Protein 6M9T (pdb70)

Sequence (444 aa):
DCGSVSVAFPITMLLTGFVGNALAMLLVSRSYRRRESKRKKSFLLCIGWLALTDLVGQLLTTPVVIVVYLSKQRWEHIDPSGRLCTFFGLTMTVFGLSSLFIASAMAVERALAIRAPHWYASHMKTRATRAVLLGVWLAVLAFALLPVLGVGQYTVQWPGTWCFISTNWGNLFFASAFAFFLGLLALTVTFFSCNLATIKALVSRGSNIFEMLRIDEGLRLKIYKDTEGYYTIGIGHLLTKSPSLNAAKSELDKAIGRNTNGVITKDEAEKLFNQDVDATVRGILRNAKLKPVYDSLDAVRRAALINMVFQMGETGVAGFTNSLRMLQQKRWDEAAVNLAKSRWYNQTPNRAKRVITTFRTGTWDAYGSWGRITTETAIQLMAIMCVLSVCWSPLLIMMLKMIFNEKQKECNFFLIAVRLASLNQILDPWVYLLLRKILGRPLEVL

Solvent-accessible surface area: 22479 Å² total; per-residue (Å²): 99,102,50,9,34,35,51,55,84,12,85,76,39,36,113,68,0,93,69,0,0,38,82,0,64,121,60,13,52,204,31,14,212,111,97,80,65,73,122,68,69,6,29,26,27,6,18,12,80,5,3,66,1,4,20,44,11,22,77,68,15,14,56,27,22,41,78,0,25,129,60,178,56,56,2,106,79,83,13,121,50,47,184,62,10,50,88,3,0,29,2,40,0,3,28,9,0,0,2,1,45,1,6,8,22,9,2,60,30,43,11,68,20,39,130,38,11,73,116,29,41,74,103,52,154,34,169,50,6,139,62,78,8,50,36,38,50,115,67,9,64,59,31,0,65,41,21,96,150,56,45,4,88,12,43,48,32,90,24,15,3,12,0,5,3,18,64,122,187,18,31,58,103,0,0,29,22,2,0,130,58,0,50,110,3,26,81,52,2,108,54,23,2,78,24,2,38,131,18,14,122,70,94,19,41,63,46,0,7,1,0,37,17,14,58,12,36,134,66,150,24,45,116,55,152,142,30,57,17,7,0,2,4,48,33,73,14,25,129,45,112,49,86,114,35,0,64,64,84,0,27,177,33,28,59,111,99,8,90,5,87,6,67,41,108,32,1,37,109,3,2,75,80,35,20,85,49,25,30,124,20,0,75,188,38,99,88,0,90,54,5,24,76,36,6,58,82,32,24,74,2,0,1,10,0,4,6,48,57,60,23,54,118,31,1,12,62,38,61,83,4,6,120,21,4,86,96,110,105,47,84,84,1,12,78,47,3,35,161,23,222,25,55,117,150,47,63,97,24,0,123,39,0,18,24,0,6,105,75,15,53,43,88,14,14,10,56,46,46,69,71,10,89,38,35,20,122,20,0,93,37,8,26,68,38,10,50,102,4,8,36,30,3,0,101,25,0,50,60,49,34,180,155,151,116,111,82,78,55,48,92,9,8,62,0,13,34,50,4,41,64,4,20,12,60,11,5,86,24,14,18,5,87,82,122,111,96,38,106,65,89,95,92,126

Organism: Homo sapiens (NCBI:txid9606)

Structure (mmCIF, N/CA/C/O backbone):
data_6M9T
#
_entry.id   6M9T
#
_cell.length_a   120.800
_cell.length_b   54.850
_cell.length_c   96.800
_cell.angle_alpha   90.00
_cell.angle_beta   95.83
_cell.angle_gamma   90.00
#
_symmetry.space_group_name_H-M   'C 1 2 1'
#
loop_
_entity.id
_entity.type
_entity.pdbx_description
1 polymer 'Prostaglandin E2 receptor EP3 subtype, Endolysin chimera'
2 non-polymer '(11alpha,12alpha,13E,16S)-11,16-dihydroxy-16-methyl-9-oxoprost-13-en-1-oic acid'
3 non-polymer 'SULFATE ION'
4 non-polymer '(2R)-2,3-dihydroxypropyl (9Z)-octadec-9-enoate'
5 non-polymer 'OLEIC ACID'
6 water water
#
loop_
_atom_site.group_PDB
_atom_site.id
_atom_site.type_symbol
_atom_site.label_atom_id
_atom_site.label_alt_id
_atom_site.label_comp_id
_atom_site.label_asym_id
_atom_site.label_entity_id
_atom_site.label_seq_id
_atom_site.pdbx_PDB_ins_code
_atom_site.Cartn_x
_atom_site.Cartn_y
_atom_site.Cartn_z
_atom_site.occupancy
_atom_site.B_iso_or_equiv
_atom_site.auth_seq_id
_atom_site.auth_comp_id
_atom_site.auth_asym_id
_atom_site.auth_atom_id
_atom_site.pdbx_PDB_model_num
ATOM 1 N N . ASP A 1 58 ? 139.250 -14.776 168.661 1.00 149.01 46 ASP A N 1
ATOM 2 C CA . ASP A 1 58 ? 140.331 -14.688 167.682 1.00 146.97 46 ASP A CA 1
ATOM 3 C C . ASP A 1 58 ? 140.734 -13.227 167.422 1.00 148.73 46 ASP A C 1
ATOM 4 O O . ASP A 1 58 ? 140.021 -12.499 166.724 1.00 146.71 46 ASP A O 1
ATOM 9 N N . CYS A 1 59 ? 141.887 -12.811 167.996 1.00 145.44 47 CYS A N 1
ATOM 10 C CA . CYS A 1 59 ? 142.467 -11.461 167.884 1.00 143.98 47 CYS A CA 1
ATOM 11 C C . CYS A 1 59 ? 142.789 -11.052 166.432 1.00 141.82 47 CYS A C 1
ATOM 12 O O . CYS A 1 59 ? 142.801 -9.858 166.113 1.00 140.91 47 CYS A O 1
ATOM 14 N N . GLY A 1 60 ? 143.041 -12.048 165.583 1.00 134.09 48 GLY A N 1
ATOM 15 C CA . GLY A 1 60 ? 143.354 -11.863 164.173 1.00 130.18 48 GLY A CA 1
ATOM 16 C C . GLY A 1 60 ? 142.150 -11.467 163.348 1.00 127.80 48 GLY A C 1
ATOM 17 O O . GLY A 1 60 ? 142.197 -10.452 162.650 1.00 127.30 48 GLY A O 1
ATOM 18 N N . SER A 1 61 ? 141.061 -12.267 163.429 1.00 119.45 49 SER A N 1
ATOM 19 C CA . SER A 1 61 ? 139.809 -12.050 162.693 1.00 115.33 49 SER A CA 1
ATOM 20 C C . SER A 1 61 ? 139.125 -10.738 163.034 1.00 114.12 49 SER A C 1
ATOM 21 O O . SER A 1 61 ? 138.534 -10.123 162.147 1.00 112.43 49 SER A O 1
ATOM 24 N N . VAL A 1 62 ? 139.202 -10.309 164.305 1.00 108.26 50 VAL A N 1
ATOM 25 C CA . VAL A 1 62 ? 138.603 -9.056 164.762 1.00 106.76 50 VAL A CA 1
ATOM 26 C C . VAL A 1 62 ? 139.634 -7.940 164.538 1.00 108.41 50 VAL A C 1
ATOM 27 O O . VAL A 1 62 ? 140.583 -7.807 165.312 1.00 110.55 50 VAL A O 1
ATOM 31 N N . SER A 1 63 ? 139.469 -7.179 163.443 1.00 100.83 51 SER A N 1
ATOM 32 C CA . SER A 1 63 ? 140.357 -6.083 163.048 1.00 99.81 51 SER A CA 1
ATOM 33 C C . SER A 1 63 ? 139.634 -5.099 162.133 1.00 101.25 51 SER A C 1
ATOM 34 O O . SER A 1 63 ? 138.899 -5.521 161.242 1.00 99.50 51 SER A O 1
ATOM 37 N N . VAL A 1 64 ? 139.885 -3.793 162.321 1.00 97.85 52 VAL A N 1
ATOM 38 C CA . VAL A 1 64 ? 139.298 -2.722 161.512 1.00 96.89 52 VAL A CA 1
ATOM 39 C C . VAL A 1 64 ? 139.899 -2.714 160.095 1.00 99.97 52 VAL A C 1
ATOM 40 O O . VAL A 1 64 ? 139.316 -2.120 159.194 1.00 99.36 52 VAL A O 1
ATOM 44 N N . ALA A 1 65 ? 141.042 -3.403 159.896 1.00 96.52 53 ALA A N 1
ATOM 45 C CA . ALA A 1 65 ? 141.727 -3.499 158.603 1.00 95.09 53 ALA A CA 1
ATOM 46 C C . ALA A 1 65 ? 140.894 -4.215 157.539 1.00 97.15 53 ALA A C 1
ATOM 47 O O . ALA A 1 65 ? 141.037 -3.895 156.356 1.00 96.22 53 ALA A O 1
ATOM 49 N N . PHE A 1 66 ? 140.018 -5.163 157.948 1.00 93.45 54 PHE A N 1
ATOM 50 C CA . PHE A 1 66 ? 139.153 -5.890 157.009 1.00 91.96 54 PHE A CA 1
ATOM 51 C C . PHE A 1 66 ? 138.089 -4.972 156.374 1.00 95.53 54 PHE A C 1
ATOM 52 O O . PHE A 1 66 ? 138.161 -4.793 155.155 1.00 93.82 54 PHE A O 1
ATOM 60 N N . PRO A 1 67 ? 137.167 -4.305 157.137 1.00 92.57 55 PRO A N 1
ATOM 61 C CA . PRO A 1 67 ? 136.197 -3.410 156.476 1.00 91.76 55 PRO A CA 1
ATOM 62 C C . PRO A 1 67 ? 136.821 -2.249 155.689 1.00 95.14 55 PRO A C 1
ATOM 63 O O . PRO A 1 67 ? 136.301 -1.921 154.629 1.00 94.06 55 PRO A O 1
ATOM 67 N N . ILE A 1 68 ? 137.946 -1.664 156.165 1.00 92.76 56 ILE A N 1
ATOM 68 C CA . ILE A 1 68 ? 138.625 -0.552 155.477 1.00 93.58 56 ILE A CA 1
ATOM 69 C C . ILE A 1 68 ? 139.086 -0.953 154.067 1.00 96.11 56 ILE A C 1
ATOM 70 O O . ILE A 1 68 ? 138.730 -0.279 153.102 1.00 95.89 56 ILE A O 1
ATOM 75 N N . THR A 1 69 ? 139.865 -2.038 153.953 1.00 91.53 57 THR A N 1
ATOM 76 C CA . THR A 1 69 ? 140.377 -2.516 152.667 1.00 90.43 57 THR A CA 1
ATOM 77 C C . THR A 1 69 ? 139.257 -3.053 151.768 1.00 92.74 57 THR A C 1
ATOM 78 O O . THR A 1 69 ? 139.325 -2.886 150.546 1.00 92.40 57 THR A O 1
ATOM 82 N N . MET A 1 70 ? 138.216 -3.665 152.377 1.00 86.81 58 MET A N 1
ATOM 83 C CA . MET A 1 70 ? 137.073 -4.208 151.651 1.00 84.45 58 MET A CA 1
ATOM 84 C C . MET A 1 70 ? 136.246 -3.107 151.017 1.00 88.68 58 MET A C 1
ATOM 85 O O . MET A 1 70 ? 135.883 -3.221 149.843 1.00 89.01 58 MET A O 1
ATOM 90 N N . LEU A 1 71 ? 135.974 -2.031 151.774 1.00 85.21 59 LEU A N 1
ATOM 91 C CA . LEU A 1 71 ? 135.226 -0.876 151.288 1.00 85.50 59 LEU A CA 1
ATOM 92 C C . LEU A 1 71 ? 136.025 -0.188 150.199 1.00 89.82 59 LEU A C 1
ATOM 93 O O . LEU A 1 71 ? 135.457 0.134 149.160 1.00 90.17 59 LEU A O 1
ATOM 98 N N . LEU A 1 72 ? 137.342 0.009 150.419 1.00 86.13 60 LEU A N 1
ATOM 99 C CA . LEU A 1 72 ? 138.215 0.670 149.448 1.00 86.26 60 LEU A CA 1
ATOM 100 C C . LEU A 1 72 ? 138.214 -0.030 148.087 1.00 87.33 60 LEU A C 1
ATOM 101 O O . LEU A 1 72 ? 137.947 0.630 147.087 1.00 87.34 60 LEU A O 1
ATOM 106 N N . THR A 1 73 ? 138.486 -1.352 148.065 1.00 81.19 61 THR A N 1
ATOM 107 C CA . THR A 1 73 ? 138.554 -2.162 146.849 1.00 79.82 61 THR A CA 1
ATOM 108 C C . THR A 1 73 ? 137.179 -2.237 146.172 1.00 84.17 61 THR A C 1
ATOM 109 O O . THR A 1 73 ? 137.078 -1.988 144.966 1.00 83.85 61 THR A O 1
ATOM 113 N N . GLY A 1 74 ? 136.136 -2.476 146.967 1.00 80.69 62 GLY A N 1
ATOM 114 C CA . GLY A 1 74 ? 134.760 -2.531 146.481 1.00 80.15 62 GLY A CA 1
ATOM 115 C C . GLY A 1 74 ? 134.304 -1.235 145.838 1.00 85.50 62 GLY A C 1
ATOM 116 O O . GLY A 1 74 ? 133.704 -1.264 144.762 1.00 85.14 62 GLY A O 1
ATOM 117 N N . PHE A 1 75 ? 134.631 -0.086 146.472 1.00 83.78 63 PHE A N 1
ATOM 118 C CA . PHE A 1 75 ? 134.257 1.251 145.998 1.00 85.73 63 PHE A CA 1
ATOM 119 C C . PHE A 1 75 ? 134.869 1.595 144.647 1.00 90.87 63 PHE A C 1
ATOM 120 O O . PHE A 1 75 ? 134.134 1.976 143.741 1.00 91.52 63 PHE A O 1
ATOM 128 N N . VAL A 1 76 ? 136.201 1.460 144.515 1.00 87.84 64 VAL A N 1
ATOM 129 C CA . VAL A 1 76 ? 136.952 1.761 143.290 1.00 89.07 64 VAL A CA 1
ATOM 130 C C . VAL A 1 76 ? 136.417 0.941 142.113 1.00 92.50 64 VAL A C 1
ATOM 131 O O . VAL A 1 76 ? 136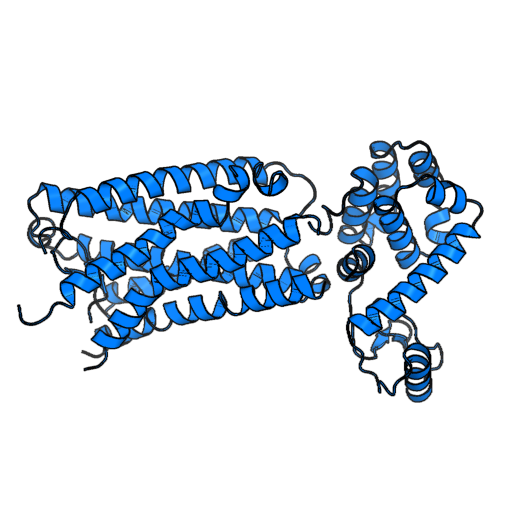.004 1.518 141.112 1.00 93.45 64 VAL A O 1
ATOM 135 N N . GLY A 1 77 ? 136.395 -0.382 142.277 1.00 87.13 65 GLY A N 1
ATOM 136 C CA . GLY A 1 77 ? 135.921 -1.323 141.276 1.00 85.88 65 GLY A CA 1
ATOM 137 C C . GLY A 1 77 ? 134.528 -1.024 140.767 1.00 91.56 65 GLY A C 1
ATOM 138 O O . GLY A 1 77 ? 134.345 -0.835 139.559 1.00 92.66 65 GLY A O 1
ATOM 139 N N . ASN A 1 78 ? 133.545 -0.931 141.689 1.00 87.60 66 ASN A N 1
ATOM 140 C CA . ASN A 1 78 ? 132.140 -0.682 141.337 1.00 87.51 66 ASN A CA 1
ATOM 141 C C . ASN A 1 78 ? 131.874 0.735 140.795 1.00 93.30 66 ASN A C 1
ATOM 142 O O . ASN A 1 78 ? 131.051 0.867 139.888 1.00 92.82 66 ASN A O 1
ATOM 147 N N . ALA A 1 79 ? 132.575 1.779 141.307 1.00 91.49 67 ALA A N 1
ATOM 148 C CA . ALA A 1 79 ? 132.380 3.140 140.785 1.00 94.22 67 ALA A CA 1
ATOM 149 C C . ALA A 1 79 ? 132.952 3.266 139.369 1.00 99.31 67 ALA A C 1
ATOM 150 O O . ALA A 1 79 ? 132.383 3.981 138.543 1.00 100.61 67 ALA A O 1
ATOM 152 N N . LEU A 1 80 ? 134.054 2.539 139.081 1.00 95.12 68 LEU A N 1
ATOM 153 C CA . LEU A 1 80 ? 134.681 2.564 137.760 1.00 96.03 68 LEU A CA 1
ATOM 154 C C . LEU A 1 80 ? 133.911 1.723 136.744 1.00 99.20 68 LEU A C 1
ATOM 155 O O . LEU A 1 80 ? 133.777 2.154 135.599 1.00 100.55 68 LEU A O 1
ATOM 160 N N . ALA A 1 81 ? 133.353 0.563 137.173 1.00 92.92 69 ALA A N 1
ATOM 161 C CA . ALA A 1 81 ? 132.534 -0.315 136.330 1.00 91.24 69 ALA A CA 1
ATOM 162 C C . ALA A 1 81 ? 131.337 0.466 135.798 1.00 98.52 69 ALA A C 1
ATOM 163 O O . ALA A 1 81 ? 131.048 0.379 134.608 1.00 99.43 69 ALA A O 1
ATOM 165 N N . MET A 1 82 ? 130.690 1.279 136.665 1.00 97.24 70 MET A N 1
ATOM 166 C CA . MET A 1 82 ? 129.552 2.139 136.326 1.00 100.32 70 MET A CA 1
ATOM 167 C C . MET A 1 82 ? 129.947 3.209 135.302 1.00 108.95 70 MET A C 1
ATOM 168 O O . MET A 1 82 ? 129.168 3.503 134.391 1.00 110.23 70 MET A O 1
ATOM 173 N N . LEU A 1 83 ? 131.158 3.787 135.459 1.00 107.65 71 LEU A N 1
ATOM 174 C CA . LEU A 1 83 ? 131.700 4.829 134.581 1.00 110.84 71 LEU A CA 1
ATOM 175 C C . LEU A 1 83 ? 131.969 4.300 133.172 1.00 113.75 71 LEU A C 1
ATOM 176 O O . LEU A 1 83 ? 131.726 5.021 132.205 1.00 116.13 71 LEU A O 1
ATOM 181 N N . LEU A 1 84 ? 132.461 3.050 133.058 1.00 107.03 72 LEU A N 1
ATOM 182 C CA . LEU A 1 84 ? 132.772 2.423 131.773 1.00 107.36 72 LEU A CA 1
ATOM 183 C C . LEU A 1 84 ? 131.517 1.945 131.028 1.00 112.38 72 LEU A C 1
ATOM 184 O O . LEU A 1 84 ? 131.467 2.035 129.796 1.00 112.68 72 LEU A O 1
ATOM 189 N N . VAL A 1 85 ? 130.499 1.473 131.785 1.00 108.62 73 VAL A N 1
ATOM 190 C CA . VAL A 1 85 ? 129.202 1.023 131.279 1.00 108.92 73 VAL A CA 1
ATOM 191 C C . VAL A 1 85 ? 128.446 2.204 130.638 1.00 119.26 73 VAL A C 1
ATOM 192 O O . VAL A 1 85 ? 127.897 2.042 129.550 1.00 120.18 73 VAL A O 1
ATOM 196 N N . SER A 1 86 ? 128.458 3.386 131.297 1.00 120.07 74 SER A N 1
ATOM 197 C CA . SER A 1 86 ? 127.818 4.630 130.841 1.00 124.71 74 SER A CA 1
ATOM 198 C C . SER A 1 86 ? 128.428 5.130 129.529 1.00 135.19 74 SER A C 1
ATOM 199 O O . SER A 1 86 ? 127.703 5.623 128.661 1.00 137.48 74 SER A O 1
ATOM 202 N N . ARG A 1 87 ? 129.761 4.993 129.391 1.00 134.30 75 ARG A N 1
ATOM 203 C CA . ARG A 1 87 ? 130.523 5.393 128.207 1.00 138.22 75 ARG A CA 1
ATOM 204 C C . ARG A 1 87 ? 130.283 4.423 127.030 1.00 145.14 75 ARG A C 1
ATOM 205 O O . ARG A 1 87 ? 130.317 4.844 125.874 1.00 147.47 75 ARG A O 1
ATOM 213 N N . SER A 1 88 ? 130.040 3.134 127.333 1.00 141.50 76 SER A N 1
ATOM 214 C CA . SER A 1 88 ? 129.827 2.066 126.353 1.00 142.26 76 SER A CA 1
ATOM 215 C C . SER A 1 88 ? 128.360 1.834 125.936 1.00 149.97 76 SER A C 1
ATOM 216 O O . SER A 1 88 ? 128.136 1.190 124.908 1.00 150.33 76 SER A O 1
ATOM 219 N N . TYR A 1 89 ? 127.373 2.328 126.722 1.00 148.73 77 TYR A N 1
ATOM 220 C CA . TYR A 1 89 ? 125.944 2.132 126.432 1.00 150.09 77 TYR A CA 1
ATOM 221 C C . TYR A 1 89 ? 125.285 3.294 125.682 1.00 160.41 77 TYR A C 1
ATOM 222 O O . TYR A 1 89 ? 124.570 3.057 124.705 1.00 161.59 77 TYR A O 1
ATOM 224 N N . ARG A 1 90 ? 125.530 4.540 126.132 1.00 160.66 78 ARG A N 1
ATOM 225 C CA . ARG A 1 90 ? 124.959 5.770 125.562 1.00 165.57 78 ARG A CA 1
ATOM 226 C C . ARG A 1 90 ? 125.426 6.089 124.121 1.00 174.40 78 ARG A C 1
ATOM 227 O O . ARG A 1 90 ? 124.968 7.078 123.537 1.00 177.91 78 ARG A O 1
ATOM 235 N N . ARG A 1 91 ? 126.302 5.237 123.548 1.00 170.78 79 ARG A N 1
ATOM 236 C CA . ARG A 1 91 ? 126.895 5.376 122.215 1.00 173.95 79 ARG A CA 1
ATOM 237 C C . ARG A 1 91 ? 125.873 5.389 121.053 1.00 181.61 79 ARG A C 1
ATOM 238 O O . ARG A 1 91 ? 126.115 6.085 120.063 1.00 185.26 79 ARG A O 1
ATOM 246 N N . ARG A 1 92 ? 124.749 4.630 121.180 1.00 176.95 80 ARG A N 1
ATOM 247 C CA . ARG A 1 92 ? 123.694 4.458 120.163 1.00 179.12 80 ARG A CA 1
ATOM 248 C C . ARG A 1 92 ? 124.294 3.948 118.830 1.00 184.19 80 ARG A C 1
ATOM 249 O O . ARG A 1 92 ? 124.446 4.718 117.875 1.00 187.81 80 ARG A O 1
ATOM 251 N N . GLU A 1 93 ? 124.680 2.651 118.803 1.00 177.33 81 GLU A N 1
ATOM 252 C CA . GLU A 1 93 ? 125.332 2.010 117.656 1.00 177.92 81 GLU A CA 1
ATOM 253 C C . GLU A 1 93 ? 124.391 1.126 116.808 1.00 181.41 81 GLU A C 1
ATOM 254 O O . GLU A 1 93 ? 123.567 1.669 116.063 1.00 184.50 81 GLU A O 1
ATOM 256 N N . SER A 1 94 ? 124.536 -0.219 116.891 1.00 173.79 82 SER A N 1
ATOM 257 C CA . SER A 1 94 ? 123.745 -1.171 116.108 1.00 173.44 82 SER A CA 1
ATOM 258 C C . SER A 1 94 ? 123.235 -2.372 116.908 1.00 171.39 82 SER A C 1
ATOM 259 O O . SER A 1 94 ? 122.075 -2.753 116.737 1.00 171.52 82 SER A O 1
ATOM 261 N N . LYS A 1 95 ? 124.090 -2.978 117.763 1.00 162.71 83 LYS A N 1
ATOM 262 C CA . LYS A 1 95 ? 123.695 -4.141 118.563 1.00 158.05 83 LYS A CA 1
ATOM 263 C C . LYS A 1 95 ? 122.777 -3.767 119.720 1.00 159.03 83 LYS A C 1
ATOM 264 O O . LYS A 1 95 ? 122.960 -2.724 120.349 1.00 158.29 83 LYS A O 1
ATOM 270 N N . ARG A 1 96 ? 121.776 -4.623 119.976 1.00 154.16 84 ARG A N 1
ATOM 271 C CA . ARG A 1 96 ? 120.797 -4.463 121.049 1.00 152.71 84 ARG A CA 1
ATOM 272 C C . ARG A 1 96 ? 121.262 -5.156 122.343 1.00 152.18 84 ARG A C 1
ATOM 273 O O . ARG A 1 96 ? 120.460 -5.351 123.261 1.00 150.55 84 ARG A O 1
ATOM 277 N N . LYS A 1 97 ? 122.577 -5.478 122.434 1.00 146.68 85 LYS A N 1
ATOM 278 C CA . LYS A 1 97 ? 123.196 -6.083 123.620 1.00 142.94 85 LYS A CA 1
ATOM 279 C C . LYS A 1 97 ? 123.454 -5.006 124.701 1.00 144.43 85 LYS A C 1
ATOM 280 O O . LYS A 1 97 ? 124.299 -5.178 125.585 1.00 141.81 85 LYS A O 1
ATOM 286 N N . LYS A 1 98 ? 122.677 -3.903 124.630 1.00 141.87 86 LYS A N 1
ATOM 287 C CA . LYS A 1 98 ? 122.669 -2.785 125.570 1.00 141.19 86 LYS A CA 1
ATOM 288 C C . LYS A 1 98 ? 122.123 -3.304 126.904 1.00 140.85 86 LYS A C 1
ATOM 289 O O . LYS A 1 98 ? 122.468 -2.761 127.954 1.00 139.83 86 LYS A O 1
ATOM 295 N N . SER A 1 99 ? 121.290 -4.375 126.850 1.00 134.79 87 SER A N 1
ATOM 296 C CA . SER A 1 99 ? 120.699 -5.047 128.007 1.00 131.93 87 SER A CA 1
ATOM 297 C C . SER A 1 99 ? 121.762 -5.764 128.858 1.00 130.39 87 SER A C 1
ATOM 298 O O . SER A 1 99 ? 121.580 -5.872 130.073 1.00 129.32 87 SER A O 1
ATOM 301 N N . PHE A 1 100 ? 122.869 -6.238 128.233 1.00 123.30 88 PHE A N 1
ATOM 302 C CA . PHE A 1 100 ? 123.974 -6.887 128.951 1.00 119.36 88 PHE A CA 1
ATOM 303 C C . PHE A 1 100 ? 124.745 -5.823 129.727 1.00 119.73 88 PHE A C 1
ATOM 304 O O . PHE A 1 100 ? 125.171 -6.082 130.848 1.00 116.98 88 PHE A O 1
ATOM 306 N N . LEU A 1 101 ? 124.882 -4.613 129.143 1.00 116.45 89 LEU A N 1
ATOM 307 C CA . LEU A 1 101 ? 125.525 -3.463 129.778 1.00 115.46 89 LEU A CA 1
ATOM 308 C C . LEU A 1 101 ? 124.636 -2.957 130.905 1.00 117.35 89 LEU A C 1
ATOM 309 O O . LEU A 1 101 ? 125.142 -2.625 131.981 1.00 116.58 89 LEU A O 1
ATOM 314 N N . LEU A 1 102 ? 123.309 -2.940 130.664 1.00 113.03 90 LEU A N 1
ATOM 315 C CA . LEU A 1 102 ? 122.268 -2.521 131.604 1.00 112.74 90 LEU A CA 1
ATOM 316 C C . LEU A 1 102 ? 122.302 -3.359 132.892 1.00 113.28 90 LEU A C 1
ATOM 317 O O . LEU A 1 102 ? 122.162 -2.794 133.978 1.00 112.66 90 LEU A O 1
ATOM 322 N N . CYS A 1 103 ? 122.512 -4.691 132.769 1.00 107.40 91 CYS A N 1
ATOM 323 C CA . CYS A 1 103 ? 122.587 -5.621 133.902 1.00 104.96 91 CYS A CA 1
ATOM 324 C C . CYS A 1 103 ? 123.888 -5.427 134.728 1.00 106.33 91 CYS A C 1
ATOM 325 O O . CYS A 1 103 ? 123.818 -5.404 135.959 1.00 104.60 91 CYS A O 1
ATOM 328 N N . ILE A 1 104 ? 125.061 -5.283 134.047 1.00 102.07 92 ILE A N 1
ATOM 329 C CA . ILE A 1 104 ? 126.385 -5.062 134.659 1.00 100.06 92 ILE A CA 1
ATOM 330 C C . ILE A 1 104 ? 126.382 -3.728 135.402 1.00 105.18 92 ILE A C 1
ATOM 331 O O . ILE A 1 104 ? 126.862 -3.659 136.534 1.00 104.59 92 ILE A O 1
ATOM 336 N N . GLY A 1 105 ? 125.831 -2.698 134.760 1.00 103.63 93 GLY A N 1
ATOM 337 C CA . GLY A 1 105 ? 125.710 -1.357 135.318 1.00 104.83 93 GLY A CA 1
ATOM 338 C C . GLY A 1 105 ? 124.863 -1.342 136.569 1.00 108.05 93 GLY A C 1
ATOM 339 O O . GLY A 1 105 ? 125.220 -0.686 137.551 1.00 107.54 93 GLY A O 1
ATOM 340 N N . TRP A 1 106 ? 123.751 -2.103 136.548 1.00 104.55 94 TRP A N 1
ATOM 341 C CA . TRP A 1 106 ? 122.834 -2.257 137.678 1.00 104.59 94 TRP A CA 1
ATOM 342 C C . TRP A 1 106 ? 123.502 -3.085 138.780 1.00 100.85 94 TRP A C 1
ATOM 343 O O . TRP A 1 106 ? 123.329 -2.763 139.951 1.00 101.22 94 TRP A O 1
ATOM 354 N N . LEU A 1 107 ? 124.296 -4.114 138.407 1.00 91.00 95 LEU A N 1
ATOM 355 C CA . LEU A 1 107 ? 125.030 -4.957 139.350 1.00 86.86 95 LEU A CA 1
ATOM 356 C C . LEU A 1 107 ? 126.088 -4.128 140.109 1.00 90.71 95 LEU A C 1
ATOM 357 O O . LEU A 1 107 ? 126.191 -4.260 141.329 1.00 89.62 95 LEU A O 1
ATOM 362 N N . ALA A 1 108 ? 126.836 -3.254 139.397 1.00 87.72 96 ALA A N 1
ATOM 363 C CA . ALA A 1 108 ? 127.851 -2.387 139.999 1.00 87.74 96 ALA A CA 1
ATOM 364 C C . ALA A 1 108 ? 127.211 -1.445 141.014 1.00 93.46 96 ALA A C 1
ATOM 365 O O . ALA A 1 108 ? 127.722 -1.328 142.129 1.00 94.01 96 ALA A O 1
ATOM 367 N N . LEU A 1 109 ? 126.065 -0.834 140.655 1.00 90.86 97 LEU A N 1
ATOM 368 C CA . LEU A 1 109 ? 125.296 0.062 141.525 1.00 92.41 97 LEU A CA 1
ATOM 369 C C . LEU A 1 109 ? 124.812 -0.694 142.775 1.00 95.29 97 LEU A C 1
ATOM 370 O O . LEU A 1 109 ? 125.047 -0.225 143.890 1.00 94.59 97 LEU A O 1
ATOM 375 N N . THR A 1 110 ? 124.187 -1.886 142.582 1.00 90.78 98 THR A N 1
ATOM 376 C CA . THR A 1 110 ? 123.697 -2.767 143.654 1.00 89.59 98 THR A CA 1
ATOM 377 C C . THR A 1 110 ? 124.840 -3.101 144.622 1.00 91.55 98 THR A C 1
ATOM 378 O O . THR A 1 110 ? 124.647 -3.017 145.832 1.00 92.99 98 THR A O 1
ATOM 382 N N . ASP A 1 111 ? 126.024 -3.445 144.094 1.00 84.84 99 ASP A N 1
ATOM 383 C CA . ASP A 1 111 ? 127.176 -3.787 144.920 1.00 83.30 99 ASP A CA 1
ATOM 384 C C . ASP A 1 111 ? 127.734 -2.588 145.695 1.00 88.48 99 ASP A C 1
ATOM 385 O O . ASP A 1 111 ? 128.023 -2.720 146.889 1.00 88.18 99 ASP A O 1
ATOM 390 N N . LEU A 1 112 ? 127.855 -1.424 145.030 1.00 85.96 100 LEU A N 1
ATOM 391 C CA . LEU A 1 112 ? 128.388 -0.193 145.617 1.00 87.32 100 LEU A CA 1
ATOM 392 C C . LEU A 1 112 ? 127.541 0.331 146.779 1.00 93.42 100 LEU A C 1
ATOM 393 O O . LEU A 1 112 ? 128.103 0.667 147.827 1.00 94.23 100 LEU A O 1
ATOM 398 N N . VAL A 1 113 ? 126.202 0.403 146.594 1.00 90.38 101 VAL A N 1
ATOM 399 C CA . VAL A 1 113 ? 125.254 0.902 147.602 1.00 91.87 101 VAL A CA 1
ATOM 400 C C . VAL A 1 113 ? 125.246 -0.017 148.837 1.00 94.36 101 VAL A C 1
ATOM 401 O O . VAL A 1 113 ? 125.253 0.486 149.965 1.00 95.09 101 VAL A O 1
ATOM 405 N N . GLY A 1 114 ? 125.305 -1.333 148.605 1.00 88.28 102 GLY A N 1
ATOM 406 C CA . GLY A 1 114 ? 125.351 -2.348 149.656 1.00 86.79 102 GLY A CA 1
ATOM 407 C C . GLY A 1 114 ? 126.568 -2.240 150.562 1.00 88.85 102 GLY A C 1
ATOM 408 O O . GLY A 1 114 ? 126.508 -2.608 151.735 1.00 88.01 102 GLY A O 1
ATOM 409 N N . GLN A 1 115 ? 127.673 -1.720 150.022 1.00 84.96 103 GLN A N 1
ATOM 410 C CA . GLN A 1 115 ? 128.922 -1.520 150.749 1.00 84.60 103 GLN A CA 1
ATOM 411 C C . GLN A 1 115 ? 128.912 -0.169 151.479 1.00 91.54 103 GLN A C 1
ATOM 412 O O . GLN A 1 115 ? 129.357 -0.092 152.627 1.00 91.42 103 GLN A O 1
ATOM 418 N N . LEU A 1 116 ? 128.376 0.881 150.825 1.00 90.71 104 LEU A N 1
ATOM 419 C CA . LEU A 1 116 ? 128.275 2.228 151.391 1.00 93.81 104 LEU A CA 1
ATOM 420 C C . LEU A 1 116 ? 127.322 2.302 152.588 1.00 98.94 104 LEU A C 1
ATOM 421 O O . LEU A 1 116 ? 127.544 3.117 153.483 1.00 100.64 104 LEU A O 1
ATOM 426 N N . LEU A 1 117 ? 126.264 1.468 152.598 1.00 94.18 105 LEU A N 1
ATOM 427 C CA . LEU A 1 117 ? 125.256 1.441 153.665 1.00 95.54 105 LEU A CA 1
ATOM 428 C C . LEU A 1 117 ? 125.657 0.582 154.875 1.00 99.12 105 LEU A C 1
ATOM 429 O O . LEU A 1 117 ? 125.193 0.852 155.982 1.00 100.60 105 LEU A O 1
ATOM 434 N N . THR A 1 118 ? 126.513 -0.440 154.669 1.00 93.13 106 THR A N 1
ATOM 435 C CA . THR A 1 118 ? 126.916 -1.358 155.732 1.00 92.25 106 THR A CA 1
ATOM 436 C C . THR A 1 118 ? 128.254 -0.988 156.419 1.00 96.91 106 THR A C 1
ATOM 437 O O . THR A 1 118 ? 128.261 -0.806 157.638 1.00 98.08 106 THR A O 1
ATOM 441 N N . THR A 1 119 ? 129.364 -0.895 155.652 1.00 92.38 107 THR A N 1
ATOM 442 C CA . THR A 1 119 ? 130.732 -0.655 156.148 1.00 92.11 107 THR A CA 1
ATOM 443 C C . THR A 1 119 ? 130.903 0.563 157.095 1.00 98.62 107 THR A C 1
ATOM 444 O O . THR A 1 119 ? 131.537 0.357 158.130 1.00 98.44 107 THR A O 1
ATOM 448 N N . PRO A 1 120 ? 130.401 1.805 156.828 1.00 97.20 108 PRO A N 1
ATOM 449 C CA . PRO A 1 120 ? 130.636 2.910 157.787 1.00 99.51 108 PRO A CA 1
ATOM 450 C C . PRO A 1 120 ? 130.158 2.634 159.210 1.00 105.09 108 PRO A C 1
ATOM 451 O O . PRO A 1 120 ? 130.817 3.066 160.159 1.00 106.61 108 PRO A O 1
ATOM 455 N N . VAL A 1 121 ? 129.044 1.879 159.355 1.00 101.05 109 VAL A N 1
ATOM 456 C CA . VAL A 1 121 ? 128.469 1.477 160.649 1.00 102.04 109 VAL A CA 1
ATOM 457 C C . VAL A 1 121 ? 129.468 0.545 161.373 1.00 103.82 109 VAL A C 1
ATOM 458 O O . VAL A 1 121 ? 129.789 0.788 162.540 1.00 104.91 109 VAL A O 1
ATOM 462 N N . VAL A 1 122 ? 129.984 -0.485 160.648 1.00 96.75 110 VAL A N 1
ATOM 463 C CA . VAL A 1 122 ? 130.980 -1.464 161.121 1.00 95.08 110 VAL A CA 1
ATOM 464 C C . VAL A 1 122 ? 132.259 -0.733 161.584 1.00 99.28 110 VAL A C 1
ATOM 465 O O . VAL A 1 122 ? 132.808 -1.076 162.630 1.00 100.52 110 VAL A O 1
ATOM 469 N N . ILE A 1 123 ? 132.710 0.291 160.825 1.00 94.83 111 ILE A N 1
ATOM 470 C CA . ILE A 1 123 ? 133.886 1.097 161.175 1.00 95.22 111 ILE A CA 1
ATOM 471 C C . ILE A 1 123 ? 133.628 1.835 162.506 1.00 102.50 111 ILE A C 1
ATOM 472 O O . ILE A 1 123 ? 134.442 1.723 163.423 1.00 103.22 111 ILE A O 1
ATOM 477 N N . VAL A 1 124 ? 132.468 2.522 162.622 1.00 100.31 112 VAL A N 1
ATOM 478 C CA . VAL A 1 124 ? 132.054 3.293 163.800 1.00 102.99 112 VAL A CA 1
ATOM 479 C C . VAL A 1 124 ? 132.020 2.436 165.080 1.00 107.47 112 VAL A C 1
ATOM 480 O O . VAL A 1 124 ? 132.528 2.888 166.108 1.00 109.23 112 VAL A O 1
ATOM 484 N N . VAL A 1 125 ? 131.467 1.205 165.018 1.00 102.70 113 VAL A N 1
ATOM 485 C CA . VAL A 1 125 ? 131.401 0.338 166.205 1.00 103.64 113 VAL A CA 1
ATOM 486 C C . VAL A 1 125 ? 132.814 -0.095 166.663 1.00 108.54 113 VAL A C 1
ATOM 487 O O . VAL A 1 125 ? 133.052 -0.156 167.868 1.00 110.39 113 VAL A O 1
ATOM 491 N N . TYR A 1 126 ? 133.761 -0.313 165.719 1.00 103.53 114 TYR A N 1
ATOM 492 C CA . TYR A 1 126 ? 135.155 -0.663 166.048 1.00 102.89 114 TYR A CA 1
ATOM 493 C C . TYR A 1 126 ? 135.863 0.499 166.766 1.00 109.76 114 TYR A C 1
ATOM 494 O O . TYR A 1 126 ? 136.592 0.269 167.733 1.00 110.40 114 TYR A O 1
ATOM 503 N N . LEU A 1 127 ? 135.641 1.741 166.281 1.00 108.29 115 LEU A N 1
ATOM 504 C CA . LEU A 1 127 ? 136.221 2.974 166.819 1.00 111.61 115 LEU A CA 1
ATOM 505 C C . LEU A 1 127 ? 135.706 3.283 168.223 1.00 120.30 115 LEU A C 1
ATOM 506 O O . LEU A 1 127 ? 136.456 3.817 169.044 1.00 122.33 115 LEU A O 1
ATOM 511 N N . SER A 1 128 ? 134.434 2.935 168.497 1.00 118.62 116 SER A N 1
ATOM 512 C CA . SER A 1 128 ? 133.770 3.141 169.787 1.00 122.46 116 SER A CA 1
ATOM 513 C C . SER A 1 128 ? 134.150 2.072 170.837 1.00 129.63 116 SER A C 1
ATOM 514 O O . SER A 1 128 ? 133.740 2.180 171.996 1.00 131.88 116 SER A O 1
ATOM 517 N N . LYS A 1 129 ? 134.946 1.058 170.416 1.00 126.09 117 LYS A N 1
ATOM 518 C CA . LYS A 1 129 ? 135.441 -0.100 171.181 1.00 127.05 117 LYS A CA 1
ATOM 519 C C . LYS A 1 129 ? 134.314 -1.129 171.408 1.00 133.85 117 LYS A C 1
ATOM 520 O O . LYS A 1 129 ? 133.964 -1.459 172.549 1.00 135.63 117 LYS A O 1
ATOM 526 N N . GLN A 1 130 ? 133.767 -1.634 170.266 1.00 129.74 118 GLN A N 1
ATOM 527 C CA . GLN A 1 130 ? 132.666 -2.601 170.115 1.00 129.58 118 GLN A CA 1
ATOM 528 C C . GLN A 1 130 ? 131.396 -2.201 170.913 1.00 136.94 118 GLN A C 1
ATOM 529 O O . GLN A 1 130 ? 131.111 -1.004 171.020 1.00 138.62 118 GLN A O 1
ATOM 535 N N . ARG A 1 131 ? 130.629 -3.197 171.431 1.00 133.86 119 ARG A N 1
ATOM 536 C CA . ARG A 1 131 ? 129.365 -3.029 172.156 1.00 136.31 119 ARG A CA 1
ATOM 537 C C . ARG A 1 131 ? 128.332 -2.328 171.267 1.00 139.07 119 ARG A C 1
ATOM 538 O O . ARG A 1 131 ? 128.054 -1.139 171.444 1.00 140.38 119 ARG A O 1
ATOM 540 N N . TRP A 1 132 ? 127.814 -3.074 170.266 1.00 133.13 120 TRP A N 1
ATOM 541 C CA . TRP A 1 132 ? 126.810 -2.619 169.293 1.00 132.28 120 TRP A CA 1
ATOM 542 C C . TRP A 1 132 ? 125.564 -2.113 170.009 1.00 140.75 120 TRP A C 1
ATOM 543 O O . TRP A 1 132 ? 125.000 -1.094 169.607 1.00 141.38 120 TRP A O 1
ATOM 554 N N . GLU A 1 133 ? 125.145 -2.839 171.067 1.00 140.20 121 GLU A N 1
ATOM 555 C CA . GLU A 1 133 ? 123.978 -2.564 171.907 1.00 144.12 121 GLU A CA 1
ATOM 556 C C . GLU A 1 133 ? 124.063 -1.203 172.612 1.00 151.16 121 GLU A C 1
ATOM 557 O O . GLU A 1 133 ? 123.027 -0.648 172.983 1.00 154.10 121 GLU A O 1
ATOM 563 N N . HIS A 1 134 ? 125.289 -0.670 172.794 1.00 147.06 122 HIS A N 1
ATOM 564 C CA . HIS A 1 134 ? 125.516 0.635 173.416 1.00 149.84 122 HIS A CA 1
ATOM 565 C C . HIS A 1 134 ? 125.235 1.734 172.396 1.00 152.44 122 HIS A C 1
ATOM 566 O O . HIS A 1 134 ? 124.514 2.686 172.701 1.00 155.46 122 HIS A O 1
ATOM 568 N N . ILE A 1 135 ? 125.776 1.578 171.175 1.00 144.33 123 ILE A N 1
ATOM 569 C CA . ILE A 1 135 ? 125.602 2.511 170.062 1.00 143.02 123 ILE A CA 1
ATOM 570 C C . ILE A 1 135 ? 124.155 2.468 169.514 1.00 146.94 123 ILE A C 1
ATOM 571 O O . ILE A 1 135 ? 123.674 3.467 168.970 1.00 147.73 123 ILE A O 1
ATOM 576 N N . ASP A 1 136 ? 123.469 1.321 169.687 1.00 142.40 124 ASP A N 1
ATOM 577 C CA . ASP A 1 136 ? 122.102 1.097 169.226 1.00 142.63 124 ASP A CA 1
ATOM 578 C C . ASP A 1 136 ? 121.241 0.427 170.337 1.00 149.23 124 ASP A C 1
ATOM 579 O O . ASP A 1 136 ? 121.004 -0.786 170.273 1.00 147.30 124 ASP A O 1
ATOM 584 N N . PRO A 1 137 ? 120.785 1.191 171.375 1.00 150.22 125 PRO A N 1
ATOM 585 C CA . PRO A 1 137 ? 119.962 0.573 172.440 1.00 153.42 125 PRO A CA 1
ATOM 586 C C . PRO A 1 137 ? 118.601 0.089 171.938 1.00 157.92 125 PRO A C 1
ATOM 587 O O . PRO A 1 137 ? 118.118 -0.947 172.395 1.00 158.57 125 PRO A O 1
ATOM 591 N N . SER A 1 138 ? 118.007 0.827 170.979 1.00 153.92 126 SER A N 1
ATOM 592 C CA . SER A 1 138 ? 116.763 0.473 170.295 1.00 154.31 126 SER A CA 1
ATOM 593 C C . SER A 1 138 ? 117.161 -0.465 169.151 1.00 153.77 126 SER A C 1
ATOM 594 O O . SER A 1 138 ? 118.339 -0.524 168.797 1.00 150.20 126 SER A O 1
ATOM 597 N N . GLY A 1 139 ? 116.205 -1.203 168.599 1.00 150.12 127 GLY A N 1
ATOM 598 C CA . GLY A 1 139 ? 116.494 -2.161 167.534 1.00 145.41 127 GLY A CA 1
ATOM 599 C C . GLY A 1 139 ? 116.544 -1.634 166.113 1.00 145.02 127 GLY A C 1
ATOM 600 O O . GLY A 1 139 ? 116.637 -2.443 165.188 1.00 141.50 127 GLY A O 1
ATOM 601 N N . ARG A 1 140 ? 116.504 -0.288 165.917 1.00 141.85 128 ARG A N 1
ATOM 602 C CA . ARG A 1 140 ? 116.492 0.356 164.588 1.00 139.21 128 ARG A CA 1
ATOM 603 C C . ARG A 1 140 ? 117.711 0.031 163.702 1.00 135.81 128 ARG A C 1
ATOM 604 O O . ARG A 1 140 ? 117.513 -0.550 162.637 1.00 133.24 128 ARG A O 1
ATOM 612 N N . LEU A 1 141 ? 118.944 0.407 164.112 1.00 129.03 129 LEU A N 1
ATOM 613 C CA . LEU A 1 141 ? 120.142 0.153 163.298 1.00 123.79 129 LEU A CA 1
ATOM 614 C C . LEU A 1 141 ? 120.430 -1.318 163.036 1.00 122.85 129 LEU A C 1
ATOM 615 O O . LEU A 1 141 ? 120.904 -1.635 161.952 1.00 119.40 129 LEU A O 1
ATOM 620 N N . CYS A 1 142 ? 120.155 -2.210 164.007 1.00 119.31 130 CYS A N 1
ATOM 621 C CA . CYS A 1 142 ? 120.390 -3.647 163.848 1.00 116.09 130 CYS A CA 1
ATOM 622 C C . CYS A 1 142 ? 119.434 -4.280 162.836 1.00 119.85 130 CYS A C 1
ATOM 623 O O . CYS A 1 142 ? 119.893 -5.041 161.986 1.00 116.34 130 CYS A O 1
ATOM 626 N N . THR A 1 143 ? 118.120 -3.957 162.907 1.00 120.14 131 THR A N 1
ATOM 627 C CA . THR A 1 143 ? 117.136 -4.480 161.945 1.00 120.28 131 THR A CA 1
ATOM 628 C C . THR A 1 143 ? 117.417 -3.905 160.562 1.00 121.33 131 THR A C 1
ATOM 629 O O . THR A 1 143 ? 117.388 -4.650 159.582 1.00 119.34 131 THR A O 1
ATOM 633 N N . PHE A 1 144 ? 117.753 -2.594 160.495 1.00 117.35 132 PHE A N 1
ATOM 634 C CA . PHE A 1 144 ? 118.106 -1.914 159.250 1.00 114.95 132 PHE A CA 1
ATOM 635 C C . PHE A 1 144 ? 119.329 -2.558 158.619 1.00 113.43 132 PHE A C 1
ATOM 636 O O . PHE A 1 144 ? 119.293 -2.839 157.428 1.00 112.11 132 PHE A O 1
ATOM 644 N N . PHE A 1 145 ? 120.397 -2.792 159.416 1.00 107.44 133 PHE A N 1
ATOM 645 C CA . PHE A 1 145 ? 121.648 -3.427 158.984 1.00 103.11 133 PHE A CA 1
ATOM 646 C C . PHE A 1 145 ? 121.372 -4.831 158.472 1.00 105.84 133 PHE A C 1
ATOM 647 O O . PHE A 1 145 ? 121.912 -5.209 157.440 1.00 102.49 133 PHE A O 1
ATOM 655 N N . GLY A 1 146 ? 120.524 -5.571 159.189 1.00 104.99 134 GLY A N 1
ATOM 656 C CA . GLY A 1 146 ? 120.105 -6.912 158.809 1.00 104.30 134 GLY A CA 1
ATOM 657 C C . GLY A 1 146 ? 119.384 -6.886 157.477 1.00 108.17 134 GLY A C 1
ATOM 658 O O . GLY A 1 146 ? 119.699 -7.683 156.588 1.00 105.58 134 GLY A O 1
ATOM 659 N N . LEU A 1 147 ? 118.454 -5.913 157.314 1.00 107.10 135 LEU A N 1
ATOM 660 C CA . LEU A 1 147 ? 117.690 -5.695 156.084 1.00 106.89 135 LEU A CA 1
ATOM 661 C C . LEU A 1 147 ? 118.629 -5.365 154.913 1.00 107.45 135 LEU A C 1
ATOM 662 O O . LEU A 1 147 ? 118.611 -6.101 153.925 1.00 105.54 135 LEU A O 1
ATOM 667 N N . THR A 1 148 ? 119.471 -4.299 155.041 1.00 103.04 136 THR A N 1
ATOM 668 C CA . THR A 1 148 ? 120.398 -3.856 153.988 1.00 100.69 136 THR A CA 1
ATOM 669 C C . THR A 1 148 ? 121.387 -4.984 153.585 1.00 101.17 136 THR A C 1
ATOM 670 O O . THR A 1 148 ? 121.695 -5.105 152.400 1.00 99.29 136 THR A O 1
ATOM 674 N N . MET A 1 149 ? 121.806 -5.843 154.539 1.00 96.76 137 MET A N 1
ATOM 675 C CA . MET A 1 149 ? 122.689 -6.980 154.255 1.00 93.59 137 MET A CA 1
ATOM 676 C C . MET A 1 149 ? 121.964 -8.047 153.423 1.00 97.20 137 MET A C 1
ATOM 677 O O . MET A 1 149 ? 122.545 -8.560 152.471 1.00 95.29 137 MET A O 1
ATOM 682 N N . THR A 1 150 ? 120.698 -8.360 153.772 1.00 95.30 138 THR A N 1
ATOM 683 C CA . THR A 1 150 ? 119.888 -9.376 153.098 1.00 95.32 138 THR A CA 1
ATOM 684 C C . THR A 1 150 ? 119.392 -8.914 151.721 1.00 98.55 138 THR A C 1
ATOM 685 O O . THR A 1 150 ? 119.521 -9.683 150.769 1.00 96.55 138 THR A O 1
ATOM 689 N N . VAL A 1 151 ? 118.818 -7.692 151.607 1.00 96.74 139 VAL A N 1
ATOM 690 C CA . VAL A 1 151 ? 118.297 -7.194 150.322 1.00 96.92 139 VAL A CA 1
ATOM 691 C C . VAL A 1 151 ? 119.428 -7.086 149.273 1.00 99.18 139 VAL A C 1
ATOM 692 O O . VAL A 1 151 ? 119.273 -7.635 148.185 1.00 98.44 139 VAL A O 1
ATOM 696 N N . PHE A 1 152 ? 120.572 -6.470 149.620 1.00 94.80 140 PHE A N 1
ATOM 697 C CA . PHE A 1 152 ? 121.688 -6.319 148.684 1.00 92.41 140 PHE A CA 1
ATOM 698 C C . PHE A 1 152 ? 122.464 -7.632 148.439 1.00 94.40 140 PHE A C 1
ATOM 699 O O . PHE A 1 152 ? 123.112 -7.759 147.398 1.00 92.41 140 PHE A O 1
ATOM 707 N N . GLY A 1 153 ? 122.353 -8.590 149.368 1.00 90.89 141 GLY A N 1
ATOM 708 C CA . GLY A 1 153 ? 122.978 -9.907 149.272 1.00 89.05 141 GLY A CA 1
ATOM 709 C C . GLY A 1 153 ? 122.280 -10.801 148.266 1.00 93.41 141 GLY A C 1
ATOM 710 O O . GLY A 1 153 ? 122.938 -11.402 147.418 1.00 91.63 141 GLY A O 1
ATOM 711 N N . LEU A 1 154 ? 120.934 -10.889 148.351 1.00 92.55 142 LEU A N 1
ATOM 712 C CA . LEU A 1 154 ? 120.102 -11.685 147.444 1.00 93.28 142 LEU A CA 1
ATOM 713 C C . LEU A 1 154 ? 120.024 -11.043 146.060 1.00 97.75 142 LEU A C 1
ATOM 714 O O . LEU A 1 154 ? 120.027 -11.770 145.066 1.00 96.65 142 LEU A O 1
ATOM 719 N N . SER A 1 155 ? 119.968 -9.687 145.990 1.00 95.36 143 SER A N 1
ATOM 720 C CA . SER A 1 155 ? 119.909 -8.949 144.719 1.00 95.13 143 SER A CA 1
ATOM 721 C C . SER A 1 155 ? 121.108 -9.286 143.833 1.00 97.62 143 SER A C 1
ATOM 722 O O . SER A 1 155 ? 120.906 -9.611 142.664 1.00 97.71 143 SER A O 1
ATOM 725 N N . SER A 1 156 ? 122.336 -9.304 144.410 1.00 92.12 144 SER A N 1
ATOM 726 C CA . SER A 1 156 ? 123.567 -9.662 143.690 1.00 89.61 144 SER A CA 1
ATOM 727 C C . SER A 1 156 ? 123.458 -11.064 143.082 1.00 90.27 144 SER A C 1
ATOM 728 O O . SER A 1 156 ? 123.739 -11.224 141.897 1.00 89.93 144 SER A O 1
ATOM 731 N N . LEU A 1 157 ? 122.983 -12.050 143.869 1.00 85.16 145 LEU A N 1
ATOM 732 C CA . LEU A 1 157 ? 122.820 -13.436 143.424 1.00 84.68 145 LEU A CA 1
ATOM 733 C C . LEU A 1 157 ? 121.754 -13.602 142.352 1.00 91.79 145 LEU A C 1
ATOM 734 O O . LEU A 1 157 ? 121.978 -14.376 141.422 1.00 92.04 145 LEU A O 1
ATOM 739 N N . PHE A 1 158 ? 120.618 -12.870 142.452 1.00 90.55 146 PHE A N 1
ATOM 740 C CA . PHE A 1 158 ? 119.534 -12.960 141.461 1.00 92.39 146 PHE A CA 1
ATOM 741 C C . PHE A 1 158 ? 119.857 -12.218 140.155 1.00 95.53 146 PHE A C 1
ATOM 742 O O . PHE A 1 158 ? 119.434 -12.682 139.097 1.00 95.73 146 PHE A O 1
ATOM 750 N N . ILE A 1 159 ? 120.640 -11.111 140.212 1.00 90.62 147 ILE A N 1
ATOM 751 C CA . ILE A 1 159 ? 121.088 -10.389 139.008 1.00 89.77 147 ILE A CA 1
ATOM 752 C C . ILE A 1 159 ? 122.097 -11.311 138.283 1.00 92.16 147 ILE A C 1
ATOM 753 O O . ILE A 1 159 ? 122.016 -11.458 137.061 1.00 92.24 147 ILE A O 1
ATOM 758 N N . ALA A 1 160 ? 122.991 -11.988 139.051 1.00 87.49 148 ALA A N 1
ATOM 759 C CA . ALA A 1 160 ? 123.959 -12.943 138.497 1.00 86.50 148 ALA A CA 1
ATOM 760 C C . ALA A 1 160 ? 123.229 -14.091 137.770 1.00 92.16 148 ALA A C 1
ATOM 761 O O . ALA A 1 160 ? 123.711 -14.565 136.741 1.00 91.18 148 ALA A O 1
ATOM 763 N N . SER A 1 161 ? 122.057 -14.506 138.304 1.00 90.01 149 SER A N 1
ATOM 764 C CA . SER A 1 161 ? 121.208 -15.551 137.743 1.00 90.97 149 SER A CA 1
ATOM 765 C C . SER A 1 161 ? 120.447 -15.067 136.522 1.00 96.82 149 SER A C 1
ATOM 766 O O . SER A 1 161 ? 120.321 -15.832 135.564 1.00 97.72 149 SER A O 1
ATOM 769 N N . ALA A 1 162 ? 119.947 -13.806 136.542 1.00 93.51 150 ALA A N 1
ATOM 770 C CA . ALA A 1 162 ? 119.217 -13.209 135.413 1.00 94.62 150 ALA A CA 1
ATOM 771 C C . ALA A 1 162 ? 120.110 -13.147 134.171 1.00 98.07 150 ALA A C 1
ATOM 772 O O . ALA A 1 162 ? 119.666 -13.509 133.078 1.00 98.58 150 ALA A O 1
ATOM 774 N N . MET A 1 163 ? 121.386 -12.747 134.362 1.00 93.34 151 MET A N 1
ATOM 775 C CA . MET A 1 163 ? 122.395 -12.686 133.305 1.00 93.06 151 MET A CA 1
ATOM 776 C C . MET A 1 163 ? 122.657 -14.086 132.765 1.00 94.60 151 MET A C 1
ATOM 777 O O . MET A 1 163 ? 122.647 -14.266 131.549 1.00 95.86 151 MET A O 1
ATOM 782 N N . ALA A 1 164 ? 122.849 -15.083 133.663 1.00 88.19 152 ALA A N 1
ATOM 783 C CA . ALA A 1 164 ? 123.082 -16.482 133.296 1.00 87.51 152 ALA A CA 1
ATOM 784 C C . ALA A 1 164 ? 121.960 -17.011 132.384 1.00 91.71 152 ALA A C 1
ATOM 785 O O . ALA A 1 164 ? 122.264 -17.590 131.342 1.00 90.75 152 ALA A O 1
ATOM 787 N N . VAL A 1 165 ? 120.679 -16.760 132.762 1.00 89.19 153 VAL A N 1
ATOM 788 C CA . VAL A 1 165 ? 119.466 -17.162 132.032 1.00 91.26 153 VAL A CA 1
ATOM 789 C C . VAL A 1 165 ? 119.391 -16.462 130.673 1.00 96.20 153 VAL A C 1
ATOM 790 O O . VAL A 1 165 ? 119.090 -17.122 129.679 1.00 97.00 153 VAL A O 1
ATOM 794 N N . GLU A 1 166 ? 119.681 -15.143 130.630 1.00 92.59 154 GLU A N 1
ATOM 795 C CA . GLU A 1 166 ? 119.642 -14.362 129.394 1.00 93.82 154 GLU A CA 1
ATOM 796 C C . GLU A 1 166 ? 120.661 -14.835 128.346 1.00 96.97 154 GLU A C 1
ATOM 797 O O . GLU A 1 166 ? 120.277 -15.024 127.185 1.00 98.22 154 GLU A O 1
ATOM 803 N N . ARG A 1 167 ? 121.936 -15.058 128.759 1.00 90.92 155 ARG A N 1
ATOM 804 C CA . ARG A 1 167 ? 123.012 -15.559 127.891 1.00 90.50 155 ARG A CA 1
ATOM 805 C C . ARG A 1 167 ? 122.633 -16.924 127.317 1.00 95.08 155 ARG A C 1
ATOM 806 O O . ARG A 1 167 ? 122.777 -17.131 126.111 1.00 97.13 155 ARG A O 1
ATOM 814 N N . ALA A 1 168 ? 122.102 -17.829 128.168 1.00 90.30 156 ALA A N 1
ATOM 815 C CA . ALA A 1 168 ? 121.673 -19.168 127.770 1.00 91.71 156 ALA A CA 1
ATOM 816 C C . ALA A 1 168 ? 120.568 -19.123 126.703 1.00 100.01 156 ALA A C 1
ATOM 817 O O . ALA A 1 168 ? 120.655 -19.869 125.728 1.00 101.27 156 ALA A O 1
ATOM 819 N N . LEU A 1 169 ? 119.576 -18.211 126.855 1.00 98.51 157 LEU A N 1
ATOM 820 C CA . LEU A 1 169 ? 118.469 -18.031 125.903 1.00 101.57 157 LEU A CA 1
ATOM 821 C C . LEU A 1 169 ? 118.959 -17.512 124.545 1.00 107.17 157 LEU A C 1
ATOM 822 O O . LEU A 1 169 ? 118.470 -17.956 123.502 1.00 109.55 157 LEU A O 1
ATOM 827 N N . ALA A 1 170 ? 119.917 -16.569 124.570 1.00 102.17 158 ALA A N 1
ATOM 828 C CA . ALA A 1 170 ? 120.510 -15.941 123.393 1.00 103.00 158 ALA A CA 1
ATOM 829 C C . ALA A 1 170 ? 121.229 -16.925 122.466 1.00 108.10 158 ALA A C 1
ATOM 830 O O . ALA A 1 170 ? 121.199 -16.741 121.243 1.00 111.12 158 ALA A O 1
ATOM 832 N N . ILE A 1 171 ? 121.846 -17.972 123.039 1.00 102.30 159 ILE A N 1
ATOM 833 C CA . ILE A 1 171 ? 122.631 -18.957 122.295 1.00 102.95 159 ILE A CA 1
ATOM 834 C C . ILE A 1 171 ? 121.831 -20.256 121.999 1.00 107.96 159 ILE A C 1
ATOM 835 O O . ILE A 1 171 ? 121.954 -20.798 120.894 1.00 109.05 159 ILE A O 1
ATOM 840 N N . ARG A 1 172 ? 121.006 -20.734 122.951 1.00 104.33 160 ARG A N 1
ATOM 841 C CA . ARG A 1 172 ? 120.232 -21.972 122.766 1.00 106.09 160 ARG A CA 1
ATOM 842 C C . ARG A 1 172 ? 118.995 -21.789 121.887 1.00 112.03 160 ARG A C 1
ATOM 843 O O . ARG A 1 172 ? 118.589 -22.741 121.215 1.00 114.29 160 ARG A O 1
ATOM 851 N N . ALA A 1 173 ? 118.405 -20.574 121.881 1.00 108.02 161 ALA A N 1
ATOM 852 C CA . ALA A 1 173 ? 117.248 -20.214 121.047 1.00 109.98 161 ALA A CA 1
ATOM 853 C C . ALA A 1 173 ? 117.498 -18.820 120.392 1.00 113.72 161 ALA A C 1
ATOM 854 O O . ALA A 1 173 ? 116.832 -17.844 120.756 1.00 113.32 161 ALA A O 1
ATOM 856 N N . PRO A 1 174 ? 118.474 -18.706 119.446 1.00 110.64 162 PRO A N 1
ATOM 857 C CA . PRO A 1 174 ? 118.796 -17.388 118.859 1.00 111.22 162 PRO A CA 1
ATOM 858 C C . PRO A 1 174 ? 117.702 -16.694 118.049 1.00 119.24 162 PRO A C 1
ATOM 859 O O . PRO A 1 174 ? 117.712 -15.464 117.973 1.00 118.88 162 PRO A O 1
ATOM 863 N N . HIS A 1 175 ? 116.793 -17.459 117.419 1.00 119.45 163 HIS A N 1
ATOM 864 C CA . HIS A 1 175 ? 115.718 -16.876 116.625 1.00 123.12 163 HIS A CA 1
ATOM 865 C C . HIS A 1 175 ? 114.667 -16.203 117.507 1.00 127.65 163 HIS A C 1
ATOM 866 O O . HIS A 1 175 ? 114.330 -15.043 117.265 1.00 128.10 163 HIS A O 1
ATOM 873 N N . TRP A 1 176 ? 114.176 -16.918 118.536 1.00 124.47 164 TRP A N 1
ATOM 874 C CA . TRP A 1 176 ? 113.192 -16.410 119.496 1.00 125.22 164 TRP A CA 1
ATOM 875 C C . TRP A 1 176 ? 113.744 -15.211 120.302 1.00 127.70 164 TRP A C 1
ATOM 876 O O . TRP A 1 176 ? 112.976 -14.303 120.636 1.00 128.82 164 TRP A O 1
ATOM 887 N N . TYR A 1 177 ? 115.054 -15.227 120.638 1.00 121.01 165 TYR A N 1
ATOM 888 C CA . TYR A 1 177 ? 115.701 -14.158 121.401 1.00 118.63 165 TYR A CA 1
ATOM 889 C C . TYR A 1 177 ? 115.709 -12.820 120.651 1.00 124.92 165 TYR A C 1
ATOM 890 O O . TYR A 1 177 ? 115.393 -11.792 121.249 1.00 124.37 165 TYR A O 1
ATOM 899 N N . ALA A 1 178 ? 116.080 -12.836 119.360 1.00 124.44 166 ALA A N 1
ATOM 900 C CA . ALA A 1 178 ? 116.164 -11.643 118.514 1.00 127.14 166 ALA A CA 1
ATOM 901 C C . ALA A 1 178 ? 114.824 -10.921 118.313 1.00 136.59 166 ALA A C 1
ATOM 902 O O . ALA A 1 178 ? 114.804 -9.689 118.287 1.00 136.83 166 ALA A O 1
ATOM 904 N N . SER A 1 179 ? 113.712 -11.680 118.188 1.00 137.40 167 SER A N 1
ATOM 905 C CA . SER A 1 179 ? 112.375 -11.114 117.973 1.00 141.55 167 SER A CA 1
ATOM 906 C C . SER A 1 179 ? 111.638 -10.749 119.268 1.00 148.29 167 SER A C 1
ATOM 907 O O . SER A 1 179 ? 110.954 -9.724 119.295 1.00 150.07 167 SER A O 1
ATOM 910 N N . HIS A 1 180 ? 111.780 -11.564 120.331 1.00 145.04 168 HIS A N 1
ATOM 911 C CA . HIS A 1 180 ? 111.121 -11.325 121.618 1.00 145.58 168 HIS A CA 1
ATOM 912 C C . HIS A 1 180 ? 112.106 -10.820 122.683 1.00 149.60 168 HIS A C 1
ATOM 913 O O . HIS A 1 180 ? 112.806 -11.634 123.291 1.00 147.13 168 HIS A O 1
ATOM 920 N N . MET A 1 181 ? 112.166 -9.482 122.905 1.00 148.80 169 MET A N 1
ATOM 921 C CA . MET A 1 181 ? 113.033 -8.844 123.917 1.00 147.12 169 MET A CA 1
ATOM 922 C C . MET A 1 181 ? 112.538 -7.452 124.349 1.00 152.90 169 MET A C 1
ATOM 923 O O . MET A 1 181 ? 112.269 -7.245 125.534 1.00 151.48 169 MET A O 1
ATOM 928 N N . LYS A 1 182 ? 112.455 -6.498 123.387 1.00 152.23 170 LYS A N 1
ATOM 929 C CA . LYS A 1 182 ? 111.997 -5.101 123.534 1.00 154.13 170 LYS A CA 1
ATOM 930 C C . LYS A 1 182 ? 112.848 -4.215 124.500 1.00 154.00 170 LYS A C 1
ATOM 931 O O . LYS A 1 182 ? 112.636 -2.997 124.522 1.00 155.62 170 LYS A O 1
ATOM 937 N N . THR A 1 183 ? 113.805 -4.811 125.272 1.00 145.17 171 THR A N 1
ATOM 938 C CA . THR A 1 183 ? 114.711 -4.159 126.250 1.00 142.26 171 THR A CA 1
ATOM 939 C C . THR A 1 183 ? 113.957 -3.638 127.492 1.00 145.00 171 THR A C 1
ATOM 940 O O . THR A 1 183 ? 114.525 -3.634 128.586 1.00 142.47 171 THR A O 1
ATOM 944 N N . ARG A 1 184 ? 112.688 -3.218 127.326 1.00 143.49 172 ARG A N 1
ATOM 945 C CA . ARG A 1 184 ? 111.806 -2.736 128.394 1.00 143.92 172 ARG A CA 1
ATOM 946 C C . ARG A 1 184 ? 111.519 -3.857 129.401 1.00 143.74 172 ARG A C 1
ATOM 947 O O . ARG A 1 184 ? 111.325 -3.578 130.586 1.00 143.10 172 ARG A O 1
ATOM 955 N N . ALA A 1 185 ? 111.501 -5.119 128.922 1.00 137.76 173 ALA A N 1
ATOM 956 C CA . ALA A 1 185 ? 111.270 -6.317 129.725 1.00 135.60 173 ALA A CA 1
ATOM 957 C C . ALA A 1 185 ? 112.429 -6.581 130.686 1.00 135.67 173 ALA A C 1
ATOM 958 O O . ALA A 1 185 ? 112.183 -6.988 131.817 1.00 134.57 173 ALA A O 1
ATOM 960 N N . THR A 1 186 ? 113.681 -6.340 130.247 1.00 130.21 174 THR A N 1
ATOM 961 C CA . THR A 1 186 ? 114.879 -6.550 131.070 1.00 127.05 174 THR A CA 1
ATOM 962 C C . THR A 1 186 ? 114.991 -5.489 132.175 1.00 130.93 174 THR A C 1
ATOM 963 O O . THR A 1 186 ? 115.413 -5.812 133.286 1.00 128.03 174 THR A O 1
ATOM 967 N N . ARG A 1 187 ? 114.568 -4.242 131.879 1.00 130.51 175 ARG A N 1
ATOM 968 C CA . ARG A 1 187 ? 114.552 -3.121 132.825 1.00 131.03 175 ARG A CA 1
ATOM 969 C C . ARG A 1 187 ? 113.484 -3.367 133.905 1.00 135.09 175 ARG A C 1
ATOM 970 O O . ARG A 1 187 ? 113.709 -3.037 135.070 1.00 133.99 175 ARG A O 1
ATOM 978 N N . ALA A 1 188 ? 112.332 -3.958 133.509 1.00 132.78 176 ALA A N 1
ATOM 979 C CA . ALA A 1 188 ? 111.220 -4.299 134.399 1.00 133.50 176 ALA A CA 1
ATOM 980 C C . ALA A 1 188 ? 111.581 -5.469 135.326 1.00 133.96 176 ALA A C 1
ATOM 981 O O . ALA A 1 188 ? 111.207 -5.442 136.500 1.00 134.03 176 ALA A O 1
ATOM 983 N N . VAL A 1 189 ? 112.322 -6.478 134.804 1.00 127.34 177 VAL A N 1
ATOM 984 C CA . VAL A 1 189 ? 112.774 -7.661 135.548 1.00 124.61 177 VAL A CA 1
ATOM 985 C C . VAL A 1 189 ? 113.707 -7.260 136.707 1.00 126.41 177 VAL A C 1
ATOM 986 O O . VAL A 1 189 ? 113.491 -7.712 137.829 1.00 125.68 177 VAL A O 1
ATOM 990 N N . LEU A 1 190 ? 114.695 -6.378 136.449 1.00 122.13 178 LEU A N 1
ATOM 991 C CA . LEU A 1 190 ? 115.641 -5.887 137.464 1.00 120.37 178 LEU A CA 1
ATOM 992 C C . LEU A 1 190 ? 114.942 -5.061 138.556 1.00 127.60 178 LEU A C 1
ATOM 993 O O . LEU A 1 190 ? 115.428 -5.008 139.689 1.00 125.73 178 LEU A O 1
ATOM 998 N N . LEU A 1 191 ? 113.794 -4.436 138.211 1.00 128.7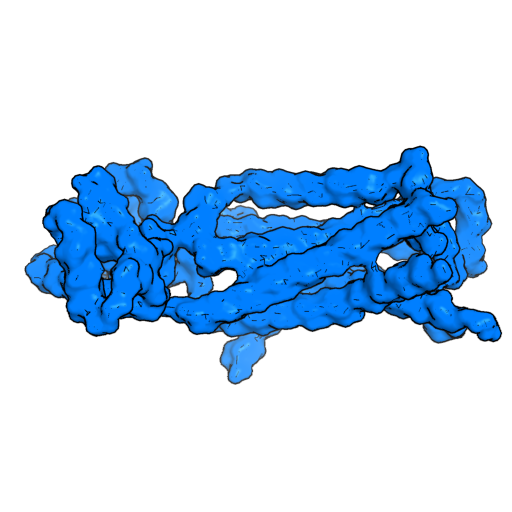3 179 LEU A N 1
ATOM 999 C CA . LEU A 1 191 ? 112.959 -3.658 139.131 1.00 131.56 179 LEU A CA 1
ATOM 1000 C C . LEU A 1 191 ? 112.093 -4.617 139.962 1.00 137.15 179 LEU A C 1
ATOM 1001 O O . LEU A 1 191 ? 111.982 -4.439 141.176 1.00 137.22 179 LEU A O 1
ATOM 1003 N N . GLY A 1 192 ? 111.516 -5.624 139.294 1.00 134.37 180 GLY A N 1
ATOM 1004 C CA . GLY A 1 192 ? 110.676 -6.657 139.895 1.00 135.38 180 GLY A CA 1
ATOM 1005 C C . GLY A 1 192 ? 111.420 -7.542 140.877 1.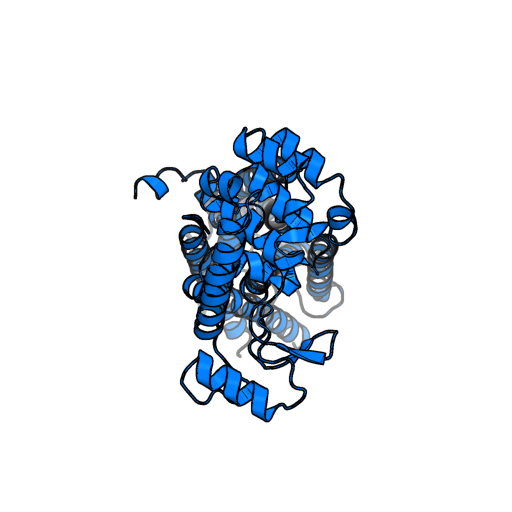00 137.28 180 GLY A C 1
ATOM 1006 O O . GLY A 1 192 ? 110.920 -7.803 141.974 1.00 138.21 180 GLY A O 1
ATOM 1007 N N . VAL A 1 193 ? 112.634 -7.989 140.497 1.00 130.91 181 VAL A N 1
ATOM 1008 C CA . VAL A 1 193 ? 113.517 -8.818 141.325 1.00 128.62 181 VAL A CA 1
ATOM 1009 C C . VAL A 1 193 ? 113.816 -8.082 142.644 1.00 133.06 181 VAL A C 1
ATOM 1010 O O . VAL A 1 193 ? 113.724 -8.680 143.713 1.00 132.88 181 VAL A O 1
ATOM 1014 N N . TRP A 1 194 ? 114.105 -6.774 142.550 1.00 129.97 182 TRP A N 1
ATOM 1015 C CA . TRP A 1 194 ? 114.408 -5.885 143.667 1.00 129.89 182 TRP A CA 1
ATOM 1016 C C . TRP A 1 194 ? 113.276 -5.827 144.684 1.00 132.95 182 TRP A C 1
ATOM 1017 O O . TRP A 1 194 ? 113.504 -6.086 145.867 1.00 132.29 182 TRP A O 1
ATOM 1028 N N . LEU A 1 195 ? 112.061 -5.475 144.216 1.00 129.58 183 LEU A N 1
ATOM 1029 C CA . LEU A 1 195 ? 110.863 -5.345 145.042 1.00 131.15 183 LEU A CA 1
ATOM 1030 C C . LEU A 1 195 ? 110.488 -6.658 145.720 1.00 132.34 183 LEU A C 1
ATOM 1031 O O . LEU A 1 195 ? 110.147 -6.641 146.901 1.00 134.04 183 LEU A O 1
ATOM 1036 N N . ALA A 1 196 ? 110.621 -7.794 145.004 1.00 124.51 184 ALA A N 1
ATOM 1037 C CA . ALA A 1 196 ? 110.357 -9.136 145.534 1.00 123.19 184 ALA A CA 1
ATOM 1038 C C . ALA A 1 196 ? 111.334 -9.487 146.677 1.00 122.57 184 ALA A C 1
ATOM 1039 O O . ALA A 1 196 ? 110.921 -10.071 147.681 1.00 123.27 184 ALA A O 1
ATOM 1041 N N . VAL A 1 197 ? 112.618 -9.096 146.522 1.00 114.48 185 VAL A N 1
ATOM 1042 C CA . VAL A 1 197 ? 113.704 -9.316 147.485 1.00 111.15 185 VAL A CA 1
ATOM 1043 C C . VAL A 1 197 ? 113.538 -8.391 148.708 1.00 115.28 185 VAL A C 1
ATOM 1044 O O . VAL A 1 197 ? 113.677 -8.855 149.843 1.00 114.83 185 VAL A O 1
ATOM 1048 N N . LEU A 1 198 ? 113.204 -7.099 148.470 1.00 112.56 186 LEU A N 1
ATOM 1049 C CA . LEU A 1 198 ? 112.950 -6.088 149.509 1.00 113.85 186 LEU A CA 1
ATOM 1050 C C . LEU A 1 198 ? 111.771 -6.518 150.400 1.00 119.09 186 LEU A C 1
ATOM 1051 O O . LEU A 1 198 ? 111.858 -6.373 151.618 1.00 119.41 186 LEU A O 1
ATOM 1056 N N . ALA A 1 199 ? 110.684 -7.053 149.783 1.00 116.37 187 ALA A N 1
ATOM 1057 C CA . ALA A 1 199 ? 109.480 -7.542 150.471 1.00 118.98 187 ALA A CA 1
ATOM 1058 C C . ALA A 1 199 ? 109.823 -8.714 151.390 1.00 120.66 187 ALA A C 1
ATOM 1059 O O . ALA A 1 199 ? 109.356 -8.741 152.532 1.00 122.62 187 ALA A O 1
ATOM 1061 N N . PHE A 1 200 ? 110.671 -9.657 150.906 1.00 112.93 188 PHE A N 1
ATOM 1062 C CA . PHE A 1 200 ? 111.129 -10.802 151.693 1.00 111.61 188 PHE A CA 1
ATOM 1063 C C . PHE A 1 200 ? 111.952 -10.303 152.885 1.00 114.57 188 PHE A C 1
ATOM 1064 O O . PHE A 1 200 ? 111.729 -10.759 154.005 1.00 115.42 188 PHE A O 1
ATOM 1072 N N . ALA A 1 201 ? 112.865 -9.336 152.638 1.00 109.43 189 ALA A N 1
ATOM 1073 C CA . ALA A 1 201 ? 113.738 -8.717 153.641 1.00 108.83 189 ALA A CA 1
ATOM 1074 C C . ALA A 1 201 ? 112.963 -7.942 154.713 1.00 117.14 189 ALA A C 1
ATOM 1075 O O . ALA A 1 201 ? 113.477 -7.761 155.818 1.00 117.57 189 ALA A O 1
ATOM 1077 N N . LEU A 1 202 ? 111.726 -7.507 154.396 1.00 116.76 190 LEU A N 1
ATOM 1078 C CA . LEU A 1 202 ? 110.864 -6.767 155.319 1.00 120.52 190 LEU A CA 1
ATOM 1079 C C . LEU A 1 202 ? 110.063 -7.667 156.279 1.00 127.54 190 LEU A C 1
ATOM 1080 O O . LEU A 1 202 ? 109.334 -7.135 157.119 1.00 131.22 190 LEU A O 1
ATOM 1085 N N . LEU A 1 203 ? 110.196 -9.014 156.169 1.00 122.56 191 LEU A N 1
ATOM 1086 C CA . LEU A 1 203 ? 109.472 -9.967 157.026 1.00 125.28 191 LEU A CA 1
ATOM 1087 C C . LEU A 1 203 ? 109.749 -9.786 158.544 1.00 131.12 191 LEU A C 1
ATOM 1088 O O . LEU A 1 203 ? 108.761 -9.732 159.276 1.00 134.99 191 LEU A O 1
ATOM 1093 N N . PRO A 1 204 ? 111.009 -9.622 159.057 1.00 125.34 192 PRO A N 1
ATOM 1094 C CA . PRO A 1 204 ? 111.189 -9.414 160.512 1.00 127.01 192 PRO A CA 1
ATOM 1095 C C . PRO A 1 204 ? 110.534 -8.146 161.067 1.00 133.64 192 PRO A C 1
ATOM 1096 O O . PRO A 1 204 ? 110.187 -8.114 162.250 1.00 136.39 192 PRO A O 1
ATOM 1100 N N . VAL A 1 205 ? 110.354 -7.114 160.211 1.00 129.39 193 VAL A N 1
ATOM 1101 C CA . VAL A 1 205 ? 109.691 -5.850 160.552 1.00 132.51 193 VAL A CA 1
ATOM 1102 C C . VAL A 1 205 ? 108.219 -6.172 160.875 1.00 142.00 193 VAL A C 1
ATOM 1103 O O . VAL A 1 205 ? 107.690 -5.679 161.875 1.00 145.71 193 VAL A O 1
ATOM 1107 N N . LEU A 1 206 ? 107.589 -7.048 160.058 1.00 138.66 194 LEU A N 1
ATOM 1108 C CA . LEU A 1 206 ? 106.209 -7.497 160.250 1.00 143.07 194 LEU A CA 1
ATOM 1109 C C . LEU A 1 206 ? 106.111 -8.485 161.422 1.00 149.95 194 LEU A C 1
ATOM 1110 O O . LEU A 1 206 ? 105.229 -8.329 162.270 1.00 154.32 194 LEU A O 1
ATOM 1115 N N . GLY A 1 207 ? 107.022 -9.464 161.473 1.00 143.81 195 GLY A N 1
ATOM 1116 C CA . GLY A 1 207 ? 107.059 -10.460 162.540 1.00 145.77 195 GLY A CA 1
ATOM 1117 C C . GLY A 1 207 ? 107.768 -11.767 162.236 1.00 147.21 195 GLY A C 1
ATOM 1118 O O . GLY A 1 207 ? 108.263 -12.416 163.161 1.00 147.06 195 GLY A O 1
ATOM 1119 N N . VAL A 1 208 ? 107.804 -12.184 160.950 1.00 141.68 196 VAL A N 1
ATOM 1120 C CA . VAL A 1 208 ? 108.432 -13.444 160.515 1.00 138.96 196 VAL A CA 1
ATOM 1121 C C . VAL A 1 208 ? 109.963 -13.319 160.516 1.00 138.52 196 VAL A C 1
ATOM 1122 O O . VAL A 1 208 ? 110.525 -12.597 159.695 1.00 134.75 196 VAL A O 1
ATOM 1126 N N . GLY A 1 209 ? 110.609 -14.025 161.443 1.00 135.62 197 GLY A N 1
ATOM 1127 C CA . GLY A 1 209 ? 112.059 -14.001 161.618 1.00 131.83 197 GLY A CA 1
ATOM 1128 C C . GLY A 1 209 ? 112.526 -12.753 162.342 1.00 135.27 197 GLY A C 1
ATOM 1129 O O . GLY A 1 209 ? 111.702 -11.904 162.700 1.00 137.91 197 GLY A O 1
ATOM 1130 N N . GLN A 1 210 ? 113.847 -12.639 162.594 1.00 128.20 198 GLN A N 1
ATOM 1131 C CA . GLN A 1 210 ? 114.415 -11.463 163.268 1.00 127.64 198 GLN A CA 1
ATOM 1132 C C . GLN A 1 210 ? 115.898 -11.258 162.978 1.00 126.49 198 GLN A C 1
ATOM 1133 O O . GLN A 1 210 ? 116.600 -12.208 162.630 1.00 124.21 198 GLN A O 1
ATOM 1139 N N . TYR A 1 211 ? 116.359 -10.000 163.108 1.00 121.14 199 TYR A N 1
ATOM 1140 C CA . TYR A 1 211 ? 117.753 -9.619 162.912 1.00 117.04 199 TYR A CA 1
ATOM 1141 C C . TYR A 1 211 ? 118.394 -9.385 164.281 1.00 121.00 199 TYR A C 1
ATOM 1142 O O . TYR A 1 211 ? 117.913 -8.556 165.064 1.00 122.83 199 TYR A O 1
ATOM 1151 N N . THR A 1 212 ? 119.454 -10.157 164.578 1.00 115.21 200 THR A N 1
ATOM 1152 C CA . THR A 1 212 ? 120.175 -10.110 165.852 1.00 115.88 200 THR A CA 1
ATOM 1153 C C . THR A 1 212 ? 121.633 -9.707 165.686 1.00 115.94 200 THR A C 1
ATOM 1154 O O . THR A 1 212 ? 122.192 -9.840 164.597 1.00 112.13 200 THR A O 1
ATOM 1158 N N . VAL A 1 213 ? 122.251 -9.234 166.788 1.00 113.64 201 VAL A N 1
ATOM 1159 C CA . VAL A 1 213 ? 123.663 -8.842 166.842 1.00 110.84 201 VAL A CA 1
ATOM 1160 C C . VAL A 1 213 ? 124.500 -10.126 166.795 1.00 113.15 201 VAL A C 1
ATOM 1161 O O . VAL A 1 213 ? 124.235 -11.063 167.556 1.00 115.11 201 VAL A O 1
ATOM 1165 N N . GLN A 1 214 ? 125.472 -10.181 165.873 1.00 105.75 202 GLN A N 1
ATOM 1166 C CA . GLN A 1 214 ? 126.335 -11.350 165.681 1.00 103.78 202 GLN A CA 1
ATOM 1167 C C . GLN A 1 214 ? 127.731 -11.115 166.254 1.00 107.16 202 GLN A C 1
ATOM 1168 O O . GLN A 1 214 ? 128.146 -9.965 166.376 1.00 106.54 202 GLN A O 1
ATOM 1174 N N . TRP A 1 215 ? 128.458 -12.204 166.582 1.00 103.65 203 TRP A N 1
ATOM 1175 C CA . TRP A 1 215 ? 129.832 -12.165 167.097 1.00 103.06 203 TRP A CA 1
ATOM 1176 C C . TRP A 1 215 ? 130.757 -11.547 166.033 1.00 104.33 203 TRP A C 1
ATOM 1177 O O . TRP A 1 215 ? 130.615 -11.907 164.863 1.00 101.58 203 TRP A O 1
ATOM 1188 N N . PRO A 1 216 ? 131.689 -10.620 166.367 1.00 101.67 204 PRO A N 1
ATOM 1189 C CA . PRO A 1 216 ? 132.064 -10.095 167.694 1.00 104.23 204 PRO A CA 1
ATOM 1190 C C . PRO A 1 216 ? 131.390 -8.776 168.117 1.00 110.18 204 PRO A C 1
ATOM 1191 O O . PRO A 1 216 ? 132.013 -7.945 168.790 1.00 110.72 204 PRO A O 1
ATOM 1195 N N . GLY A 1 217 ? 130.118 -8.616 167.756 1.00 107.67 205 GLY A N 1
ATOM 1196 C CA . GLY A 1 217 ? 129.324 -7.430 168.071 1.00 109.30 205 GLY A CA 1
ATOM 1197 C C . GLY A 1 217 ? 129.598 -6.260 167.146 1.00 111.28 205 GLY A C 1
ATOM 1198 O O . GLY A 1 217 ? 129.380 -5.105 167.521 1.00 112.73 205 GLY A O 1
ATOM 1199 N N . THR A 1 218 ? 130.085 -6.561 165.932 1.00 104.27 206 THR A N 1
ATOM 1200 C CA . THR A 1 218 ? 130.441 -5.585 164.901 1.00 102.26 206 THR A CA 1
ATOM 1201 C C . THR A 1 218 ? 129.450 -5.588 163.730 1.00 104.90 206 THR A C 1
ATOM 1202 O O . THR A 1 218 ? 129.615 -4.794 162.798 1.00 103.80 206 THR A O 1
ATOM 1206 N N . TRP A 1 219 ? 128.430 -6.481 163.769 1.00 101.34 207 TRP A N 1
ATOM 1207 C CA . TRP A 1 219 ? 127.435 -6.633 162.701 1.00 99.91 207 TRP A CA 1
ATOM 1208 C C . TRP A 1 219 ? 126.151 -7.350 163.129 1.00 105.34 207 TRP A C 1
ATOM 1209 O O . TRP A 1 219 ? 126.150 -8.083 164.119 1.00 106.06 207 TRP A O 1
ATOM 1220 N N . CYS A 1 220 ? 125.080 -7.175 162.326 1.00 102.41 208 CYS A N 1
ATOM 1221 C CA . CYS A 1 220 ? 123.765 -7.797 162.501 1.00 104.21 208 CYS A CA 1
ATOM 1222 C C . CYS A 1 220 ? 123.382 -8.628 161.277 1.00 106.71 208 CYS A C 1
ATOM 1223 O O . CYS A 1 220 ? 123.692 -8.238 160.148 1.00 104.46 208 CYS A O 1
ATOM 1226 N N . PHE A 1 221 ? 122.687 -9.761 161.501 1.00 104.36 209 PHE A N 1
ATOM 1227 C CA . PHE A 1 221 ? 122.224 -10.671 160.443 1.00 102.94 209 PHE A CA 1
ATOM 1228 C C . PHE A 1 221 ? 121.023 -11.523 160.909 1.00 110.31 209 PHE A C 1
ATOM 1229 O O . PHE A 1 221 ? 120.564 -11.367 162.045 1.00 112.88 209 PHE A O 1
ATOM 1237 N N . ILE A 1 222 ? 120.499 -12.391 160.010 1.00 106.60 210 ILE A N 1
ATOM 1238 C CA . ILE A 1 222 ? 119.378 -13.313 160.224 1.00 108.84 210 ILE A CA 1
ATOM 1239 C C . ILE A 1 222 ? 119.673 -14.243 161.414 1.00 115.76 210 ILE A C 1
ATOM 1240 O O . ILE A 1 222 ? 120.683 -14.951 161.408 1.00 114.15 210 ILE A O 1
ATOM 1245 N N . SER A 1 223 ? 118.799 -14.216 162.434 1.00 116.34 211 SER A N 1
ATOM 1246 C CA . SER A 1 223 ? 118.919 -15.048 163.632 1.00 118.99 211 SER A CA 1
ATOM 1247 C C . SER A 1 223 ? 118.602 -16.512 163.300 1.00 125.19 211 SER A C 1
ATOM 1248 O O . SER A 1 223 ? 117.769 -16.774 162.428 1.00 125.54 211 SER A O 1
ATOM 1251 N N . THR A 1 224 ? 119.276 -17.459 163.982 1.00 122.87 212 THR A N 1
ATOM 1252 C CA . THR A 1 224 ? 119.088 -18.901 163.778 1.00 152.54 212 THR A CA 1
ATOM 1253 C C . THR A 1 224 ? 118.762 -19.614 165.088 1.00 184.84 212 THR A C 1
ATOM 1254 O O . THR A 1 224 ? 117.684 -19.416 165.649 1.00 150.20 212 THR A O 1
ATOM 1258 N N . ASN A 1 236 ? 110.571 -19.213 167.574 1.00 181.81 224 ASN A N 1
ATOM 1259 C CA . ASN A 1 236 ? 110.776 -20.655 167.468 1.00 181.99 224 ASN A CA 1
ATOM 1260 C C . ASN A 1 236 ? 110.599 -21.137 166.026 1.00 182.86 224 ASN A C 1
ATOM 1261 O O . ASN A 1 236 ? 111.545 -21.679 165.455 1.00 178.86 224 ASN A O 1
ATOM 1263 N N . TRP A 1 237 ? 109.402 -20.926 165.436 1.00 181.10 225 TRP A N 1
ATOM 1264 C CA . TRP A 1 237 ? 109.101 -21.318 164.057 1.00 178.87 225 TRP A CA 1
ATOM 1265 C C . TRP A 1 237 ? 109.463 -20.216 163.046 1.00 175.80 225 TRP A C 1
ATOM 1266 O O . TRP A 1 237 ? 110.042 -20.520 162.000 1.00 171.62 225 TRP A O 1
ATOM 1277 N N . GLY A 1 238 ? 109.106 -18.969 163.368 1.00 171.16 226 GLY A N 1
ATOM 1278 C CA . GLY A 1 238 ? 109.340 -17.791 162.536 1.00 166.46 226 GLY A CA 1
ATOM 1279 C C . GLY A 1 238 ? 110.790 -17.534 162.175 1.00 162.50 226 GLY A C 1
ATOM 1280 O O . GLY A 1 238 ? 111.089 -17.215 161.021 1.00 158.54 226 GLY A O 1
ATOM 1281 N N . ASN A 1 239 ? 111.697 -17.679 163.164 1.00 156.73 227 ASN A N 1
ATOM 1282 C CA . ASN A 1 239 ? 113.141 -17.488 163.002 1.00 151.25 227 ASN A CA 1
ATOM 1283 C C . ASN A 1 239 ? 113.745 -18.553 162.087 1.00 150.37 227 ASN A C 1
ATOM 1284 O O . ASN A 1 239 ? 114.521 -18.211 161.189 1.00 145.68 227 ASN A O 1
ATOM 1289 N N . LEU A 1 240 ? 113.379 -19.836 162.312 1.00 147.91 228 LEU A N 1
ATOM 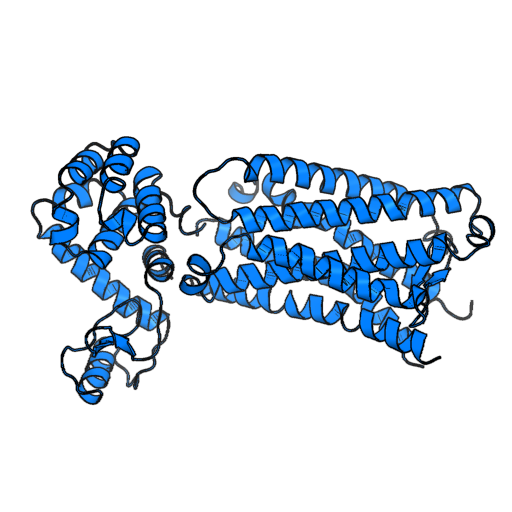1290 C CA . LEU A 1 240 ? 113.866 -20.976 161.534 1.00 145.27 228 LEU A CA 1
ATOM 1291 C C . LEU A 1 240 ? 113.356 -20.987 160.099 1.00 145.61 228 LEU A C 1
ATOM 1292 O O . LEU A 1 240 ? 114.125 -21.328 159.198 1.00 141.95 228 LEU A O 1
ATOM 1297 N N . PHE A 1 241 ? 112.081 -20.602 159.878 1.00 143.10 229 PHE A N 1
ATOM 1298 C CA . PHE A 1 241 ? 111.491 -20.543 158.538 1.00 141.19 229 PHE A CA 1
ATOM 1299 C C . PHE A 1 241 ? 112.160 -19.466 157.676 1.00 138.47 229 PHE A C 1
ATOM 1300 O O . PHE A 1 241 ? 112.485 -19.739 156.522 1.00 135.85 229 PHE A O 1
ATOM 1308 N N . PHE A 1 242 ? 112.365 -18.257 158.239 1.00 132.26 230 PHE A N 1
ATOM 1309 C CA . PHE A 1 242 ? 112.999 -17.120 157.564 1.00 127.46 230 PHE A CA 1
ATOM 1310 C C . PHE A 1 242 ? 114.459 -17.406 157.204 1.00 126.69 230 PHE A C 1
ATOM 1311 O O . PHE A 1 242 ? 114.906 -16.999 156.133 1.00 123.55 230 PHE A O 1
ATOM 1319 N N . ALA A 1 243 ? 115.188 -18.122 158.081 1.00 122.93 231 ALA A N 1
ATOM 1320 C CA . ALA A 1 243 ? 116.584 -18.501 157.849 1.00 119.25 231 ALA A CA 1
ATOM 1321 C C . ALA A 1 243 ? 116.674 -19.569 156.760 1.00 121.31 231 ALA A C 1
ATOM 1322 O O . ALA A 1 243 ? 117.467 -19.405 155.833 1.00 117.93 231 ALA A O 1
ATOM 1324 N N . SER A 1 244 ? 115.824 -20.625 156.834 1.00 120.22 232 SER A N 1
ATOM 1325 C CA . SER A 1 244 ? 115.761 -21.699 155.835 1.00 119.76 232 SER A CA 1
ATOM 1326 C C . SER A 1 244 ? 115.416 -21.147 154.455 1.00 122.11 232 SER A C 1
ATOM 1327 O O . SER A 1 244 ? 116.043 -21.548 153.470 1.00 119.52 232 SER A O 1
ATOM 1330 N N . ALA A 1 245 ? 114.449 -20.199 154.395 1.00 119.75 233 ALA A N 1
ATOM 1331 C CA . ALA A 1 245 ? 114.009 -19.542 153.160 1.00 118.31 233 ALA A CA 1
ATOM 1332 C C . ALA A 1 245 ? 115.167 -18.825 152.468 1.00 117.86 233 ALA A C 1
ATOM 1333 O O . ALA A 1 245 ? 115.310 -18.967 151.254 1.00 116.41 233 ALA A O 1
ATOM 1335 N N . PHE A 1 246 ? 116.018 -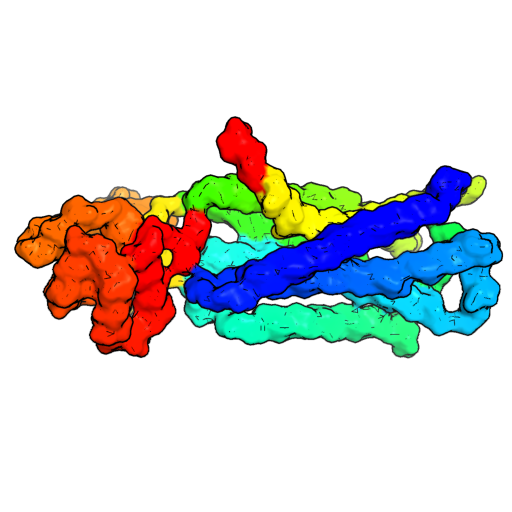18.109 153.241 1.00 112.00 234 PHE A N 1
ATOM 1336 C CA . PHE A 1 246 ? 117.201 -17.415 152.721 1.00 107.87 234 PHE A CA 1
ATOM 1337 C C . PHE A 1 246 ? 118.221 -18.439 152.202 1.00 110.23 234 PHE A C 1
ATOM 1338 O O . PHE A 1 246 ? 118.774 -18.246 151.120 1.00 107.11 234 PHE A O 1
ATOM 1346 N N . ALA A 1 247 ? 118.458 -19.522 152.978 1.00 108.71 235 ALA A N 1
ATOM 1347 C CA . ALA A 1 247 ? 119.389 -20.601 152.633 1.00 107.41 235 ALA A CA 1
ATOM 1348 C C . ALA A 1 247 ? 119.028 -21.275 151.297 1.00 110.47 235 ALA A C 1
ATOM 1349 O O . ALA A 1 247 ? 119.909 -21.423 150.446 1.00 107.37 235 ALA A O 1
ATOM 1351 N N A PHE A 1 248 ? 117.746 -21.654 151.108 0.50 109.66 236 PHE A N 1
ATOM 1352 N N B PHE A 1 248 ? 117.743 -21.653 151.113 0.50 109.37 236 PHE A N 1
ATOM 1353 C CA A PHE A 1 248 ? 117.275 -22.301 149.882 0.50 110.00 236 PHE A CA 1
ATOM 1354 C CA B PHE A 1 248 ? 117.241 -22.283 149.890 0.50 109.60 236 PHE A CA 1
ATOM 1355 C C A PHE A 1 248 ? 117.173 -21.331 148.696 0.50 112.62 236 PHE A C 1
ATOM 1356 C C B PHE A 1 248 ? 117.262 -21.309 148.710 0.50 112.22 236 PHE A C 1
ATOM 1357 O O A PHE A 1 248 ? 117.382 -21.759 147.560 0.50 111.93 236 PHE A O 1
ATOM 1358 O O B PHE A 1 248 ? 117.615 -21.712 147.600 0.50 111.23 236 PHE A O 1
ATOM 1373 N N . LEU A 1 249 ? 116.887 -20.034 148.955 1.00 108.45 237 LEU A N 1
ATOM 1374 C CA . LEU A 1 249 ? 116.826 -18.968 147.932 1.00 106.42 237 LEU A CA 1
ATOM 1375 C C . LEU A 1 249 ? 118.217 -18.702 147.338 1.00 106.73 237 LEU A C 1
ATOM 1376 O O . LEU A 1 249 ? 118.339 -18.468 146.137 1.00 105.80 237 LEU A O 1
ATOM 1381 N N . GLY A 1 250 ? 119.238 -18.773 148.190 1.00 101.36 238 GLY A N 1
ATOM 1382 C CA . GLY A 1 250 ? 120.634 -18.588 147.824 1.00 98.42 238 GLY A CA 1
ATOM 1383 C C . GLY A 1 250 ? 121.193 -19.757 147.040 1.00 101.91 238 GLY A C 1
ATOM 1384 O O . GLY A 1 250 ? 121.943 -19.544 146.090 1.00 100.33 238 GLY A O 1
ATOM 1385 N N . LEU A 1 251 ? 120.851 -21.002 147.431 1.00 100.14 239 LEU A N 1
ATOM 1386 C CA . LEU A 1 251 ? 121.319 -22.202 146.729 1.00 99.90 239 LEU A CA 1
ATOM 1387 C C . LEU A 1 251 ? 120.621 -22.351 145.371 1.00 104.59 239 LEU A C 1
ATOM 1388 O O . LEU A 1 251 ? 121.238 -22.848 144.424 1.00 103.47 239 LEU A O 1
ATOM 1393 N N . LEU A 1 252 ? 119.352 -21.890 145.268 1.00 102.26 240 LEU A N 1
ATOM 1394 C CA . LEU A 1 252 ? 118.602 -21.912 144.013 1.00 102.94 240 LEU A CA 1
ATOM 1395 C C . LEU A 1 252 ? 119.262 -20.970 143.011 1.00 104.37 240 LEU A C 1
ATOM 1396 O O . LEU A 1 252 ? 119.365 -21.317 141.835 1.00 104.03 240 LEU A O 1
ATOM 1401 N N . ALA A 1 253 ? 119.729 -19.795 143.488 1.00 98.99 241 ALA A N 1
ATOM 1402 C CA . ALA A 1 253 ? 120.418 -18.801 142.669 1.00 96.95 241 ALA A CA 1
ATOM 1403 C C . ALA A 1 253 ? 121.686 -19.404 142.063 1.00 99.73 241 ALA A C 1
ATOM 1404 O O . ALA A 1 253 ? 121.878 -19.288 140.849 1.00 99.32 241 ALA A O 1
ATOM 1406 N N . LEU A 1 254 ? 122.505 -20.108 142.888 1.00 95.11 242 LEU A N 1
ATOM 1407 C CA . LEU A 1 254 ? 123.748 -20.753 142.448 1.00 93.72 242 LEU A CA 1
ATOM 1408 C C . LEU A 1 254 ? 123.498 -21.899 141.473 1.00 98.29 242 LEU A C 1
ATOM 1409 O O . LEU A 1 254 ? 124.242 -22.032 140.503 1.00 97.56 242 LEU A O 1
ATOM 1414 N N . THR A 1 255 ? 122.444 -22.703 141.706 1.00 96.11 243 THR A N 1
ATOM 1415 C CA . THR A 1 255 ? 122.086 -23.824 140.831 1.00 97.44 243 THR A CA 1
ATOM 1416 C C . THR A 1 255 ? 121.626 -23.321 139.454 1.00 100.82 243 THR A C 1
ATOM 1417 O O . THR A 1 255 ? 122.026 -23.899 138.443 1.00 100.79 243 THR A O 1
ATOM 1421 N N . VAL A 1 256 ? 120.833 -22.227 139.415 1.00 96.97 244 VAL A N 1
ATOM 1422 C CA . VAL A 1 256 ? 120.349 -21.598 138.175 1.00 97.05 244 VAL A CA 1
ATOM 1423 C C . VAL A 1 256 ? 121.535 -20.991 137.372 1.00 99.63 244 VAL A C 1
ATOM 1424 O O . VAL A 1 256 ? 121.562 -21.105 136.142 1.00 100.70 244 VAL A O 1
ATOM 1428 N N . THR A 1 257 ? 122.528 -20.409 138.078 1.00 93.23 245 THR A N 1
ATOM 1429 C CA . THR A 1 257 ? 123.734 -19.825 137.481 1.00 90.99 245 THR A CA 1
ATOM 1430 C C . THR A 1 257 ? 124.617 -20.922 136.858 1.00 95.51 245 THR A C 1
ATOM 1431 O O . THR A 1 257 ? 124.966 -20.800 135.680 1.00 95.65 245 THR A O 1
ATOM 1435 N N A PHE A 1 258 ? 124.967 -21.973 137.636 0.50 92.56 246 PHE A N 1
ATOM 1436 N N B PHE A 1 258 ? 124.947 -21.982 137.633 0.50 92.07 246 PHE A N 1
ATOM 1437 C CA A PHE A 1 258 ? 125.789 -23.099 137.175 0.50 92.74 246 PHE A CA 1
ATOM 1438 C CA B PHE A 1 258 ? 125.783 -23.113 137.203 0.50 92.00 246 PHE A CA 1
ATOM 1439 C C A PHE A 1 258 ? 125.156 -23.812 135.977 0.50 96.71 246 PHE A C 1
ATOM 1440 C C B PHE A 1 258 ? 125.170 -23.897 136.039 0.50 96.42 246 PHE A C 1
ATOM 1441 O O A PHE A 1 258 ? 125.871 -24.148 135.032 0.50 96.40 246 PHE A O 1
ATOM 1442 O O B PHE A 1 258 ? 125.908 -24.345 135.162 0.50 96.17 246 PHE A O 1
ATOM 1457 N N . SER A 1 259 ? 123.833 -24.066 136.032 1.00 93.89 247 SER A N 1
ATOM 1458 C CA . SER A 1 259 ? 123.109 -24.771 134.958 1.00 95.87 247 SER A CA 1
ATOM 1459 C C . SER A 1 259 ? 123.159 -24.004 133.633 1.00 98.65 247 SER A C 1
ATOM 1460 O O . SER A 1 259 ? 123.623 -24.559 132.638 1.00 99.15 247 SER A O 1
ATOM 1463 N N . CYS A 1 260 ? 122.771 -22.716 133.645 1.00 93.72 248 CYS A N 1
ATOM 1464 C CA . CYS A 1 260 ? 122.783 -21.858 132.463 1.00 93.88 248 CYS A CA 1
ATOM 1465 C C . CYS A 1 260 ? 124.185 -21.616 131.900 1.00 97.88 248 CYS A C 1
ATOM 1466 O O . CYS A 1 260 ? 124.336 -21.563 130.677 1.00 99.61 248 CYS A O 1
ATOM 1469 N N . ASN A 1 261 ? 125.202 -21.479 132.772 1.00 91.78 249 ASN A N 1
ATOM 1470 C CA . ASN A 1 261 ? 126.580 -21.274 132.333 1.00 90.79 249 ASN A CA 1
ATOM 1471 C C . ASN A 1 261 ? 127.152 -22.538 131.682 1.00 97.17 249 ASN A C 1
ATOM 1472 O O . ASN A 1 261 ? 127.809 -22.433 130.646 1.00 97.67 249 ASN A O 1
ATOM 1477 N N . LEU A 1 262 ? 126.854 -23.731 132.246 1.00 94.90 250 LEU A N 1
ATOM 1478 C CA . LEU A 1 262 ? 127.301 -25.009 131.676 1.00 96.22 250 LEU A CA 1
ATOM 1479 C C . LEU A 1 262 ? 126.627 -25.247 130.337 1.00 100.68 250 LEU A C 1
ATOM 1480 O O . LEU A 1 262 ? 127.282 -25.722 129.412 1.00 102.25 250 LEU A O 1
ATOM 1485 N N . ALA A 1 263 ? 125.329 -24.892 130.228 1.00 96.20 251 ALA A N 1
ATOM 1486 C CA . ALA A 1 263 ? 124.541 -25.031 129.005 1.00 97.12 251 ALA A CA 1
ATOM 1487 C C . ALA A 1 263 ? 125.091 -24.123 127.906 1.00 99.57 251 ALA A C 1
ATOM 1488 O O . ALA A 1 263 ? 125.173 -24.550 126.754 1.00 100.78 251 ALA A O 1
ATOM 1490 N N . THR A 1 264 ? 125.507 -22.892 128.273 1.00 93.30 252 THR A N 1
ATOM 1491 C CA . THR A 1 264 ? 126.077 -21.911 127.348 1.00 92.88 252 THR A CA 1
ATOM 1492 C C . THR A 1 264 ? 127.403 -22.397 126.763 1.00 97.79 252 THR A C 1
ATOM 1493 O O . THR A 1 264 ? 127.551 -22.386 125.538 1.00 99.79 252 THR A O 1
ATOM 1497 N N . ILE A 1 265 ? 128.355 -22.829 127.630 1.00 92.43 253 ILE A N 1
ATOM 1498 C CA . ILE A 1 265 ? 129.675 -23.325 127.215 1.00 92.29 253 ILE A CA 1
ATOM 1499 C C . ILE A 1 265 ? 129.512 -24.521 126.278 1.00 98.50 253 ILE A C 1
ATOM 1500 O O . ILE A 1 265 ? 130.103 -24.523 125.196 1.00 100.20 253 ILE A O 1
ATOM 1505 N N . LYS A 1 266 ? 128.651 -25.487 126.659 1.00 94.83 254 LYS A N 1
ATOM 1506 C CA . LYS A 1 266 ? 128.342 -26.666 125.853 1.00 96.96 254 LYS A CA 1
ATOM 1507 C C . LYS A 1 266 ? 127.845 -26.264 124.463 1.00 102.04 254 LYS A C 1
ATOM 1508 O O . LYS A 1 266 ? 128.216 -26.909 123.479 1.00 103.60 254 LYS A O 1
ATOM 1514 N N . ALA A 1 267 ? 127.025 -25.183 124.389 1.00 98.03 255 ALA A N 1
ATOM 1515 C CA . ALA A 1 267 ? 126.447 -24.664 123.140 1.00 99.42 255 ALA A CA 1
ATOM 1516 C C . ALA A 1 267 ? 127.458 -23.914 122.281 1.00 104.24 255 ALA A C 1
ATOM 1517 O O . ALA A 1 267 ? 127.383 -24.015 121.061 1.00 106.34 255 ALA A O 1
ATOM 1519 N N . LEU A 1 268 ? 128.422 -23.197 122.906 1.00 99.37 256 LEU A N 1
ATOM 1520 C CA . LEU A 1 268 ? 129.488 -22.474 122.193 1.00 99.67 256 LEU A CA 1
ATOM 1521 C C . LEU A 1 268 ? 130.399 -23.459 121.454 1.00 106.85 256 LEU A C 1
ATOM 1522 O O . LEU A 1 268 ? 130.899 -23.141 120.380 1.00 108.01 256 LEU A O 1
ATOM 1527 N N . VAL A 1 269 ? 130.590 -24.663 122.021 1.00 104.68 257 VAL A N 1
ATOM 1528 C CA . VAL A 1 269 ? 131.388 -25.735 121.418 1.00 107.12 257 VAL A CA 1
ATOM 1529 C C . VAL A 1 269 ? 130.593 -26.304 120.234 1.00 114.45 257 VAL A C 1
ATOM 1530 O O . VAL A 1 269 ? 131.172 -26.567 119.184 1.00 117.21 257 VAL A O 1
ATOM 1534 N N . SER A 1 270 ? 129.263 -26.436 120.395 1.00 111.08 258 SER A N 1
ATOM 1535 C CA . SER A 1 270 ? 128.349 -26.956 119.379 1.00 113.71 258 SER A CA 1
ATOM 1536 C C . SER A 1 270 ? 128.099 -26.010 118.206 1.00 119.40 258 SER A C 1
ATOM 1537 O O . SER A 1 270 ? 127.644 -26.474 117.160 1.00 122.23 258 SER A O 1
ATOM 1540 N N . ARG A 1 271 ? 128.404 -24.700 118.363 1.00 114.52 259 ARG A N 1
ATOM 1541 C CA . ARG A 1 271 ? 128.208 -23.671 117.333 1.00 115.76 259 ARG A CA 1
ATOM 1542 C C . ARG A 1 271 ? 128.689 -24.120 115.945 1.00 125.26 259 ARG A C 1
ATOM 1543 O O . ARG A 1 271 ? 129.743 -24.750 115.822 1.00 125.99 259 ARG A O 1
ATOM 1551 N N . GLY A 1 272 ? 127.880 -23.830 114.931 1.00 112.47 1000 GLY A N 1
ATOM 1552 C CA . GLY A 1 272 ? 128.192 -24.155 113.547 1.00 112.79 1000 GLY A CA 1
ATOM 1553 C C . GLY A 1 272 ? 129.038 -23.071 112.921 1.00 118.26 1000 GLY A C 1
ATOM 1554 O O . GLY A 1 272 ? 129.727 -22.323 113.625 1.00 118.87 1000 GLY A O 1
ATOM 1555 N N . SER A 1 273 ? 128.982 -22.976 111.589 1.00 116.14 1001 SER A N 1
ATOM 1556 C CA . SER A 1 273 ? 129.698 -21.959 110.823 1.00 118.27 1001 SER A CA 1
ATOM 1557 C C . SER A 1 273 ? 129.033 -20.592 111.038 1.00 121.03 1001 SER A C 1
ATOM 1558 O O . SER A 1 273 ? 127.873 -20.533 111.464 1.00 117.78 1001 SER A O 1
ATOM 1561 N N . ASN A 1 274 ? 129.764 -19.498 110.750 1.00 120.43 1002 ASN A N 1
ATOM 1562 C CA . ASN A 1 274 ? 129.236 -18.140 110.899 1.00 119.45 1002 ASN A CA 1
ATOM 1563 C C . ASN A 1 274 ? 128.023 -17.870 109.991 1.00 120.78 1002 ASN A C 1
ATOM 1564 O O . ASN A 1 274 ? 127.122 -17.154 110.422 1.00 118.58 1002 ASN A O 1
ATOM 1569 N N . ILE A 1 275 ? 127.970 -18.475 108.772 1.00 117.87 1003 ILE A N 1
ATOM 1570 C CA . ILE A 1 275 ? 126.824 -18.333 107.845 1.00 115.39 1003 ILE A CA 1
ATOM 1571 C C . ILE A 1 275 ? 125.597 -18.997 108.462 1.00 116.07 1003 ILE A C 1
ATOM 1572 O O . ILE A 1 275 ? 124.526 -18.391 108.491 1.00 113.63 1003 ILE A O 1
ATOM 1577 N N . PHE A 1 276 ? 125.765 -20.247 108.951 1.00 113.05 1004 PHE A N 1
ATOM 1578 C CA . PHE A 1 276 ? 124.727 -21.069 109.573 1.00 111.13 1004 PHE A CA 1
ATOM 1579 C C . PHE A 1 276 ? 124.020 -20.334 110.718 1.00 112.85 1004 PHE A C 1
ATOM 1580 O O . PHE A 1 276 ? 122.791 -20.207 110.688 1.00 111.33 1004 PHE A O 1
ATOM 1588 N N . GLU A 1 277 ? 124.800 -19.820 111.693 1.00 108.67 1005 GLU A N 1
ATOM 1589 C CA . GLU A 1 277 ? 124.285 -19.085 112.848 1.00 107.38 1005 GLU A CA 1
ATOM 1590 C C . GLU A 1 277 ? 123.604 -17.767 112.447 1.00 110.58 1005 GLU A C 1
ATOM 1591 O O . GLU A 1 277 ? 122.603 -17.394 113.064 1.00 109.89 1005 GLU A O 1
ATOM 1597 N N . MET A 1 278 ? 124.123 -17.088 111.396 1.00 107.56 1006 MET A N 1
ATOM 1598 C CA . MET A 1 278 ? 123.577 -15.836 110.851 1.00 107.71 1006 MET A CA 1
ATOM 1599 C C . MET A 1 278 ? 122.134 -16.056 110.383 1.00 109.53 1006 MET A C 1
ATOM 1600 O O . MET A 1 278 ? 121.246 -15.297 110.770 1.00 110.50 1006 MET A O 1
ATOM 1605 N N . LEU A 1 279 ? 121.901 -17.109 109.582 1.00 103.50 1007 LEU A N 1
ATOM 1606 C CA . LEU A 1 279 ? 120.571 -17.427 109.076 1.00 101.33 1007 LEU A CA 1
ATOM 1607 C C . LEU A 1 279 ? 119.676 -18.085 110.128 1.00 105.12 1007 LEU A C 1
ATOM 1608 O O . LEU A 1 279 ? 118.455 -18.060 109.972 1.00 104.55 1007 LEU A O 1
ATOM 1613 N N . ARG A 1 280 ? 120.263 -18.613 111.224 1.00 101.85 1008 ARG A N 1
ATOM 1614 C CA . ARG A 1 280 ? 119.479 -19.182 112.320 1.00 101.81 1008 ARG A CA 1
ATOM 1615 C C . ARG A 1 280 ? 118.769 -18.034 113.066 1.00 106.66 1008 ARG A C 1
ATOM 1616 O O . ARG A 1 280 ? 117.580 -18.152 113.371 1.00 106.77 1008 ARG A O 1
ATOM 1624 N N . ILE A 1 281 ? 119.496 -16.919 113.324 1.00 103.35 1009 ILE A N 1
ATOM 1625 C CA . ILE A 1 281 ? 118.974 -15.716 113.978 1.00 104.78 1009 ILE A CA 1
ATOM 1626 C C . ILE A 1 281 ? 117.828 -15.093 113.136 1.00 108.88 1009 ILE A C 1
ATOM 1627 O O . ILE A 1 281 ? 116.778 -14.737 113.685 1.00 109.14 1009 ILE A O 1
ATOM 1632 N N . ASP A 1 282 ? 118.023 -15.020 111.806 1.00 105.59 1010 ASP A N 1
ATOM 1633 C CA . ASP A 1 282 ? 117.074 -14.421 110.870 1.00 106.71 1010 ASP A CA 1
ATOM 1634 C C . ASP A 1 282 ? 115.861 -15.287 110.500 1.00 111.90 1010 ASP A C 1
ATOM 1635 O O . ASP A 1 282 ? 114.748 -14.760 110.485 1.00 113.33 1010 ASP A O 1
ATOM 1640 N N . GLU A 1 283 ? 116.064 -16.587 110.189 1.00 108.26 1011 GLU A N 1
ATOM 1641 C CA . GLU A 1 283 ? 114.989 -17.494 109.757 1.00 108.18 1011 GLU A CA 1
ATOM 1642 C C . GLU A 1 283 ? 114.520 -18.530 110.805 1.00 113.89 1011 GLU A C 1
ATOM 1643 O O . GLU A 1 283 ? 113.328 -18.838 110.849 1.00 115.46 1011 GLU A O 1
ATOM 1649 N N . GLY A 1 284 ? 115.444 -19.078 111.592 1.00 110.04 1012 GLY A N 1
ATOM 1650 C CA . GLY A 1 284 ? 115.122 -20.071 112.615 1.00 111.33 1012 GLY A CA 1
ATOM 1651 C C . GLY A 1 284 ? 115.489 -21.495 112.254 1.00 115.02 1012 GLY A C 1
ATOM 1652 O O . GLY A 1 284 ? 115.577 -21.837 111.071 1.00 114.08 1012 GLY A O 1
ATOM 1653 N N . LEU A 1 285 ? 115.691 -22.340 113.280 1.00 112.88 1013 LEU A N 1
ATOM 1654 C CA . LEU A 1 285 ? 116.045 -23.748 113.103 1.00 113.30 1013 LEU A CA 1
ATOM 1655 C C . LEU A 1 285 ? 115.002 -24.680 113.718 1.00 119.18 1013 LEU A C 1
ATOM 1656 O O . LEU A 1 285 ? 114.702 -24.576 114.910 1.00 120.18 1013 LEU A O 1
ATOM 1661 N N . ARG A 1 286 ? 114.456 -25.588 112.887 1.00 116.19 1014 ARG A N 1
ATOM 1662 C CA . ARG A 1 286 ? 113.475 -26.595 113.288 1.00 119.37 1014 ARG A CA 1
ATOM 1663 C C . ARG A 1 286 ? 114.003 -27.971 112.899 1.00 124.31 1014 ARG A C 1
ATOM 1664 O O . ARG A 1 286 ? 114.266 -28.218 111.721 1.00 122.75 1014 ARG A O 1
ATOM 1672 N N . LEU A 1 287 ? 114.196 -28.846 113.896 1.00 123.74 1015 LEU A N 1
ATOM 1673 C CA . LEU A 1 287 ? 114.740 -30.192 113.698 1.00 126.09 1015 LEU A CA 1
ATOM 1674 C C . LEU A 1 287 ? 113.668 -31.264 113.436 1.00 134.53 1015 LEU A C 1
ATOM 1675 O O . LEU A 1 287 ? 114.009 -32.421 113.170 1.00 137.22 1015 LEU A O 1
ATOM 1680 N N . LYS A 1 288 ? 112.381 -30.873 113.481 1.00 132.23 1016 LYS A N 1
ATOM 1681 C CA . LYS A 1 288 ? 111.240 -31.755 113.213 1.00 136.98 1016 LYS A CA 1
ATOM 1682 C C . LYS A 1 288 ? 110.537 -31.306 111.919 1.00 139.17 1016 LYS A C 1
ATOM 1683 O O . LYS A 1 288 ? 110.468 -30.102 111.651 1.00 134.74 1016 LYS A O 1
ATOM 1689 N N . ILE A 1 289 ? 110.038 -32.269 111.113 1.00 139.29 1017 ILE A N 1
ATOM 1690 C CA . ILE A 1 289 ? 109.326 -31.986 109.859 1.00 138.22 1017 ILE A CA 1
ATOM 1691 C C . ILE A 1 289 ? 108.090 -31.123 110.139 1.00 143.81 1017 ILE A C 1
ATOM 1692 O O . ILE A 1 289 ? 107.293 -31.456 111.019 1.00 148.23 1017 ILE A O 1
ATOM 1697 N N . TYR A 1 290 ? 107.971 -29.994 109.424 1.00 137.03 1018 TYR A N 1
ATOM 1698 C CA . TYR A 1 290 ? 106.855 -29.063 109.574 1.00 137.88 1018 TYR A CA 1
ATOM 1699 C C . TYR A 1 290 ? 106.379 -28.539 108.229 1.00 139.32 1018 TYR A C 1
ATOM 1700 O O . TYR A 1 290 ? 107.154 -28.501 107.276 1.00 135.38 1018 TYR A O 1
ATOM 1709 N N . LYS A 1 291 ? 105.114 -28.109 108.164 1.00 138.58 1019 LYS A N 1
ATOM 1710 C CA . LYS A 1 291 ? 104.532 -27.526 106.960 1.00 137.28 1019 LYS A CA 1
ATOM 1711 C C . LYS A 1 291 ? 104.710 -26.007 107.005 1.00 138.55 1019 LYS A C 1
ATOM 1712 O O . LYS A 1 291 ? 104.688 -25.415 108.092 1.00 138.98 1019 LYS A O 1
ATOM 1718 N N . ASP A 1 292 ? 104.920 -25.385 105.830 1.00 132.19 1020 ASP A N 1
ATOM 1719 C CA . ASP A 1 292 ? 105.070 -23.933 105.703 1.00 129.45 1020 ASP A CA 1
ATOM 1720 C C . ASP A 1 292 ? 103.704 -23.275 105.424 1.00 137.75 1020 ASP A C 1
ATOM 1721 O O . ASP A 1 292 ? 102.678 -23.958 105.508 1.00 142.01 1020 ASP A O 1
ATOM 1726 N N . THR A 1 293 ? 103.690 -21.963 105.086 1.00 133.33 1021 THR A N 1
ATOM 1727 C CA . THR A 1 293 ? 102.463 -21.206 104.790 1.00 136.80 1021 THR A CA 1
ATOM 1728 C C . THR A 1 293 ? 101.682 -21.785 103.606 1.00 142.46 1021 THR A C 1
ATOM 1729 O O . THR A 1 293 ? 100.454 -21.727 103.618 1.00 147.16 1021 THR A O 1
ATOM 1733 N N . GLU A 1 294 ? 102.384 -22.351 102.600 1.00 135.60 1022 GLU A N 1
ATOM 1734 C CA . GLU A 1 294 ? 101.761 -22.958 101.414 1.00 137.17 1022 GLU A CA 1
ATOM 1735 C C . GLU A 1 294 ? 101.329 -24.417 101.642 1.00 143.32 1022 GLU A C 1
ATOM 1736 O O . GLU A 1 294 ? 100.546 -24.957 100.854 1.00 145.91 1022 GLU A O 1
ATOM 1742 N N . GLY A 1 295 ? 101.828 -25.018 102.726 1.00 138.78 1023 GLY A N 1
ATOM 1743 C CA . GLY A 1 295 ? 101.525 -26.392 103.115 1.00 141.84 1023 GLY A CA 1
ATOM 1744 C C . GLY A 1 295 ? 102.546 -27.413 102.653 1.00 141.87 1023 GLY A C 1
ATOM 1745 O O . GLY A 1 295 ? 102.238 -28.607 102.592 1.00 145.18 1023 GLY A O 1
ATOM 1746 N N . TYR A 1 296 ? 103.768 -26.949 102.326 1.00 131.99 1024 TYR A N 1
ATOM 1747 C CA . TYR A 1 296 ? 104.869 -27.792 101.860 1.00 129.81 1024 TYR A CA 1
ATOM 1748 C C . TYR A 1 296 ? 105.764 -28.247 103.016 1.00 132.52 1024 TYR A C 1
ATOM 1749 O O . TYR A 1 296 ? 106.024 -27.469 103.940 1.00 129.92 1024 TYR A O 1
ATOM 1758 N N . TYR A 1 297 ? 106.258 -29.500 102.945 1.00 130.65 1025 TYR A N 1
ATOM 1759 C CA . TYR A 1 297 ? 107.134 -30.081 103.962 1.00 129.92 1025 TYR A CA 1
ATOM 1760 C C . TYR A 1 297 ? 108.511 -29.432 103.975 1.00 128.06 1025 TYR A C 1
ATOM 1761 O O . TYR A 1 297 ? 109.178 -29.352 102.940 1.00 125.70 1025 TYR A O 1
ATOM 1770 N N . THR A 1 298 ? 108.902 -28.929 105.158 1.00 122.51 1026 THR A N 1
ATOM 1771 C CA . THR A 1 298 ? 110.139 -28.192 105.413 1.00 118.05 1026 THR A CA 1
ATOM 1772 C C . THR A 1 298 ? 110.830 -28.691 106.712 1.00 123.49 1026 THR A C 1
ATOM 1773 O O . THR A 1 298 ? 110.171 -29.251 107.595 1.00 126.98 1026 THR A O 1
ATOM 1777 N N . ILE A 1 299 ? 112.164 -28.497 106.800 1.00 116.91 1027 ILE A N 1
ATOM 1778 C CA . ILE A 1 299 ? 113.032 -28.856 107.928 1.00 116.85 1027 ILE A CA 1
ATOM 1779 C C . ILE A 1 299 ? 114.283 -27.947 107.915 1.00 116.97 1027 ILE A C 1
ATOM 1780 O O . ILE A 1 299 ? 114.559 -27.315 106.891 1.00 114.36 1027 ILE A O 1
ATOM 1785 N N . GLY A 1 300 ? 114.997 -27.886 109.046 1.00 113.15 1028 GLY A N 1
ATOM 1786 C CA . GLY A 1 300 ? 116.210 -27.091 109.226 1.00 110.71 1028 GLY A CA 1
ATOM 1787 C C . GLY A 1 300 ? 115.980 -25.614 109.000 1.00 112.33 1028 GLY A C 1
ATOM 1788 O O . GLY A 1 300 ? 114.949 -25.077 109.419 1.00 112.32 1028 GLY A O 1
ATOM 1789 N N . ILE A 1 301 ? 116.922 -24.951 108.314 1.00 107.32 1029 ILE A N 1
ATOM 1790 C CA . ILE A 1 301 ? 116.763 -23.536 107.977 1.00 105.51 1029 ILE A CA 1
ATOM 1791 C C . ILE A 1 301 ? 116.087 -23.473 106.603 1.00 110.27 1029 ILE A C 1
ATOM 1792 O O . ILE A 1 301 ? 116.756 -23.605 105.568 1.00 109.76 1029 ILE A O 1
ATOM 1797 N N . GLY A 1 302 ? 114.754 -23.367 106.641 1.00 108.11 1030 GLY A N 1
ATOM 1798 C CA . GLY A 1 302 ? 113.848 -23.267 105.497 1.00 108.19 1030 GLY A CA 1
ATOM 1799 C C . GLY A 1 302 ? 114.130 -24.155 104.306 1.00 112.75 1030 GLY A C 1
ATOM 1800 O O . GLY A 1 302 ? 114.021 -23.693 103.172 1.00 113.04 1030 GLY A O 1
ATOM 1801 N N . HIS A 1 303 ? 114.501 -25.427 104.542 1.00 110.74 1031 HIS A N 1
ATOM 1802 C CA . HIS A 1 303 ? 114.799 -26.369 103.462 1.00 112.19 1031 HIS A CA 1
ATOM 1803 C C . HIS A 1 303 ? 113.554 -27.143 103.066 1.00 118.51 1031 HIS A C 1
ATOM 1804 O O . HIS A 1 303 ? 113.088 -27.991 103.826 1.00 120.11 1031 HIS A O 1
ATOM 1811 N N . LEU A 1 304 ? 113.029 -26.860 101.865 1.00 115.97 1032 LEU A N 1
ATOM 1812 C CA . LEU A 1 304 ? 111.850 -27.528 101.312 1.00 118.60 1032 LEU A CA 1
ATOM 1813 C C . LEU A 1 304 ? 112.224 -28.959 100.909 1.00 126.11 1032 LEU A C 1
ATOM 1814 O O . LEU A 1 304 ? 113.164 -29.155 100.138 1.00 126.79 1032 LEU A O 1
ATOM 1819 N N . LEU A 1 305 ? 111.502 -29.949 101.458 1.00 125.17 1033 LEU A N 1
ATOM 1820 C CA . LEU A 1 305 ? 111.751 -31.364 101.182 1.00 129.13 1033 LEU A CA 1
ATOM 1821 C C . LEU A 1 305 ? 111.119 -31.805 99.863 1.00 135.56 1033 LEU A C 1
ATOM 1822 O O . LEU A 1 305 ? 111.827 -32.321 98.994 1.00 136.96 1033 LEU A O 1
ATOM 1827 N N . THR A 1 306 ? 109.795 -31.587 99.711 1.00 132.64 1034 THR A N 1
ATOM 1828 C CA . THR A 1 306 ? 109.017 -31.938 98.516 1.00 135.42 1034 THR A CA 1
ATOM 1829 C C . THR A 1 306 ? 107.752 -31.092 98.377 1.00 137.53 1034 THR A C 1
ATOM 1830 O O . THR A 1 306 ? 107.177 -30.657 99.381 1.00 136.06 1034 THR A O 1
ATOM 1834 N N . LYS A 1 307 ? 107.300 -30.904 97.126 1.00 134.48 1035 LYS A N 1
ATOM 1835 C CA . LYS A 1 307 ? 106.071 -30.171 96.826 1.00 134.12 1035 LYS A CA 1
ATOM 1836 C C . LYS A 1 307 ? 104.841 -31.085 96.893 1.00 144.17 1035 LYS A C 1
ATOM 1837 O O . LYS A 1 307 ? 103.710 -30.597 96.854 1.00 145.60 1035 LYS A O 1
ATOM 1843 N N . SER A 1 308 ? 105.069 -32.408 97.040 1.00 144.62 1036 SER A N 1
ATOM 1844 C CA . SER A 1 308 ? 104.027 -33.428 97.160 1.00 150.86 1036 SER A CA 1
ATOM 1845 C C . SER A 1 308 ? 103.360 -33.346 98.551 1.00 155.34 1036 SER A C 1
ATOM 1846 O O . SER A 1 308 ? 104.067 -33.143 99.545 1.00 151.80 1036 SER A O 1
ATOM 1849 N N . PRO A 1 309 ? 102.014 -33.498 98.652 1.00 156.48 1037 PRO A N 1
ATOM 1850 C CA . PRO A 1 309 ? 101.362 -33.411 99.974 1.00 158.03 1037 PRO A CA 1
ATOM 1851 C C . PRO A 1 309 ? 101.571 -34.627 100.887 1.00 165.45 1037 PRO A C 1
ATOM 1852 O O . PRO A 1 309 ? 101.186 -34.582 102.059 1.00 167.20 1037 PRO A O 1
ATOM 1856 N N . SER A 1 310 ? 102.173 -35.707 100.352 1.00 163.14 1038 SER A N 1
ATOM 1857 C CA . SER A 1 310 ? 102.447 -36.948 101.076 1.00 167.48 1038 SER A CA 1
ATOM 1858 C C . SER A 1 310 ? 103.582 -36.781 102.095 1.00 167.01 1038 SER A C 1
ATOM 1859 O O . SER A 1 310 ? 104.644 -36.245 101.759 1.00 160.96 1038 SER A O 1
ATOM 1862 N N . LEU A 1 311 ? 103.346 -37.239 103.342 1.00 166.76 1039 LEU A N 1
ATOM 1863 C CA . LEU A 1 311 ? 104.323 -37.205 104.434 1.00 163.46 1039 LEU A CA 1
ATOM 1864 C C . LEU A 1 311 ? 105.379 -38.295 104.203 1.00 169.97 1039 LEU A C 1
ATOM 1865 O O . LEU A 1 311 ? 106.554 -38.083 104.508 1.00 165.28 1039 LEU A O 1
ATOM 1870 N N . ASN A 1 312 ? 104.954 -39.451 103.647 1.00 170.27 1040 ASN A N 1
ATOM 1871 C CA . ASN A 1 312 ? 105.820 -40.588 103.317 1.00 170.71 1040 ASN A CA 1
ATOM 1872 C C . ASN A 1 312 ? 106.866 -40.175 102.273 1.00 172.89 1040 ASN A C 1
ATOM 1873 O O . ASN A 1 312 ? 108.043 -40.511 102.424 1.00 172.82 1040 ASN A O 1
ATOM 1878 N N . ALA A 1 313 ? 106.432 -39.414 101.242 1.00 170.04 1041 ALA A N 1
ATOM 1879 C CA . ALA A 1 313 ? 107.279 -38.890 100.169 1.00 165.57 1041 ALA A CA 1
ATOM 1880 C C . ALA A 1 313 ? 108.321 -37.919 100.716 1.00 162.90 1041 ALA A C 1
ATOM 1881 O O . ALA A 1 313 ? 109.433 -37.878 100.195 1.00 161.04 1041 ALA A O 1
ATOM 1883 N N . ALA A 1 314 ? 107.964 -37.161 101.778 1.00 156.15 1042 ALA A N 1
ATOM 1884 C CA . ALA A 1 314 ? 108.837 -36.195 102.446 1.00 149.17 1042 ALA A CA 1
ATOM 1885 C C . ALA A 1 314 ? 109.877 -36.878 103.318 1.00 155.02 1042 ALA A C 1
ATOM 1886 O O . ALA A 1 314 ? 111.027 -36.436 103.330 1.00 151.23 1042 ALA A O 1
ATOM 1888 N N . LYS A 1 315 ? 109.477 -37.939 104.061 1.00 157.60 1043 LYS A N 1
ATOM 1889 C CA . LYS A 1 315 ? 110.366 -38.704 104.948 1.00 159.94 1043 LYS A CA 1
ATOM 1890 C C . LYS A 1 315 ? 111.419 -39.472 104.147 1.00 166.39 1043 LYS A C 1
ATOM 1891 O O . LYS A 1 315 ? 112.551 -39.610 104.611 1.00 165.23 1043 LYS A O 1
ATOM 1897 N N . SER A 1 316 ? 111.042 -39.953 102.941 1.00 166.14 1044 SER A N 1
ATOM 1898 C CA . SER A 1 316 ? 111.926 -40.665 102.017 1.00 169.39 1044 SER A CA 1
ATOM 1899 C C . SER A 1 316 ? 112.879 -39.692 101.307 1.00 167.84 1044 SER A C 1
ATOM 1900 O O . SER A 1 316 ? 113.972 -40.102 100.909 1.00 169.75 1044 SER A O 1
ATOM 1903 N N . GLU A 1 317 ? 112.467 -38.407 101.160 1.00 157.79 1045 GLU A N 1
ATOM 1904 C CA . GLU A 1 317 ? 113.274 -37.333 100.566 1.00 151.76 1045 GLU A CA 1
ATOM 1905 C C . GLU A 1 317 ? 114.384 -36.923 101.549 1.00 152.27 1045 GLU A C 1
ATOM 1906 O O . GLU A 1 317 ? 115.523 -36.700 101.132 1.00 150.47 1045 GLU A O 1
ATOM 1912 N N . LEU A 1 318 ? 114.038 -36.832 102.852 1.00 148.22 1046 LEU A N 1
ATOM 1913 C CA . LEU A 1 318 ? 114.950 -36.495 103.947 1.00 145.85 1046 LEU A CA 1
ATOM 1914 C C . LEU A 1 318 ? 115.950 -37.642 104.172 1.00 155.46 1046 LEU A C 1
ATOM 1915 O O . LEU A 1 318 ? 117.137 -37.379 104.367 1.00 153.93 1046 LEU A O 1
ATOM 1920 N N . ASP A 1 319 ? 115.472 -38.906 104.110 1.00 158.70 1047 ASP A N 1
ATOM 1921 C CA . ASP A 1 319 ? 116.296 -40.107 104.271 1.00 165.20 1047 ASP A CA 1
ATOM 1922 C C . ASP A 1 319 ? 117.328 -40.258 103.151 1.00 171.45 1047 ASP A C 1
ATOM 1923 O O . ASP A 1 319 ? 118.416 -40.768 103.399 1.00 174.59 1047 ASP A O 1
ATOM 1928 N N . LYS A 1 320 ? 116.994 -39.802 101.930 1.00 166.72 1048 LYS A N 1
ATOM 1929 C CA . LYS A 1 320 ? 117.889 -39.845 100.772 1.00 168.80 1048 LYS A CA 1
ATOM 1930 C C . LYS A 1 320 ? 118.994 -38.784 100.908 1.00 168.44 1048 LYS A C 1
ATOM 1931 O O . LYS A 1 320 ? 120.150 -39.061 100.582 1.00 171.53 1048 LYS A O 1
ATOM 1937 N N . ALA A 1 321 ? 118.629 -37.575 101.389 1.00 157.95 1049 ALA A N 1
ATOM 1938 C CA . ALA A 1 321 ? 119.535 -36.442 101.582 1.00 152.60 1049 ALA A CA 1
ATOM 1939 C C . ALA A 1 321 ? 120.518 -36.671 102.724 1.00 158.24 1049 ALA A C 1
ATOM 1940 O O . ALA A 1 321 ? 121.663 -36.223 102.635 1.00 157.71 1049 ALA A O 1
ATOM 1942 N N . ILE A 1 322 ? 120.071 -37.354 103.796 1.00 156.78 1050 ILE A N 1
ATOM 1943 C CA . ILE A 1 322 ? 120.874 -37.634 104.989 1.00 157.92 1050 ILE A CA 1
ATOM 1944 C C . ILE A 1 322 ? 121.608 -38.981 104.874 1.00 169.70 1050 ILE A C 1
ATOM 1945 O O . ILE A 1 322 ? 122.823 -39.033 105.074 1.00 171.72 1050 ILE A O 1
ATOM 1950 N N . GLY A 1 323 ? 120.865 -40.041 104.561 1.00 170.73 1051 GLY A N 1
ATOM 1951 C CA . GLY A 1 323 ? 121.398 -41.393 104.429 1.00 179.11 1051 GLY A CA 1
ATOM 1952 C C . GLY A 1 323 ? 120.625 -42.395 105.259 1.00 182.12 1051 GLY A C 1
ATOM 1953 O O . GLY A 1 323 ? 120.075 -43.362 104.721 1.00 182.62 1051 GLY A O 1
ATOM 1954 N N . ARG A 1 324 ? 120.574 -42.156 106.580 1.00 179.12 1052 ARG A N 1
ATOM 1955 C CA . ARG A 1 324 ? 119.878 -43.010 107.546 1.00 179.34 1052 ARG A CA 1
ATOM 1956 C C . ARG A 1 324 ? 118.363 -42.746 107.587 1.00 180.25 1052 ARG A C 1
ATOM 1957 O O . ARG A 1 324 ? 117.884 -41.786 106.973 1.00 177.88 1052 ARG A O 1
ATOM 1965 N N . ASN A 1 325 ? 117.616 -43.613 108.307 1.00 178.57 1053 ASN A N 1
ATOM 1966 C CA . ASN A 1 325 ? 116.173 -43.471 108.489 1.00 177.35 1053 ASN A CA 1
ATOM 1967 C C . ASN A 1 325 ? 115.964 -42.466 109.627 1.00 177.98 1053 ASN A C 1
ATOM 1968 O O . ASN A 1 325 ? 116.194 -42.788 110.799 1.00 178.36 1053 ASN A O 1
ATOM 1973 N N . THR A 1 326 ? 115.608 -41.223 109.257 1.00 171.48 1054 THR A N 1
ATOM 1974 C CA . THR A 1 326 ? 115.416 -40.100 110.180 1.00 164.97 1054 THR A CA 1
ATOM 1975 C C . THR A 1 326 ? 114.038 -40.091 110.828 1.00 170.28 1054 THR A C 1
ATOM 1976 O O . THR A 1 326 ? 113.930 -39.794 112.021 1.00 169.36 1054 THR A O 1
ATOM 1980 N N . ASN A 1 327 ? 112.990 -40.411 110.035 1.00 169.27 1055 ASN A N 1
ATOM 1981 C CA . ASN A 1 327 ? 111.577 -40.445 110.428 1.00 171.49 1055 ASN A CA 1
ATOM 1982 C C . ASN A 1 327 ? 111.087 -39.087 110.979 1.00 170.08 1055 ASN A C 1
ATOM 1983 O O . ASN A 1 327 ? 110.383 -39.029 111.992 1.00 172.25 1055 ASN A O 1
ATOM 1988 N N . GLY A 1 328 ? 111.472 -38.016 110.284 1.00 159.54 1056 GLY A N 1
ATOM 1989 C CA . GLY A 1 328 ? 111.082 -36.649 110.608 1.00 153.48 1056 GLY A CA 1
ATOM 1990 C C . GLY A 1 328 ? 111.981 -35.875 111.549 1.00 153.34 1056 GLY A C 1
ATOM 1991 O O . GLY A 1 328 ? 111.886 -34.647 111.606 1.00 147.40 1056 GLY A O 1
ATOM 1992 N N . VAL A 1 329 ? 112.839 -36.574 112.310 1.00 153.12 1057 VAL A N 1
ATOM 1993 C CA . VAL A 1 329 ? 113.723 -35.935 113.286 1.00 150.02 1057 VAL A CA 1
ATOM 1994 C C . VAL A 1 329 ? 115.197 -35.999 112.847 1.00 152.25 1057 VAL A C 1
ATOM 1995 O O . VAL A 1 329 ? 115.687 -37.073 112.493 1.00 156.89 1057 VAL A O 1
ATOM 1999 N N . ILE A 1 330 ? 115.894 -34.841 112.880 1.00 142.13 1058 ILE A N 1
ATOM 2000 C CA . ILE A 1 330 ? 117.318 -34.707 112.532 1.00 139.57 1058 ILE A CA 1
ATOM 2001 C C . ILE A 1 330 ? 118.120 -33.983 113.646 1.00 140.83 1058 ILE A C 1
ATOM 2002 O O . ILE A 1 330 ? 117.541 -33.529 114.639 1.00 140.19 1058 ILE A O 1
ATOM 2007 N N . THR A 1 331 ? 119.452 -33.897 113.476 1.00 135.87 1059 THR A N 1
ATOM 2008 C CA . THR A 1 331 ? 120.357 -33.224 114.412 1.00 133.52 1059 THR A CA 1
ATOM 2009 C C . THR A 1 331 ? 120.839 -31.900 113.800 1.00 131.49 1059 THR A C 1
ATOM 2010 O O . THR A 1 331 ? 120.719 -31.713 112.589 1.00 129.45 1059 THR A O 1
ATOM 2014 N N . LYS A 1 332 ? 121.385 -30.989 114.631 1.00 125.98 1060 LYS A N 1
ATOM 2015 C CA . LYS A 1 332 ? 121.927 -29.685 114.217 1.00 121.68 1060 LYS A CA 1
ATOM 2016 C C . LYS A 1 332 ? 123.005 -29.868 113.132 1.00 126.78 1060 LYS A C 1
ATOM 2017 O O . LYS A 1 332 ? 123.032 -29.103 112.166 1.00 123.60 1060 LYS A O 1
ATOM 2023 N N . ASP A 1 333 ? 123.861 -30.903 113.287 1.00 128.32 1061 ASP A N 1
ATOM 2024 C CA . ASP A 1 333 ? 124.933 -31.262 112.355 1.00 130.67 1061 ASP A CA 1
ATOM 2025 C C . ASP A 1 333 ? 124.357 -31.666 110.978 1.00 134.07 1061 ASP A C 1
ATOM 2026 O O . ASP A 1 333 ? 124.892 -31.249 109.947 1.00 132.87 1061 ASP A O 1
ATOM 2031 N N . GLU A 1 334 ? 123.246 -32.441 110.975 1.00 131.18 1062 GLU A N 1
ATOM 2032 C CA . GLU A 1 334 ? 122.540 -32.892 109.768 1.00 131.14 1062 GLU A CA 1
ATOM 2033 C C . GLU A 1 334 ? 121.818 -31.718 109.088 1.00 130.27 1062 GLU A C 1
ATOM 2034 O O . GLU A 1 334 ? 121.764 -31.665 107.856 1.00 129.00 1062 GLU A O 1
ATOM 2040 N N . ALA A 1 335 ? 121.279 -30.776 109.900 1.00 123.98 1063 ALA A N 1
ATOM 2041 C CA . ALA A 1 335 ? 120.605 -29.555 109.446 1.00 119.54 1063 ALA A CA 1
ATOM 2042 C C . ALA A 1 335 ? 121.623 -28.629 108.781 1.00 122.68 1063 ALA A C 1
ATOM 2043 O O . ALA A 1 335 ? 121.316 -28.006 107.762 1.00 121.14 1063 ALA A O 1
ATOM 2045 N N . GLU A 1 336 ? 122.844 -28.573 109.346 1.00 120.79 1064 GLU A N 1
ATOM 2046 C CA . GLU A 1 336 ? 123.969 -27.797 108.833 1.00 120.28 1064 GLU A CA 1
ATOM 2047 C C . GLU A 1 336 ? 124.420 -28.390 107.498 1.00 126.28 1064 GLU A C 1
ATOM 2048 O O . GLU A 1 336 ? 124.768 -27.629 106.597 1.00 125.68 1064 GLU A O 1
ATOM 2054 N N . LYS A 1 337 ? 124.377 -29.741 107.364 1.00 125.73 1065 LYS A N 1
ATOM 2055 C CA . LYS A 1 337 ? 124.724 -30.466 106.135 1.00 128.97 1065 LYS A CA 1
ATOM 2056 C C . LYS A 1 337 ? 123.728 -30.113 105.006 1.00 129.65 1065 LYS A C 1
ATOM 2057 O O . LYS A 1 337 ? 124.157 -29.872 103.876 1.00 130.13 1065 LYS A O 1
ATOM 2063 N N . LEU A 1 338 ? 122.413 -30.054 105.327 1.00 122.91 1066 LEU A N 1
ATOM 2064 C CA . LEU A 1 338 ? 121.358 -29.673 104.385 1.00 120.16 1066 LEU A CA 1
ATOM 2065 C C . LEU A 1 338 ? 121.480 -28.190 104.043 1.00 120.77 1066 LEU A C 1
ATOM 2066 O O . LEU A 1 338 ? 121.217 -27.811 102.898 1.00 120.75 1066 LEU A O 1
ATOM 2071 N N . PHE A 1 339 ? 121.891 -27.355 105.030 1.00 114.53 1067 PHE A N 1
ATOM 2072 C CA . PHE A 1 339 ? 122.100 -25.914 104.846 1.00 111.43 1067 PHE A CA 1
ATOM 2073 C C . PHE A 1 339 ? 123.276 -25.664 103.889 1.00 117.82 1067 PHE A C 1
ATOM 2074 O O . PHE A 1 339 ? 123.126 -24.892 102.941 1.00 116.76 1067 PHE A O 1
ATOM 2082 N N . ASN A 1 340 ? 124.430 -26.339 104.123 1.00 117.53 1068 ASN A N 1
ATOM 2083 C CA . ASN A 1 340 ? 125.624 -26.231 103.278 1.00 120.38 1068 ASN A CA 1
ATOM 2084 C C . ASN A 1 340 ? 125.285 -26.558 101.820 1.00 124.38 1068 ASN A C 1
ATOM 2085 O O . ASN A 1 340 ? 125.795 -25.888 100.921 1.00 126.04 1068 ASN A O 1
ATOM 2090 N N . GLN A 1 341 ? 124.377 -27.541 101.595 1.00 119.35 1069 GLN A N 1
ATOM 2091 C CA . GLN A 1 341 ? 123.894 -27.929 100.265 1.00 120.19 1069 GLN A CA 1
ATOM 2092 C C . GLN A 1 341 ? 123.137 -26.764 99.633 1.00 120.97 1069 GLN A C 1
ATOM 2093 O O . GLN A 1 341 ? 123.410 -26.426 98.483 1.00 122.83 1069 GLN A O 1
ATOM 2099 N N . ASP A 1 342 ? 122.231 -26.116 100.403 1.00 113.66 1070 ASP A N 1
ATOM 2100 C CA . ASP A 1 342 ? 121.456 -24.956 99.954 1.00 111.03 1070 ASP A CA 1
ATOM 2101 C C . ASP A 1 342 ? 122.332 -23.745 99.646 1.00 116.53 1070 ASP A C 1
ATOM 2102 O O . ASP A 1 342 ? 121.994 -22.976 98.746 1.00 116.34 1070 ASP A O 1
ATOM 2107 N N . VAL A 1 343 ? 123.463 -23.595 100.374 1.00 114.60 1071 VAL A N 1
ATOM 2108 C CA . VAL A 1 343 ? 124.459 -22.535 100.173 1.00 116.26 1071 VAL A CA 1
ATOM 2109 C C . VAL A 1 343 ? 125.138 -22.749 98.806 1.00 125.87 1071 VAL A C 1
ATOM 2110 O O . VAL A 1 343 ? 125.243 -21.798 98.030 1.00 126.77 1071 VAL A O 1
ATOM 2114 N N . ASP A 1 344 ? 125.541 -24.007 98.498 1.00 126.34 1072 ASP A N 1
ATOM 2115 C CA . ASP A 1 344 ? 126.174 -24.390 97.227 1.00 131.52 1072 ASP A CA 1
ATOM 2116 C C . ASP A 1 344 ? 125.288 -24.045 96.041 1.00 134.40 1072 ASP A C 1
ATOM 2117 O O . ASP A 1 344 ? 125.777 -23.481 95.062 1.00 137.65 1072 ASP A O 1
ATOM 2122 N N . ALA A 1 345 ? 123.980 -24.356 96.149 1.00 127.01 1073 ALA A N 1
ATOM 2123 C CA . ALA A 1 345 ? 122.976 -24.090 95.118 1.00 125.92 1073 ALA A CA 1
ATOM 2124 C C . ALA A 1 345 ? 122.707 -22.603 94.939 1.00 127.51 1073 ALA A C 1
ATOM 2125 O O . ALA A 1 345 ? 122.527 -22.168 93.803 1.00 129.19 1073 ALA A O 1
ATOM 2127 N N . THR A 1 346 ? 122.673 -21.820 96.044 1.00 120.79 1074 THR A N 1
ATOM 2128 C CA . THR A 1 346 ? 122.449 -20.372 95.953 1.00 119.66 1074 THR A CA 1
ATOM 2129 C C . THR A 1 346 ? 123.655 -19.689 95.306 1.00 128.52 1074 THR A C 1
ATOM 2130 O O . THR A 1 346 ? 123.463 -18.765 94.515 1.00 130.55 1074 THR A O 1
ATOM 2134 N N . VAL A 1 347 ? 124.880 -20.198 95.565 1.00 127.08 1075 VAL A N 1
ATOM 2135 C CA . VAL A 1 347 ? 126.114 -19.694 94.950 1.00 132.18 1075 VAL A CA 1
ATOM 2136 C C . VAL A 1 347 ? 126.068 -19.968 93.421 1.00 140.45 1075 VAL A C 1
ATOM 2137 O O . VAL A 1 347 ? 126.464 -19.098 92.638 1.00 144.27 1075 VAL A O 1
ATOM 2141 N N . ARG A 1 348 ? 125.501 -21.134 93.005 1.00 136.15 1076 ARG A N 1
ATOM 2142 C CA . ARG A 1 348 ? 125.321 -21.517 91.592 1.00 139.46 1076 ARG A CA 1
ATOM 2143 C C . ARG A 1 348 ? 124.427 -20.516 90.851 1.00 140.97 1076 ARG A C 1
ATOM 2144 O O . ARG A 1 348 ? 124.726 -20.161 89.712 1.00 145.09 1076 ARG A O 1
ATOM 2152 N N . GLY A 1 349 ? 123.356 -20.074 91.516 1.00 131.35 1077 GLY A N 1
ATOM 2153 C CA . GLY A 1 349 ? 122.406 -19.097 90.995 1.00 129.52 1077 GLY A CA 1
ATOM 2154 C C . GLY A 1 349 ? 123.007 -17.714 90.855 1.00 135.07 1077 GLY A C 1
ATOM 2155 O O . GLY A 1 349 ? 122.753 -17.027 89.861 1.00 137.05 1077 GLY A O 1
ATOM 2156 N N . ILE A 1 350 ? 123.819 -17.303 91.856 1.00 131.25 1078 ILE A N 1
ATOM 2157 C CA . ILE A 1 350 ? 124.519 -16.012 91.889 1.00 134.09 1078 ILE A CA 1
ATOM 2158 C C . ILE A 1 350 ? 125.525 -15.951 90.725 1.00 145.47 1078 ILE A C 1
ATOM 2159 O O . ILE A 1 350 ? 125.495 -14.994 89.946 1.00 148.94 1078 ILE A O 1
ATOM 2164 N N . LEU A 1 351 ? 126.378 -16.995 90.591 1.00 144.43 1079 LEU A N 1
ATOM 2165 C CA . LEU A 1 351 ? 127.389 -17.100 89.531 1.00 151.53 1079 LEU A CA 1
ATOM 2166 C C . LEU A 1 351 ? 126.789 -17.144 88.122 1.00 157.12 1079 LEU A C 1
ATOM 2167 O O . LEU A 1 351 ? 127.400 -16.610 87.196 1.00 163.35 1079 LEU A O 1
ATOM 2172 N N . ARG A 1 352 ? 125.593 -17.752 87.966 1.00 148.62 1080 ARG A N 1
ATOM 2173 C CA . ARG A 1 352 ? 124.890 -17.830 86.681 1.00 150.35 1080 ARG A CA 1
ATOM 2174 C C . ARG A 1 352 ? 124.182 -16.521 86.307 1.00 153.15 1080 ARG A C 1
ATOM 2175 O O . ARG A 1 352 ? 123.915 -16.297 85.124 1.00 156.75 1080 ARG A O 1
ATOM 2183 N N . ASN A 1 353 ? 123.894 -15.654 87.304 1.00 145.15 1081 ASN A N 1
ATOM 2184 C CA . ASN A 1 353 ? 123.263 -14.350 87.080 1.00 144.99 1081 ASN A CA 1
ATOM 2185 C C . ASN A 1 353 ? 124.333 -13.347 86.638 1.00 155.65 1081 ASN A C 1
ATOM 2186 O O . ASN A 1 353 ? 125.349 -13.191 87.319 1.00 156.98 1081 ASN A O 1
ATOM 2191 N N . ALA A 1 354 ? 124.092 -12.671 85.498 1.00 156.48 1082 ALA A N 1
ATOM 2192 C CA . ALA A 1 354 ? 124.990 -11.685 84.886 1.00 163.90 1082 ALA A CA 1
ATOM 2193 C C . ALA A 1 354 ? 125.273 -10.455 85.756 1.00 167.98 1082 ALA A C 1
ATOM 2194 O O . ALA A 1 354 ? 126.353 -9.874 85.646 1.00 174.38 1082 ALA A O 1
ATOM 2196 N N . LYS A 1 355 ? 124.306 -10.057 86.604 1.00 157.81 1083 LYS A N 1
ATOM 2197 C CA . LYS A 1 355 ? 124.409 -8.885 87.472 1.00 157.99 1083 LYS A CA 1
ATOM 2198 C C . LYS A 1 355 ? 124.997 -9.197 88.854 1.00 157.62 1083 LYS A C 1
ATOM 2199 O O . LYS A 1 355 ? 125.745 -8.377 89.388 1.00 160.98 1083 LYS A O 1
ATOM 2205 N N . LEU A 1 356 ? 124.651 -10.363 89.434 1.00 146.77 1084 LEU A N 1
ATOM 2206 C CA . LEU A 1 356 ? 125.106 -10.771 90.766 1.00 142.49 1084 LEU A CA 1
ATOM 2207 C C . LEU A 1 356 ? 126.536 -11.339 90.800 1.00 150.68 1084 LEU A C 1
ATOM 2208 O O . LEU A 1 356 ? 127.200 -11.221 91.834 1.00 149.62 1084 LEU A O 1
ATOM 2213 N N . LYS A 1 357 ? 127.005 -11.951 89.687 1.00 152.05 1085 LYS A N 1
ATOM 2214 C CA . LYS A 1 357 ? 128.349 -12.539 89.578 1.00 157.10 1085 LYS A CA 1
ATOM 2215 C C . LYS A 1 357 ? 129.500 -11.520 89.820 1.00 168.37 1085 LYS A C 1
ATOM 2216 O O . LYS A 1 357 ? 130.329 -11.814 90.688 1.00 168.65 1085 LYS A O 1
ATOM 2222 N N . PRO A 1 358 ? 129.585 -10.338 89.130 1.00 170.85 1086 PRO A N 1
ATOM 2223 C CA . PRO A 1 358 ? 130.699 -9.407 89.413 1.00 174.94 1086 PRO A CA 1
ATOM 2224 C C . PRO A 1 358 ? 130.704 -8.825 90.828 1.00 176.30 1086 PRO A C 1
ATOM 2225 O O . PRO A 1 358 ? 131.769 -8.472 91.335 1.00 176.80 1086 PRO A O 1
ATOM 2229 N N . VAL A 1 359 ? 129.521 -8.735 91.463 1.00 168.20 1087 VAL A N 1
ATOM 2230 C CA . VAL A 1 359 ? 129.354 -8.217 92.823 1.00 165.05 1087 VAL A CA 1
ATOM 2231 C C . VAL A 1 359 ? 129.905 -9.239 93.830 1.00 165.59 1087 VAL A C 1
ATOM 2232 O O . VAL A 1 359 ? 130.681 -8.862 94.710 1.00 167.66 1087 VAL A O 1
ATOM 2236 N N . TYR A 1 360 ? 129.527 -10.527 93.673 1.00 156.98 1088 TYR A N 1
ATOM 2237 C CA . TYR A 1 360 ? 129.948 -11.642 94.529 1.00 153.22 1088 TYR A CA 1
ATOM 2238 C C . TYR A 1 360 ? 131.477 -11.788 94.590 1.00 163.19 1088 TYR A C 1
ATOM 2239 O O . TYR A 1 360 ? 132.030 -11.930 95.684 1.00 161.72 1088 TYR A O 1
ATOM 2248 N N . ASP A 1 361 ? 132.148 -11.730 93.421 1.00 166.44 1089 ASP A N 1
ATOM 2249 C CA . ASP A 1 361 ? 133.602 -11.858 93.290 1.00 173.31 1089 ASP A CA 1
ATOM 2250 C C . ASP A 1 361 ? 134.364 -10.708 93.967 1.00 176.36 1089 ASP A C 1
ATOM 2251 O O . ASP A 1 361 ? 135.392 -10.954 94.601 1.00 176.82 1089 ASP A O 1
ATOM 2256 N N . SER A 1 362 ? 133.846 -9.466 93.853 1.00 173.75 1090 SER A N 1
ATOM 2257 C CA . SER A 1 362 ? 134.450 -8.260 94.436 1.00 174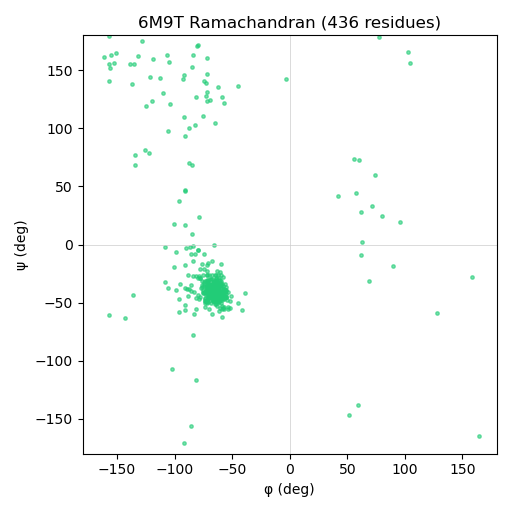.12 1090 SER A CA 1
ATOM 2258 C C . SER A 1 362 ? 134.334 -8.190 95.959 1.00 174.86 1090 SER A C 1
ATOM 2259 O O . SER A 1 362 ? 135.150 -7.520 96.596 1.00 175.45 1090 SER A O 1
ATOM 2262 N N . LEU A 1 363 ? 133.314 -8.852 96.537 1.00 170.41 1091 LEU A N 1
ATOM 2263 C CA . LEU A 1 363 ? 133.060 -8.854 97.980 1.00 165.36 1091 LEU A CA 1
ATOM 2264 C C . LEU A 1 363 ? 133.857 -9.915 98.747 1.00 168.10 1091 LEU A C 1
ATOM 2265 O O . LEU A 1 363 ? 134.205 -10.958 98.188 1.00 168.32 1091 LEU A O 1
ATOM 2270 N N . ASP A 1 364 ? 134.121 -9.642 100.039 1.00 163.22 1092 ASP A N 1
ATOM 2271 C CA . ASP A 1 364 ? 134.819 -10.540 100.965 1.00 161.71 1092 ASP A CA 1
ATOM 2272 C C . ASP A 1 364 ? 133.851 -11.615 101.488 1.00 157.28 1092 ASP A C 1
ATOM 2273 O O . ASP A 1 364 ? 132.647 -11.509 101.247 1.00 151.95 1092 ASP A O 1
ATOM 2278 N N . ALA A 1 365 ? 134.371 -12.626 102.216 1.00 152.95 1093 ALA A N 1
ATOM 2279 C CA . ALA A 1 365 ? 133.594 -13.733 102.794 1.00 145.82 1093 ALA A CA 1
ATOM 2280 C C . ALA A 1 365 ? 132.453 -13.288 103.730 1.00 143.81 1093 ALA A C 1
ATOM 2281 O O . ALA A 1 365 ? 131.365 -13.869 103.665 1.00 137.92 1093 ALA A O 1
ATOM 2283 N N . VAL A 1 366 ? 132.700 -12.259 104.583 1.00 142.00 1094 VAL A N 1
ATOM 2284 C CA . VAL A 1 366 ? 131.721 -11.696 105.529 1.00 137.51 1094 VAL A CA 1
ATOM 2285 C C . VAL A 1 366 ? 130.593 -10.985 104.761 1.00 140.78 1094 VAL A C 1
ATOM 2286 O O . VAL A 1 366 ? 129.418 -11.216 105.056 1.00 135.78 1094 VAL A O 1
ATOM 2290 N N . ARG A 1 367 ? 130.951 -10.141 103.769 1.00 142.18 1095 ARG A N 1
ATOM 2291 C CA . ARG A 1 367 ? 129.983 -9.419 102.935 1.00 141.36 1095 ARG A CA 1
ATOM 2292 C C . ARG A 1 367 ? 129.209 -10.333 101.992 1.00 141.15 1095 ARG A C 1
ATOM 2293 O O . ARG A 1 367 ? 128.052 -10.035 101.691 1.00 138.11 1095 ARG A O 1
ATOM 2301 N N . ARG A 1 368 ? 129.830 -11.454 101.548 1.00 137.98 1096 ARG A N 1
ATOM 2302 C CA . ARG A 1 368 ? 129.190 -12.459 100.685 1.00 134.47 1096 ARG A CA 1
ATOM 2303 C C . ARG A 1 368 ? 128.040 -13.130 101.437 1.00 132.13 1096 ARG A C 1
ATOM 2304 O O . ARG A 1 368 ? 127.010 -13.414 100.829 1.00 128.73 1096 ARG A O 1
ATOM 2312 N N . ALA A 1 369 ? 128.208 -13.352 102.765 1.00 127.21 1097 ALA A N 1
ATOM 2313 C CA . ALA A 1 369 ? 127.187 -13.940 103.634 1.00 121.63 1097 ALA A CA 1
ATOM 2314 C C . ALA A 1 369 ? 125.941 -13.049 103.683 1.00 124.10 1097 ALA A C 1
ATOM 2315 O O . ALA A 1 369 ? 124.825 -13.571 103.681 1.00 119.90 1097 ALA A O 1
ATOM 2317 N N . ALA A 1 370 ? 126.135 -11.706 103.677 1.00 124.20 1098 ALA A N 1
ATOM 2318 C CA . ALA A 1 370 ? 125.053 -10.717 103.667 1.00 123.65 1098 ALA A CA 1
ATOM 2319 C C . ALA A 1 370 ? 124.277 -10.769 102.340 1.00 126.64 1098 ALA A C 1
ATOM 2320 O O . ALA A 1 370 ? 123.065 -10.547 102.339 1.00 124.61 1098 ALA A O 1
ATOM 2322 N N . LEU A 1 371 ? 124.969 -11.092 101.220 1.00 124.67 1099 LEU A N 1
ATOM 2323 C CA . LEU A 1 371 ? 124.354 -11.244 99.896 1.00 123.83 1099 LEU A CA 1
ATOM 2324 C C . LEU A 1 371 ? 123.541 -12.544 99.865 1.00 123.03 1099 LEU A C 1
ATOM 2325 O O . LEU A 1 371 ? 122.374 -12.505 99.486 1.00 121.03 1099 LEU A O 1
ATOM 2330 N N . ILE A 1 372 ? 124.140 -13.679 100.316 1.00 118.19 1100 ILE A N 1
ATOM 2331 C CA . ILE A 1 372 ? 123.498 -15.005 100.409 1.00 114.08 1100 ILE A CA 1
ATOM 2332 C C . ILE A 1 372 ? 122.230 -14.912 101.287 1.00 114.69 1100 ILE A C 1
ATOM 2333 O O . ILE A 1 372 ? 121.212 -15.521 100.957 1.00 111.16 1100 ILE A O 1
ATOM 2338 N N . ASN A 1 373 ? 122.290 -14.110 102.375 1.00 112.74 1101 ASN A N 1
ATOM 2339 C CA . ASN A 1 373 ? 121.161 -13.877 103.277 1.00 110.80 1101 ASN A CA 1
ATOM 2340 C C . ASN A 1 373 ? 119.999 -13.258 102.504 1.00 116.36 1101 ASN A C 1
ATOM 2341 O O . ASN A 1 373 ? 118.873 -13.736 102.641 1.00 114.72 1101 ASN A O 1
ATOM 2346 N N . MET A 1 374 ? 120.282 -12.238 101.659 1.00 116.24 1102 MET A N 1
ATOM 2347 C CA . MET A 1 374 ? 119.284 -11.564 100.823 1.00 117.53 1102 MET A CA 1
ATOM 2348 C C . MET A 1 374 ? 118.658 -12.533 99.810 1.00 120.74 1102 MET A C 1
ATOM 2349 O O . MET A 1 374 ? 117.433 -12.562 99.688 1.00 120.17 1102 MET A O 1
ATOM 2354 N N . VAL A 1 375 ? 119.500 -13.340 99.113 1.00 117.23 1103 VAL A N 1
ATOM 2355 C CA . VAL A 1 375 ? 119.095 -14.349 98.118 1.00 115.92 1103 VAL A CA 1
ATOM 2356 C C . VAL A 1 375 ? 118.142 -15.382 98.757 1.00 116.70 1103 VAL A C 1
ATOM 2357 O O . VAL A 1 375 ? 117.164 -15.782 98.129 1.00 115.79 1103 VAL A O 1
ATOM 2361 N N . PHE A 1 376 ? 118.409 -15.767 100.017 1.00 111.95 1104 PHE A N 1
ATOM 2362 C CA . PHE A 1 376 ? 117.578 -16.694 100.786 1.00 109.39 1104 PHE A CA 1
ATOM 2363 C C . PHE A 1 376 ? 116.183 -16.081 101.052 1.00 112.51 1104 PHE A C 1
ATOM 2364 O O . PHE A 1 376 ? 115.183 -16.799 101.014 1.00 111.29 1104 PHE A O 1
ATOM 2372 N N . GLN A 1 377 ? 116.124 -14.750 101.287 1.00 109.47 1105 GLN A N 1
ATOM 2373 C CA . GLN A 1 377 ? 114.893 -14.015 101.590 1.00 109.24 1105 GLN A CA 1
ATOM 2374 C C . GLN A 1 377 ? 114.038 -13.642 100.362 1.00 114.92 1105 GLN A C 1
ATOM 2375 O O . GLN A 1 377 ? 112.816 -13.798 100.420 1.00 114.97 1105 GLN A O 1
ATOM 2381 N N . MET A 1 378 ? 114.663 -13.113 99.284 1.00 112.78 1106 MET A N 1
ATOM 2382 C CA . MET A 1 378 ? 113.962 -12.613 98.092 1.00 114.55 1106 MET A CA 1
ATOM 2383 C C . MET A 1 378 ? 114.096 -13.477 96.848 1.00 118.14 1106 MET A C 1
ATOM 2384 O O . MET A 1 378 ? 113.197 -13.472 96.001 1.00 119.03 1106 MET A O 1
ATOM 2389 N N . GLY A 1 379 ? 115.243 -14.131 96.707 1.00 113.63 1107 GLY A N 1
ATOM 2390 C CA . GLY A 1 379 ? 115.572 -14.932 95.538 1.00 113.73 1107 GLY A CA 1
ATOM 2391 C C . GLY A 1 379 ? 116.531 -14.177 94.646 1.00 120.80 1107 GLY A C 1
ATOM 2392 O O . GLY A 1 379 ? 116.711 -12.965 94.813 1.00 122.28 1107 GLY A O 1
ATOM 2393 N N . GLU A 1 380 ? 117.149 -14.892 93.688 1.00 118.55 1108 GLU A N 1
ATOM 2394 C CA . GLU A 1 380 ? 118.111 -14.349 92.729 1.00 122.26 1108 GLU A CA 1
ATOM 2395 C C . GLU A 1 380 ? 117.595 -13.098 92.003 1.00 129.16 1108 GLU A C 1
ATOM 2396 O O . GLU A 1 380 ? 118.335 -12.118 91.904 1.00 132.28 1108 GLU A O 1
ATOM 2402 N N . THR A 1 381 ? 116.324 -13.116 91.541 1.00 124.99 1109 THR A N 1
ATOM 2403 C CA . THR A 1 381 ? 115.713 -11.992 90.817 1.00 128.22 1109 THR A CA 1
ATOM 2404 C C . THR A 1 381 ? 115.425 -10.797 91.749 1.00 132.31 1109 THR A C 1
ATOM 2405 O O . THR A 1 381 ? 115.661 -9.654 91.355 1.00 136.16 1109 THR A O 1
ATOM 2409 N N . GLY A 1 382 ? 114.946 -11.076 92.962 1.00 125.12 1110 GLY A N 1
ATOM 2410 C CA . GLY A 1 382 ? 114.642 -10.061 93.969 1.00 125.60 1110 GLY A CA 1
ATOM 2411 C C . GLY A 1 382 ? 115.822 -9.176 94.332 1.00 131.54 1110 GLY A C 1
ATOM 2412 O O . GLY A 1 382 ? 115.670 -7.956 94.427 1.00 135.53 1110 GLY A O 1
ATOM 2413 N N . VAL A 1 383 ? 117.013 -9.788 94.504 1.00 125.32 1111 VAL A N 1
ATOM 2414 C CA . VAL A 1 383 ? 118.279 -9.116 94.839 1.00 127.08 1111 VAL A CA 1
ATOM 2415 C C . VAL A 1 383 ? 118.795 -8.313 93.633 1.00 135.46 1111 VAL A C 1
ATOM 2416 O O . VAL A 1 383 ? 119.265 -7.189 93.809 1.00 138.97 1111 VAL A O 1
ATOM 2420 N N . ALA A 1 384 ? 118.685 -8.886 92.415 1.00 132.60 1112 ALA A N 1
ATOM 2421 C CA . ALA A 1 384 ? 119.108 -8.267 91.148 1.00 138.22 1112 ALA A CA 1
ATOM 2422 C C . ALA A 1 384 ? 118.425 -6.917 90.849 1.00 146.41 1112 ALA A C 1
ATOM 2423 O O . ALA A 1 384 ? 119.021 -6.073 90.178 1.00 152.56 1112 ALA A O 1
ATOM 2425 N N . GLY A 1 385 ? 117.208 -6.726 91.370 1.00 139.85 1113 GLY A N 1
ATOM 2426 C CA . GLY A 1 385 ? 116.424 -5.502 91.214 1.00 143.55 1113 GLY A CA 1
ATOM 2427 C C . GLY A 1 385 ? 116.998 -4.286 91.923 1.00 150.70 1113 GLY A C 1
ATOM 2428 O O . GLY A 1 385 ? 116.579 -3.158 91.649 1.00 155.53 1113 GLY A O 1
ATOM 2429 N N . PHE A 1 386 ? 117.968 -4.510 92.834 1.00 144.99 1114 PHE A N 1
ATOM 2430 C CA . PHE A 1 386 ? 118.662 -3.478 93.616 1.00 148.83 1114 PHE A CA 1
ATOM 2431 C C . PHE A 1 386 ? 119.934 -3.015 92.868 1.00 158.42 1114 PHE A C 1
ATOM 2432 O O . PHE A 1 386 ? 121.012 -2.917 93.463 1.00 159.01 1114 PHE A O 1
ATOM 2440 N N . THR A 1 387 ? 119.786 -2.728 91.554 1.00 159.35 1115 THR A N 1
ATOM 2441 C CA . THR A 1 387 ? 120.841 -2.305 90.623 1.00 166.01 1115 THR A CA 1
ATOM 2442 C C . THR A 1 387 ? 121.766 -1.229 91.219 1.00 174.51 1115 THR A C 1
ATOM 2443 O O . THR A 1 387 ? 122.986 -1.404 91.194 1.00 175.05 1115 THR A O 1
ATOM 2447 N N . ASN A 1 388 ? 121.179 -0.151 91.785 1.00 172.63 1116 ASN A N 1
ATOM 2448 C CA . ASN A 1 388 ? 121.903 0.974 92.389 1.00 173.41 1116 ASN A CA 1
ATOM 2449 C C . ASN A 1 388 ? 122.750 0.561 93.587 1.00 175.03 1116 ASN A C 1
ATOM 2450 O O . ASN A 1 388 ? 123.868 1.057 93.730 1.00 175.96 1116 ASN A O 1
ATOM 2455 N N . SER A 1 389 ? 122.231 -0.355 94.429 1.00 170.73 1117 SER A N 1
ATOM 2456 C CA . SER A 1 389 ? 122.930 -0.864 95.615 1.00 167.92 1117 SER A CA 1
ATOM 2457 C C . SER A 1 389 ? 124.121 -1.758 95.246 1.00 170.89 1117 SER A C 1
ATOM 2458 O O . SER A 1 389 ? 125.187 -1.621 95.850 1.00 171.72 1117 SER A O 1
ATOM 2461 N N . LEU A 1 390 ? 123.934 -2.663 94.255 1.00 164.93 1118 LEU A N 1
ATOM 2462 C CA . LEU A 1 390 ? 124.948 -3.608 93.764 1.00 164.48 1118 LEU A CA 1
ATOM 2463 C C . LEU A 1 390 ? 126.161 -2.897 93.158 1.00 174.24 1118 LEU A C 1
ATOM 2464 O O . LEU A 1 390 ? 127.295 -3.323 93.396 1.00 174.03 1118 LEU A O 1
ATOM 2469 N N . ARG A 1 391 ? 125.917 -1.809 92.391 1.00 173.71 1119 ARG A N 1
ATOM 2470 C CA . ARG A 1 391 ? 126.950 -0.985 91.754 1.00 175.80 1119 ARG A CA 1
ATOM 2471 C C . ARG A 1 391 ? 127.859 -0.344 92.816 1.00 179.64 1119 ARG A C 1
ATOM 2472 O O . ARG A 1 391 ? 129.074 -0.286 92.621 1.00 180.84 1119 ARG A O 1
ATOM 2480 N N . MET A 1 392 ? 127.269 0.107 93.942 1.00 176.46 1120 MET A N 1
ATOM 2481 C CA . MET A 1 392 ? 127.993 0.730 95.052 1.00 176.75 1120 MET A CA 1
ATOM 2482 C C . MET A 1 392 ? 128.826 -0.275 95.857 1.00 178.03 1120 MET A C 1
ATOM 2483 O O . MET A 1 392 ? 129.835 0.116 96.449 1.00 178.59 1120 MET A O 1
ATOM 2488 N N . LEU A 1 393 ? 128.417 -1.565 95.860 1.00 173.51 1121 LEU A N 1
ATOM 2489 C CA . LEU A 1 393 ? 129.113 -2.650 96.566 1.00 172.12 1121 LEU A CA 1
ATOM 2490 C C . LEU A 1 393 ? 130.446 -3.011 95.903 1.00 175.81 1121 LEU A C 1
ATOM 2491 O O . LEU A 1 393 ? 131.425 -3.271 96.606 1.00 175.63 1121 LEU A O 1
ATOM 2496 N N . GLN A 1 394 ? 130.480 -3.019 94.551 1.00 174.24 1122 GLN A N 1
ATOM 2497 C CA . GLN A 1 394 ? 131.688 -3.295 93.767 1.00 175.36 1122 GLN A CA 1
ATOM 2498 C C . GLN A 1 394 ? 132.617 -2.072 93.821 1.00 179.28 1122 GLN A C 1
ATOM 2499 O O . GLN A 1 394 ? 133.839 -2.227 93.821 1.00 180.06 1122 GLN A O 1
ATOM 2505 N N . GLN A 1 395 ? 132.024 -0.863 93.904 1.00 177.10 1123 GLN A N 1
ATOM 2506 C CA . GLN A 1 395 ? 132.730 0.418 94.006 1.00 178.92 1123 GLN A CA 1
ATOM 2507 C C . GLN A 1 395 ? 133.202 0.683 95.449 1.00 181.04 1123 GLN A C 1
ATOM 2508 O O . GLN A 1 395 ? 133.907 1.663 95.700 1.00 182.25 1123 GLN A O 1
ATOM 2514 N N . LYS A 1 396 ? 132.814 -0.216 96.384 1.00 176.98 1124 LYS A N 1
ATOM 2515 C CA . LYS A 1 396 ? 133.147 -0.244 97.815 1.00 176.49 1124 LYS A CA 1
ATOM 2516 C C . LYS A 1 396 ? 132.642 0.996 98.597 1.00 180.09 1124 LYS A C 1
ATOM 2517 O O . LYS A 1 396 ? 133.200 1.336 99.645 1.00 180.39 1124 LYS A O 1
ATOM 2523 N N . ARG A 1 397 ? 131.544 1.620 98.118 1.00 177.79 1125 ARG A N 1
ATOM 2524 C CA . ARG A 1 397 ? 130.898 2.776 98.754 1.00 178.15 1125 ARG A CA 1
ATOM 2525 C C . ARG A 1 397 ? 129.876 2.240 99.780 1.00 178.50 1125 ARG A C 1
ATOM 2526 O O . ARG A 1 397 ? 128.663 2.336 99.568 1.00 177.30 1125 ARG A O 1
ATOM 2534 N N . TRP A 1 398 ? 130.390 1.647 100.881 1.00 175.43 1126 TRP A N 1
ATOM 2535 C CA . TRP A 1 398 ? 129.622 0.996 101.954 1.00 173.78 1126 TRP A CA 1
ATOM 2536 C C . TRP A 1 398 ? 128.553 1.872 102.612 1.00 176.92 1126 TRP A C 1
ATOM 2537 O O . TRP A 1 398 ? 127.437 1.392 102.829 1.00 175.16 1126 TRP A O 1
ATOM 2548 N N . ASP A 1 399 ? 128.893 3.132 102.944 1.00 176.46 1127 ASP A N 1
ATOM 2549 C CA . ASP A 1 399 ? 127.975 4.077 103.583 1.00 177.04 1127 ASP A CA 1
ATOM 2550 C C . ASP A 1 399 ? 126.798 4.458 102.679 1.00 179.23 1127 ASP A C 1
ATOM 2551 O O . ASP A 1 399 ? 125.659 4.475 103.150 1.00 178.53 1127 ASP A O 1
ATOM 2556 N N . GLU A 1 400 ? 127.070 4.729 101.382 1.00 176.94 1128 GLU A N 1
ATOM 2557 C CA . GLU A 1 400 ? 126.054 5.101 100.392 1.00 176.69 1128 GLU A CA 1
ATOM 2558 C C . GLU A 1 400 ? 125.134 3.935 100.009 1.00 176.59 1128 GLU A C 1
ATOM 2559 O O . GLU A 1 400 ? 123.934 4.153 99.823 1.00 175.89 1128 GLU A O 1
ATOM 2565 N N . ALA A 1 401 ? 125.690 2.704 99.906 1.00 172.58 1129 ALA A N 1
ATOM 2566 C CA . ALA A 1 401 ? 124.951 1.476 99.575 1.00 170.40 1129 ALA A CA 1
ATOM 2567 C C . ALA A 1 401 ? 123.906 1.146 100.644 1.00 171.32 1129 ALA A C 1
ATOM 2568 O O . ALA A 1 401 ? 122.826 0.658 100.311 1.00 169.08 1129 ALA A O 1
ATOM 2570 N N . ALA A 1 402 ? 124.233 1.439 101.922 1.00 169.68 1130 ALA A N 1
ATOM 2571 C CA . ALA A 1 402 ? 123.380 1.241 103.098 1.00 169.03 1130 ALA A CA 1
ATOM 2572 C C . ALA A 1 402 ? 122.089 2.068 102.997 1.00 172.22 1130 ALA A C 1
ATOM 2573 O O . ALA A 1 402 ? 121.011 1.553 103.307 1.00 170.65 1130 ALA A O 1
ATOM 2575 N N . VAL A 1 403 ? 122.205 3.335 102.530 1.00 171.76 1131 VAL A N 1
ATOM 2576 C CA . VAL A 1 403 ? 121.098 4.282 102.347 1.00 172.67 1131 VAL A CA 1
ATOM 2577 C C . VAL A 1 403 ? 120.111 3.769 101.294 1.00 174.67 1131 VAL A C 1
ATOM 2578 O O . VAL A 1 403 ? 118.904 3.794 101.539 1.00 174.35 1131 VAL A O 1
ATOM 2582 N N . ASN A 1 404 ? 120.627 3.299 100.136 1.00 171.87 1132 ASN A N 1
ATOM 2583 C CA . ASN A 1 404 ? 119.821 2.781 99.024 1.00 170.91 1132 ASN A CA 1
ATOM 2584 C C . ASN A 1 404 ? 119.068 1.498 99.376 1.00 171.79 1132 ASN A C 1
ATOM 2585 O O . ASN A 1 404 ? 117.939 1.316 98.912 1.00 170.05 1132 ASN A O 1
ATOM 2590 N N . LEU A 1 405 ? 119.675 0.626 100.205 1.00 162.55 1133 LEU A N 1
ATOM 2591 C CA . LEU A 1 405 ? 119.042 -0.613 100.670 1.00 153.72 1133 LEU A CA 1
ATOM 2592 C C . LEU A 1 405 ? 117.934 -0.284 101.670 1.00 157.71 1133 LEU A C 1
ATOM 2593 O O . LEU A 1 405 ? 116.907 -0.960 101.674 1.00 152.42 1133 LEU A O 1
ATOM 2598 N N . ALA A 1 406 ? 118.141 0.765 102.506 1.00 160.51 1134 ALA A N 1
ATOM 2599 C CA . ALA A 1 406 ? 117.170 1.248 103.494 1.00 162.17 1134 ALA A CA 1
ATOM 2600 C C . ALA A 1 406 ? 115.930 1.827 102.796 1.00 169.36 1134 ALA A C 1
ATOM 2601 O O . ALA A 1 406 ? 114.822 1.709 103.324 1.00 168.37 1134 ALA A O 1
ATOM 2603 N N . LYS A 1 407 ? 116.120 2.426 101.599 1.00 169.37 1135 LYS A N 1
ATOM 2604 C CA . LYS A 1 407 ? 115.044 2.990 100.782 1.00 170.28 1135 LYS A CA 1
ATOM 2605 C C . LYS A 1 407 ? 114.437 1.855 99.941 1.00 169.82 1135 LYS A C 1
ATOM 2606 O O . LYS A 1 407 ? 114.633 1.796 98.724 1.00 169.53 1135 LYS A O 1
ATOM 2612 N N . SER A 1 408 ? 113.744 0.917 100.624 1.00 160.83 1136 SER A N 1
ATOM 2613 C CA . SER A 1 408 ? 113.103 -0.260 100.025 1.00 154.24 1136 SER A CA 1
ATOM 2614 C C . SER A 1 408 ? 111.892 -0.758 100.830 1.00 155.83 1136 SER A C 1
ATOM 2615 O O . SER A 1 408 ? 111.802 -0.529 102.040 1.00 156.90 1136 SER A O 1
ATOM 2618 N N . ARG A 1 409 ? 110.985 -1.475 100.142 1.00 149.28 1137 ARG A N 1
ATOM 2619 C CA . ARG A 1 409 ? 109.756 -2.067 100.682 1.00 147.31 1137 ARG A CA 1
ATOM 2620 C C . ARG A 1 409 ? 110.107 -3.215 101.642 1.00 146.50 1137 ARG A C 1
ATOM 2621 O O . ARG A 1 409 ? 109.389 -3.450 102.617 1.00 146.08 1137 ARG A O 1
ATOM 2629 N N . TRP A 1 410 ? 111.251 -3.883 101.375 1.00 139.73 1138 TRP A N 1
ATOM 2630 C CA . TRP A 1 410 ? 111.855 -4.969 102.154 1.00 134.27 1138 TRP A CA 1
ATOM 2631 C C . TRP A 1 410 ? 112.232 -4.499 103.563 1.00 140.63 1138 TRP A C 1
ATOM 2632 O O . TRP A 1 410 ? 111.998 -5.226 104.531 1.00 137.63 1138 TRP A O 1
ATOM 2643 N N . TYR A 1 411 ? 112.822 -3.289 103.668 1.00 142.80 1139 TYR A N 1
ATOM 2644 C CA . TYR A 1 411 ? 113.247 -2.668 104.929 1.00 145.62 1139 TYR A CA 1
ATOM 2645 C C . TYR A 1 411 ? 112.047 -2.426 105.838 1.00 151.54 1139 TYR A C 1
ATOM 2646 O O . TYR A 1 411 ? 112.129 -2.704 107.027 1.00 150.41 1139 TYR A O 1
ATOM 2655 N N . ASN A 1 412 ? 110.931 -1.939 105.272 1.00 151.59 1140 ASN A N 1
ATOM 2656 C CA . ASN A 1 412 ? 109.702 -1.653 106.010 1.00 155.51 1140 ASN A CA 1
ATOM 2657 C C . ASN A 1 412 ? 108.958 -2.908 106.470 1.00 155.26 1140 ASN A C 1
ATOM 2658 O O . ASN A 1 412 ? 108.350 -2.890 107.542 1.00 157.72 1140 ASN A O 1
ATOM 2663 N N . GLN A 1 413 ? 109.012 -3.992 105.673 1.00 145.96 1141 GLN A N 1
ATOM 2664 C CA . GLN A 1 413 ? 108.348 -5.262 105.979 1.00 141.70 1141 GLN A CA 1
ATOM 2665 C C . GLN A 1 413 ? 109.066 -6.017 107.109 1.00 142.53 1141 GLN A C 1
ATOM 2666 O O . GLN A 1 413 ? 108.413 -6.457 108.061 1.00 143.21 1141 GLN A O 1
ATOM 2672 N N . THR A 1 414 ? 110.404 -6.151 107.008 1.00 135.70 1142 THR A N 1
ATOM 2673 C CA . THR A 1 414 ? 111.240 -6.822 108.011 1.00 132.03 1142 THR A CA 1
ATOM 2674 C C . THR A 1 414 ? 112.325 -5.841 108.522 1.00 140.01 1142 THR A C 1
ATOM 2675 O O . THR A 1 414 ? 113.472 -5.915 108.071 1.00 137.65 1142 THR A O 1
ATOM 2679 N N . PRO A 1 415 ? 111.979 -4.901 109.446 1.00 142.83 1143 PRO A N 1
ATOM 2680 C CA . PRO A 1 415 ? 112.972 -3.909 109.903 1.00 146.32 1143 PRO A CA 1
ATOM 2681 C C . PRO A 1 415 ? 114.168 -4.461 110.660 1.00 147.21 1143 PRO A C 1
ATOM 2682 O O . PRO A 1 415 ? 115.272 -3.964 110.455 1.00 148.51 1143 PRO A O 1
ATOM 2686 N N . ASN A 1 416 ? 113.960 -5.467 111.528 1.00 139.78 1144 ASN A N 1
ATOM 2687 C CA . ASN A 1 416 ? 115.033 -6.060 112.326 1.00 136.56 1144 ASN A CA 1
ATOM 2688 C C . ASN A 1 416 ? 116.023 -6.860 111.485 1.00 134.21 1144 ASN A C 1
ATOM 2689 O O . ASN A 1 416 ? 117.228 -6.701 111.671 1.00 134.03 1144 ASN A O 1
ATOM 2694 N N . ARG A 1 417 ? 115.521 -7.677 110.536 1.00 126.78 1145 ARG A N 1
ATOM 2695 C CA . ARG A 1 417 ? 116.352 -8.478 109.629 1.00 122.07 1145 ARG A CA 1
ATOM 2696 C C . ARG A 1 417 ? 117.155 -7.598 108.661 1.00 128.18 1145 ARG A C 1
ATOM 2697 O O . ARG A 1 417 ? 118.360 -7.815 108.519 1.00 127.68 1145 ARG A O 1
ATOM 2705 N N . ALA A 1 418 ? 116.496 -6.603 108.017 1.00 126.78 1146 ALA A N 1
ATOM 2706 C CA . ALA A 1 418 ? 117.147 -5.673 107.091 1.00 129.30 1146 ALA A CA 1
ATOM 2707 C C . ALA A 1 418 ? 118.272 -4.873 107.768 1.00 135.47 1146 ALA A C 1
ATOM 2708 O O . ALA A 1 418 ? 119.332 -4.705 107.167 1.00 136.28 1146 ALA A O 1
ATOM 2710 N N . LYS A 1 419 ? 118.056 -4.431 109.031 1.00 133.15 1147 LYS A N 1
ATOM 2711 C CA . LYS A 1 419 ? 119.035 -3.681 109.829 1.00 136.59 1147 LYS A CA 1
ATOM 2712 C C . LYS A 1 419 ? 120.297 -4.495 110.125 1.00 136.20 1147 LYS A C 1
ATOM 2713 O O . LYS A 1 419 ? 121.391 -3.940 110.058 1.00 139.53 1147 LYS A O 1
ATOM 2719 N N . ARG A 1 420 ? 120.148 -5.802 110.437 1.00 125.86 1148 ARG A N 1
ATOM 2720 C CA . ARG A 1 420 ? 121.276 -6.702 110.707 1.00 122.66 1148 ARG A CA 1
ATOM 2721 C C . ARG A 1 420 ? 122.088 -6.967 109.431 1.00 126.43 1148 ARG A C 1
ATOM 2722 O O . ARG A 1 420 ? 123.315 -7.028 109.499 1.00 127.82 1148 ARG A O 1
ATOM 2730 N N . VAL A 1 421 ? 121.401 -7.113 108.276 1.00 121.44 1149 VAL A N 1
ATOM 2731 C CA . VAL A 1 421 ? 122.007 -7.362 106.959 1.00 121.07 1149 VAL A CA 1
ATOM 2732 C C . VAL A 1 421 ? 122.787 -6.126 106.471 1.00 132.28 1149 VAL A C 1
ATOM 2733 O O . VAL A 1 421 ? 123.950 -6.264 106.086 1.00 133.76 1149 VAL A O 1
ATOM 2737 N N . ILE A 1 422 ? 122.148 -4.931 106.498 1.00 133.37 1150 ILE A N 1
ATOM 2738 C CA . ILE A 1 422 ? 122.741 -3.650 106.086 1.00 140.39 1150 ILE A CA 1
ATOM 2739 C C . ILE A 1 422 ? 124.046 -3.364 106.867 1.00 147.96 1150 ILE A C 1
ATOM 2740 O O . ILE A 1 422 ? 125.041 -2.961 106.260 1.00 151.92 1150 ILE A O 1
ATOM 2745 N N . THR A 1 423 ? 124.044 -3.626 108.194 1.00 143.06 1151 THR A N 1
ATOM 2746 C CA . THR A 1 423 ? 125.192 -3.446 109.093 1.00 145.80 1151 THR A CA 1
ATOM 2747 C C . THR A 1 423 ? 126.360 -4.375 108.685 1.00 147.65 1151 THR A C 1
ATOM 2748 O O . THR A 1 423 ? 127.511 -3.939 108.725 1.00 152.76 1151 THR A O 1
ATOM 2752 N N . THR A 1 424 ? 126.058 -5.623 108.249 1.00 137.11 1152 THR A N 1
ATOM 2753 C CA . THR A 1 424 ? 127.055 -6.604 107.789 1.00 135.21 1152 THR A CA 1
ATOM 2754 C C . THR A 1 424 ? 127.727 -6.130 106.489 1.00 142.75 1152 THR A C 1
ATOM 2755 O O . THR A 1 424 ? 128.927 -6.341 106.319 1.00 145.54 1152 THR A O 1
ATOM 2759 N N . PHE A 1 425 ? 126.960 -5.488 105.585 1.00 139.54 1153 PHE A N 1
ATOM 2760 C CA . PHE A 1 425 ? 127.475 -4.946 104.322 1.00 143.76 1153 PHE A CA 1
ATOM 2761 C C . PHE A 1 425 ? 128.326 -3.695 104.576 1.00 154.98 1153 PHE A C 1
ATOM 2762 O O . PHE A 1 425 ? 129.356 -3.506 103.927 1.00 159.42 1153 PHE A O 1
ATOM 2770 N N . ARG A 1 426 ? 127.874 -2.840 105.512 1.00 152.99 1154 ARG A N 1
ATOM 2771 C CA . ARG A 1 426 ? 128.504 -1.574 105.867 1.00 161.04 1154 ARG A CA 1
ATOM 2772 C C . ARG A 1 426 ? 129.835 -1.752 106.607 1.00 168.27 1154 ARG A C 1
ATOM 2773 O O . ARG A 1 426 ? 130.842 -1.205 106.159 1.00 170.05 1154 ARG A O 1
ATOM 2781 N N . THR A 1 427 ? 129.838 -2.501 107.730 1.00 161.17 1155 THR A N 1
ATOM 2782 C CA . THR A 1 427 ? 131.028 -2.705 108.567 1.00 164.19 1155 THR A CA 1
ATOM 2783 C C . THR A 1 427 ? 131.910 -3.889 108.164 1.00 166.82 1155 THR A C 1
ATOM 2784 O O . THR A 1 427 ? 133.103 -3.890 108.478 1.00 171.20 1155 THR A O 1
ATOM 2788 N N . GLY A 1 428 ? 131.322 -4.890 107.517 1.00 157.60 1156 GLY A N 1
ATOM 2789 C CA . GLY A 1 428 ? 132.036 -6.101 107.127 1.00 155.74 1156 GLY A CA 1
ATOM 2790 C C . GLY A 1 428 ? 132.375 -6.969 108.322 1.00 157.62 1156 GLY A C 1
ATOM 2791 O O . GLY A 1 428 ? 133.424 -7.619 108.340 1.00 159.04 1156 GLY A O 1
ATOM 2792 N N . THR A 1 429 ? 131.488 -6.960 109.341 1.00 150.96 1157 THR A N 1
ATOM 2793 C CA . THR A 1 429 ? 131.623 -7.717 110.591 1.00 148.07 1157 THR A CA 1
ATOM 2794 C C . THR A 1 429 ? 130.343 -8.486 110.952 1.00 145.10 1157 THR A C 1
ATOM 2795 O O . THR A 1 429 ? 129.256 -8.181 110.446 1.00 141.87 1157 THR A O 1
ATOM 2799 N N . TRP A 1 430 ? 130.486 -9.473 111.855 1.00 139.56 1158 TRP A N 1
ATOM 2800 C CA . TRP A 1 430 ? 129.389 -10.300 112.362 1.00 133.65 1158 TRP A CA 1
ATOM 2801 C C . TRP A 1 430 ? 128.709 -9.624 113.566 1.00 138.66 1158 TRP A C 1
ATOM 2802 O O . TRP A 1 430 ? 127.718 -10.148 114.076 1.00 134.15 1158 TRP A O 1
ATOM 2813 N N . ASP A 1 431 ? 129.234 -8.444 113.988 1.00 141.37 1159 ASP A N 1
ATOM 2814 C CA . ASP A 1 431 ? 128.795 -7.597 115.106 1.00 144.24 1159 ASP A CA 1
ATOM 2815 C C . ASP A 1 431 ? 127.275 -7.490 115.299 1.00 145.35 1159 ASP A C 1
ATOM 2816 O O . ASP A 1 431 ? 126.817 -7.528 116.441 1.00 145.51 1159 ASP A O 1
ATOM 2821 N N . ALA A 1 432 ? 126.503 -7.356 114.204 1.00 139.77 1160 ALA A N 1
ATOM 2822 C CA . ALA A 1 432 ? 125.039 -7.256 114.245 1.00 137.35 1160 ALA A CA 1
ATOM 2823 C C . ALA A 1 432 ? 124.375 -8.544 114.769 1.00 135.90 1160 ALA A C 1
ATOM 2824 O O . ALA A 1 432 ? 123.340 -8.473 115.437 1.00 134.53 1160 ALA A O 1
ATOM 2826 N N . TYR A 1 433 ? 124.993 -9.708 114.484 1.00 130.03 1161 TYR A N 1
ATOM 2827 C CA . TYR A 1 433 ? 124.530 -11.041 114.880 1.00 126.14 1161 TYR A CA 1
ATOM 2828 C C . TYR A 1 433 ? 125.168 -11.551 116.183 1.00 134.82 1161 TYR A C 1
ATOM 2829 O O . TYR A 1 433 ? 124.504 -12.250 116.950 1.00 133.00 1161 TYR A O 1
ATOM 2838 N N . GLY A 1 434 ? 126.432 -11.193 116.415 1.00 137.09 1162 GLY A N 1
ATOM 2839 C CA . GLY A 1 434 ? 127.182 -11.582 117.605 1.00 139.68 1162 GLY A CA 1
ATOM 2840 C C . GLY A 1 434 ? 128.679 -11.379 117.486 1.00 150.32 1162 GLY A C 1
ATOM 2841 O O . GLY A 1 434 ? 129.146 -10.670 116.592 1.00 151.86 1162 GLY A O 1
ATOM 2842 N N . SER A 1 435 ? 129.442 -11.995 118.403 1.00 151.28 1163 SER A N 1
ATOM 2843 C CA . SER A 1 435 ? 130.905 -11.917 118.428 1.00 156.57 1163 SER A CA 1
ATOM 2844 C C . SER A 1 435 ? 131.515 -12.955 117.464 1.00 162.74 1163 SER A C 1
ATOM 2845 O O . SER A 1 435 ? 131.913 -12.589 116.352 1.00 164.22 1163 SER A O 1
ATOM 2848 N N . TRP A 1 436 ? 131.550 -14.246 117.883 1.00 147.08 273 TRP A N 1
ATOM 2849 C CA . TRP A 1 436 ? 132.031 -15.434 117.150 1.00 149.37 273 TRP A CA 1
ATOM 2850 C C . TRP A 1 436 ? 133.541 -15.424 116.774 1.00 153.70 273 TRP A C 1
ATOM 2851 O O . TRP A 1 436 ? 134.011 -16.380 116.147 1.00 155.40 273 TRP A O 1
ATOM 2862 N N . GLY A 1 437 ? 134.278 -14.387 117.171 1.00 148.25 274 GLY A N 1
ATOM 2863 C CA . GLY A 1 437 ? 135.702 -14.277 116.872 1.00 149.24 274 GLY A CA 1
ATOM 2864 C C . GLY A 1 437 ? 136.551 -15.083 117.831 1.00 150.28 274 GLY A C 1
ATOM 2865 O O . GLY A 1 437 ? 136.452 -16.312 117.874 1.00 149.56 274 GLY A O 1
ATOM 2866 N N . ARG A 1 438 ? 137.399 -14.381 118.598 1.00 144.94 275 ARG A N 1
ATOM 2867 C CA . ARG A 1 438 ? 138.261 -14.943 119.638 1.00 142.47 275 ARG A CA 1
ATOM 2868 C C . ARG A 1 438 ? 137.566 -14.719 120.980 1.00 140.77 275 ARG A C 1
ATOM 2869 O O . ARG A 1 438 ? 138.027 -15.209 122.014 1.00 138.78 275 ARG A O 1
ATOM 2871 N N . ILE A 1 439 ? 136.441 -13.978 120.946 1.00 134.70 276 ILE A N 1
ATOM 2872 C CA . ILE A 1 439 ? 135.612 -13.642 122.105 1.00 130.89 276 ILE A CA 1
ATOM 2873 C C . ILE A 1 439 ? 134.850 -14.894 122.592 1.00 130.41 276 ILE A C 1
ATOM 2874 O O . ILE A 1 439 ? 134.495 -14.966 123.770 1.00 127.82 276 ILE A O 1
ATOM 2879 N N . THR A 1 440 ? 134.651 -15.892 121.695 1.00 125.79 277 THR A N 1
ATOM 2880 C CA . THR A 1 440 ? 133.974 -17.162 121.990 1.00 123.45 277 THR A CA 1
ATOM 2881 C C . THR A 1 440 ? 134.720 -17.961 123.095 1.00 123.48 277 THR A C 1
ATOM 2882 O O . THR A 1 440 ? 134.063 -18.590 123.923 1.00 121.61 277 THR A O 1
ATOM 2886 N N . THR A 1 441 ? 136.068 -17.906 123.124 1.00 119.12 278 THR A N 1
ATOM 2887 C CA . THR A 1 441 ? 136.882 -18.574 124.145 1.00 117.32 278 THR A CA 1
ATOM 2888 C C . THR A 1 441 ? 137.001 -17.655 125.365 1.00 118.42 278 THR A C 1
ATOM 2889 O O . THR A 1 441 ? 136.997 -18.150 126.493 1.00 116.96 278 THR A O 1
ATOM 2893 N N . GLU A 1 442 ? 137.061 -16.318 125.140 1.00 113.95 279 GLU A N 1
ATOM 2894 C CA . GLU A 1 442 ? 137.122 -15.308 126.204 1.00 111.29 279 GLU A CA 1
ATOM 2895 C C . GLU A 1 442 ? 135.882 -15.409 127.105 1.00 111.10 279 GLU A C 1
ATOM 2896 O O . GLU A 1 442 ? 136.026 -15.415 128.328 1.00 109.50 279 GLU A O 1
ATOM 2902 N N . THR A 1 443 ? 134.677 -15.548 126.497 1.00 106.04 280 THR A N 1
ATOM 2903 C CA . THR A 1 443 ? 133.402 -15.704 127.212 1.00 103.21 280 THR A CA 1
ATOM 2904 C C . THR A 1 443 ? 133.359 -17.029 127.968 1.00 104.26 280 THR A C 1
ATOM 2905 O O . THR A 1 443 ? 132.921 -17.036 129.116 1.00 102.77 280 THR A O 1
ATOM 2909 N N . ALA A 1 444 ? 133.852 -18.133 127.350 1.00 99.79 281 ALA A N 1
ATOM 2910 C CA . ALA A 1 444 ? 133.916 -19.463 127.971 1.00 98.46 281 ALA A CA 1
ATOM 2911 C C . ALA A 1 444 ? 134.736 -19.429 129.278 1.00 100.53 281 ALA A C 1
ATOM 2912 O O . ALA A 1 444 ? 134.282 -19.964 130.291 1.00 99.33 281 ALA A O 1
ATOM 2914 N N . ILE A 1 445 ? 135.906 -18.755 129.262 1.00 96.59 282 ILE A N 1
ATOM 2915 C CA . ILE A 1 445 ? 136.785 -18.596 130.427 1.00 95.35 282 ILE A CA 1
ATOM 2916 C C . ILE A 1 445 ? 136.131 -17.684 131.472 1.00 97.32 282 ILE A C 1
ATOM 2917 O O . ILE A 1 445 ? 136.248 -17.959 132.666 1.00 95.97 282 ILE A O 1
ATOM 2922 N N . GLN A 1 446 ? 135.417 -16.632 131.024 1.00 93.31 283 GLN A N 1
ATOM 2923 C CA . GLN A 1 446 ? 134.720 -15.713 131.925 1.00 91.51 283 GLN A CA 1
ATOM 2924 C C . GLN A 1 446 ? 133.568 -16.420 132.656 1.00 94.83 283 GLN A C 1
ATOM 2925 O O . GLN A 1 446 ? 133.426 -16.243 133.862 1.00 94.52 283 GLN A O 1
ATOM 2931 N N . LEU A 1 447 ? 132.775 -17.240 131.941 1.00 91.39 284 LEU A N 1
ATOM 2932 C CA . LEU A 1 447 ? 131.652 -17.985 132.525 1.00 90.33 284 LEU A CA 1
ATOM 2933 C C . LEU A 1 447 ? 132.145 -19.049 133.515 1.00 94.36 284 LEU A C 1
ATOM 2934 O O . LEU A 1 447 ? 131.477 -19.325 134.517 1.00 92.67 284 LEU A O 1
ATOM 2939 N N . MET A 1 448 ? 133.319 -19.634 133.228 1.00 92.82 285 MET A N 1
ATOM 2940 C CA . MET A 1 448 ? 133.962 -20.641 134.063 1.00 93.49 285 MET A CA 1
ATOM 2941 C C . MET A 1 448 ? 134.400 -19.976 135.369 1.00 93.27 285 MET A C 1
ATOM 2942 O O . MET A 1 448 ? 134.130 -20.518 136.434 1.00 91.70 285 MET A O 1
ATOM 2947 N N . ALA A 1 449 ? 135.004 -18.769 135.273 1.00 88.67 286 ALA A N 1
ATOM 2948 C CA . ALA A 1 449 ? 135.467 -17.948 136.392 1.00 87.13 286 ALA A CA 1
ATOM 2949 C C . ALA A 1 449 ? 134.323 -17.571 137.331 1.00 91.31 286 ALA A C 1
ATOM 2950 O O . ALA A 1 449 ? 134.487 -17.713 138.542 1.00 91.59 286 ALA A O 1
ATOM 2952 N N . ILE A 1 450 ? 133.167 -17.123 136.785 1.00 87.64 287 ILE A N 1
ATOM 2953 C CA . ILE A 1 450 ? 131.968 -16.762 137.552 1.00 86.66 287 ILE A CA 1
ATOM 2954 C C . ILE A 1 450 ? 131.610 -17.916 138.492 1.00 90.18 287 ILE A C 1
ATOM 2955 O O . ILE A 1 450 ? 131.528 -17.696 139.698 1.00 89.81 287 ILE A O 1
ATOM 2960 N N . MET A 1 451 ? 131.447 -19.143 137.937 1.00 86.77 288 MET A N 1
ATOM 2961 C CA . MET A 1 451 ? 131.085 -20.364 138.666 1.00 86.99 288 MET A CA 1
ATOM 2962 C C . MET A 1 451 ? 132.055 -20.691 139.818 1.00 90.29 288 MET A C 1
ATOM 2963 O O . MET A 1 451 ? 131.604 -21.105 140.884 1.00 90.80 288 MET A O 1
ATOM 2968 N N . CYS A 1 452 ? 133.369 -20.486 139.610 1.00 86.16 289 CYS A N 1
ATOM 2969 C CA . CYS A 1 452 ? 134.400 -20.732 140.617 1.00 86.62 289 CYS A CA 1
ATOM 2970 C C . CYS A 1 452 ? 134.344 -19.697 141.749 1.00 89.02 289 CYS A C 1
ATOM 2971 O O . CYS A 1 452 ? 134.350 -20.079 142.921 1.00 88.42 289 CYS A O 1
ATOM 2974 N N . VAL A 1 453 ? 134.297 -18.395 141.390 1.00 84.29 290 VAL A N 1
ATOM 2975 C CA . VAL A 1 453 ? 134.261 -17.270 142.327 1.00 83.16 290 VAL A CA 1
ATOM 2976 C C . VAL A 1 453 ? 132.987 -17.299 143.174 1.00 88.06 290 VAL A C 1
ATOM 2977 O O . VAL A 1 453 ? 133.066 -17.204 144.396 1.00 87.77 290 VAL A O 1
ATOM 2981 N N . LEU A 1 454 ? 131.830 -17.462 142.527 1.00 86.14 291 LEU A N 1
ATOM 2982 C CA . LEU A 1 454 ? 130.519 -17.480 143.173 1.00 86.86 291 LEU A CA 1
ATOM 2983 C C . LEU A 1 454 ? 130.383 -18.619 144.193 1.00 93.58 291 LEU A C 1
ATOM 2984 O O . LEU A 1 454 ? 129.924 -18.376 145.308 1.00 93.79 291 LEU A O 1
ATOM 2989 N N . SER A 1 455 ? 130.863 -19.825 143.849 1.00 91.78 292 SER A N 1
ATOM 2990 C CA . SER A 1 455 ? 130.794 -20.999 144.727 1.00 93.16 292 SER A CA 1
ATOM 2991 C C . SER A 1 455 ? 131.706 -20.952 145.961 1.00 96.07 292 SER A C 1
ATOM 2992 O O . SER A 1 455 ? 131.303 -21.459 147.001 1.00 96.28 292 SER A O 1
ATOM 2995 N N . VAL A 1 456 ? 132.924 -20.393 145.861 1.00 91.39 293 VAL A N 1
ATOM 2996 C CA . VAL A 1 456 ? 133.837 -20.334 147.019 1.00 91.32 293 VAL A CA 1
ATOM 2997 C C . VAL A 1 456 ? 133.404 -19.229 147.997 1.00 94.86 293 VAL A C 1
ATOM 2998 O O . VAL A 1 456 ? 133.481 -19.411 149.213 1.00 94.55 293 VAL A O 1
ATOM 3002 N N . CYS A 1 457 ? 132.915 -18.106 147.455 1.00 90.81 294 CYS A N 1
ATOM 3003 C CA . CYS A 1 457 ? 132.478 -16.951 148.227 1.00 89.89 294 CYS A CA 1
ATOM 3004 C C . CYS A 1 457 ? 131.146 -17.145 148.938 1.00 94.31 294 CYS A C 1
ATOM 3005 O O . CYS A 1 457 ? 131.023 -16.720 150.086 1.00 95.18 294 CYS A O 1
ATOM 3008 N N . TRP A 1 458 ? 130.151 -17.767 148.272 1.00 90.22 295 TRP A N 1
ATOM 3009 C CA . TRP A 1 458 ? 128.797 -17.897 148.811 1.00 90.60 295 TRP A CA 1
ATOM 3010 C C . TRP A 1 458 ? 128.411 -19.253 149.436 1.00 96.96 295 TRP A C 1
ATOM 3011 O O . TRP A 1 458 ? 127.439 -19.274 150.187 1.00 98.19 295 TRP A O 1
ATOM 3022 N N . SER A 1 459 ? 129.123 -20.364 149.147 1.00 94.06 296 SER A N 1
ATOM 3023 C CA . SER A 1 459 ? 128.773 -21.670 149.735 1.00 95.69 296 SER A CA 1
ATOM 3024 C C . SER A 1 459 ? 128.963 -21.760 151.260 1.00 100.98 296 SER A C 1
ATOM 3025 O O . SER A 1 459 ? 128.045 -22.267 151.907 1.00 102.88 296 SER A O 1
ATOM 3028 N N . PRO A 1 460 ? 130.093 -21.300 151.874 1.00 96.31 297 PRO A N 1
ATOM 3029 C CA . PRO A 1 460 ? 130.241 -21.446 153.333 1.00 97.35 297 PRO A CA 1
ATOM 3030 C C . PRO A 1 460 ? 129.114 -20.843 154.158 1.00 101.13 297 PRO A C 1
ATOM 3031 O O . PRO A 1 460 ? 128.617 -21.536 155.034 1.00 102.60 297 PRO A O 1
ATOM 3035 N N . LEU A 1 461 ? 128.664 -19.605 153.846 1.00 95.59 298 LEU A N 1
ATOM 3036 C CA . LEU A 1 461 ? 127.558 -18.970 154.573 1.00 95.69 298 LEU A CA 1
ATOM 3037 C C . LEU A 1 461 ? 126.307 -19.840 154.493 1.00 99.99 298 LEU A C 1
ATOM 3038 O O . LEU A 1 461 ? 125.780 -20.227 155.534 1.00 101.16 298 LEU A O 1
ATOM 3043 N N . LEU A 1 462 ? 125.887 -20.197 153.258 1.00 95.71 299 LEU A N 1
ATOM 3044 C CA . LEU A 1 462 ? 124.704 -21.015 152.975 1.00 96.95 299 LEU A CA 1
ATOM 3045 C C . LEU A 1 462 ? 124.748 -22.397 153.640 1.00 104.36 299 LEU A C 1
ATOM 3046 O O . LEU A 1 462 ? 123.719 -22.854 154.145 1.00 106.32 299 LEU A O 1
ATOM 3051 N N . ILE A 1 463 ? 125.936 -23.036 153.692 1.00 101.55 300 ILE A N 1
ATOM 3052 C CA . ILE A 1 463 ? 126.091 -24.339 154.356 1.00 104.10 300 ILE A CA 1
ATOM 3053 C C . ILE A 1 463 ? 126.088 -24.158 155.885 1.00 109.97 300 ILE A C 1
ATOM 3054 O O . ILE A 1 463 ? 125.442 -24.952 156.569 1.00 112.52 300 ILE A O 1
ATOM 3059 N N . MET A 1 464 ? 126.762 -23.096 156.412 1.00 105.48 301 MET A N 1
ATOM 3060 C CA . MET A 1 464 ? 126.812 -22.772 157.852 1.00 107.11 301 MET A CA 1
ATOM 3061 C C . MET A 1 464 ? 125.406 -22.547 158.403 1.00 113.01 301 MET A C 1
ATOM 3062 O O . MET A 1 464 ? 125.104 -23.016 159.502 1.00 115.52 301 MET A O 1
ATOM 3067 N N . MET A 1 465 ? 124.550 -21.838 157.633 1.00 108.25 302 MET A N 1
ATOM 3068 C CA . MET A 1 465 ? 123.170 -21.532 158.012 1.00 110.00 302 MET A CA 1
ATOM 3069 C C . MET A 1 465 ? 122.295 -22.783 158.111 1.00 116.97 302 MET A C 1
ATOM 3070 O O . MET A 1 465 ? 121.549 -22.923 159.084 1.00 119.51 302 MET A O 1
ATOM 3075 N N . LEU A 1 466 ? 122.433 -23.715 157.148 1.00 113.28 303 LEU A N 1
ATOM 3076 C CA . LEU A 1 466 ? 121.689 -24.977 157.145 1.00 116.15 303 LEU A CA 1
ATOM 3077 C C . LEU A 1 466 ? 122.118 -25.875 158.306 1.00 123.24 303 LEU A C 1
ATOM 3078 O O . LEU A 1 466 ? 121.284 -26.604 158.846 1.00 126.27 303 LEU A O 1
ATOM 3083 N N . LYS A 1 467 ? 123.410 -25.797 158.703 1.00 119.07 304 LYS A N 1
ATOM 3084 C CA . LYS A 1 467 ? 123.973 -26.555 159.823 1.00 121.73 304 LYS A CA 1
ATOM 3085 C C . LYS A 1 467 ? 123.447 -26.005 161.147 1.00 129.19 304 LYS A C 1
ATOM 3086 O O . LYS A 1 467 ? 123.120 -26.788 162.039 1.00 132.59 304 LYS A O 1
ATOM 3088 N N . MET A 1 468 ? 123.335 -24.662 161.257 1.00 124.83 305 MET A N 1
ATOM 3089 C CA . MET A 1 468 ? 122.823 -23.967 162.444 1.00 127.09 305 MET A CA 1
ATOM 3090 C C . MET A 1 468 ? 121.337 -24.262 162.693 1.00 134.90 305 MET A C 1
ATOM 3091 O O . MET A 1 468 ? 120.935 -24.390 163.850 1.00 137.63 305 MET A O 1
ATOM 3096 N N . ILE A 1 469 ? 120.538 -24.389 161.609 1.00 131.39 306 ILE A N 1
ATOM 3097 C CA . ILE A 1 469 ? 119.108 -24.724 161.653 1.00 134.69 306 ILE A CA 1
ATOM 3098 C C . ILE A 1 469 ? 118.945 -26.164 162.165 1.00 143.49 306 ILE A C 1
ATOM 3099 O O . ILE A 1 469 ? 118.061 -26.422 162.981 1.00 147.10 306 ILE A O 1
ATOM 3104 N N . PHE A 1 470 ? 119.829 -27.079 161.715 1.00 140.40 307 PHE A N 1
ATOM 3105 C CA . PHE A 1 470 ? 119.859 -28.491 162.108 1.00 144.42 307 PHE A CA 1
ATOM 3106 C C . PHE A 1 470 ? 120.194 -28.628 163.611 1.00 150.87 307 PHE A C 1
ATOM 3107 O O . PHE A 1 470 ? 121.346 -28.424 164.014 1.00 149.03 307 PHE A O 1
ATOM 3115 N N . ASN A 1 471 ? 119.169 -28.935 164.437 1.00 151.35 308 ASN A N 1
ATOM 3116 C CA . ASN A 1 471 ? 119.311 -29.092 165.891 1.00 182.37 308 ASN A CA 1
ATOM 3117 C C . ASN A 1 471 ? 118.295 -30.066 166.500 1.00 211.68 308 ASN A C 1
ATOM 3118 O O . ASN A 1 471 ? 117.114 -30.041 166.161 1.00 172.81 308 ASN A O 1
ATOM 3123 N N . GLU A 1 483 ? 136.612 -22.032 175.028 1.00 183.20 320 GLU A N 1
ATOM 3124 C CA . GLU A 1 483 ? 135.310 -21.744 174.429 1.00 181.46 320 GLU A CA 1
ATOM 3125 C C . GLU A 1 483 ? 134.596 -23.023 174.001 1.00 185.55 320 GLU A C 1
ATOM 3126 O O . GLU A 1 483 ? 135.240 -23.955 173.510 1.00 185.13 320 GLU A O 1
ATOM 3128 N N . LYS A 1 484 ? 133.263 -23.058 174.183 1.00 182.34 321 LYS A N 1
ATOM 3129 C CA . LYS A 1 484 ? 132.418 -24.202 173.840 1.00 182.88 321 LYS A CA 1
ATOM 3130 C C . LYS A 1 484 ? 132.323 -24.448 172.329 1.00 181.34 321 LYS A C 1
ATOM 3131 O O . LYS A 1 484 ? 132.399 -25.604 171.906 1.00 181.90 321 LYS A O 1
ATOM 3133 N N . GLN A 1 485 ? 132.168 -23.376 171.520 1.00 172.50 322 GLN A N 1
ATOM 3134 C CA . GLN A 1 485 ? 132.052 -23.494 170.062 1.00 168.07 322 GLN A CA 1
ATOM 3135 C C . GLN A 1 485 ? 132.870 -22.454 169.283 1.00 165.94 322 GLN A C 1
ATOM 3136 O O . GLN A 1 485 ? 132.898 -21.274 169.646 1.00 164.90 322 GLN A O 1
ATOM 3142 N N . LYS A 1 486 ? 133.527 -22.914 168.200 1.00 158.27 323 LYS A N 1
ATOM 3143 C CA . LYS A 1 486 ? 134.343 -22.097 167.298 1.00 153.50 323 LYS A CA 1
ATOM 3144 C C . LYS A 1 486 ? 133.557 -21.756 166.014 1.00 151.64 323 LYS A C 1
ATOM 3145 O O . LYS A 1 486 ? 134.147 -21.349 165.007 1.00 148.19 323 LYS A O 1
ATOM 3147 N N . GLU A 1 487 ? 132.215 -21.913 166.071 1.00 147.02 324 GLU A N 1
ATOM 3148 C CA . GLU A 1 487 ? 131.291 -21.620 164.974 1.00 143.62 324 GLU A CA 1
ATOM 3149 C C . GLU A 1 487 ? 131.167 -20.116 164.744 1.00 143.07 324 GLU A C 1
ATOM 3150 O O . GLU A 1 487 ? 130.994 -19.694 163.600 1.00 140.36 324 GLU A O 1
ATOM 3156 N N . CYS A 1 488 ? 131.278 -19.314 165.827 1.00 138.83 325 CYS A N 1
ATOM 3157 C CA . CYS A 1 488 ? 131.217 -17.849 165.805 1.00 136.36 325 CYS A CA 1
ATOM 3158 C C . CYS A 1 488 ? 132.372 -17.241 165.004 1.00 134.64 325 CYS A C 1
ATOM 3159 O O . CYS A 1 488 ? 132.161 -16.270 164.271 1.00 132.50 325 CYS A O 1
ATOM 3162 N N . ASN A 1 489 ? 133.584 -17.819 165.142 1.00 128.80 326 ASN A N 1
ATOM 3163 C CA . ASN A 1 489 ? 134.785 -17.384 164.433 1.00 125.35 326 ASN A CA 1
ATOM 3164 C C . ASN A 1 489 ? 134.681 -17.690 162.945 1.00 123.62 326 ASN A C 1
ATOM 3165 O O . ASN A 1 489 ? 135.019 -16.823 162.142 1.00 121.49 326 ASN A O 1
ATOM 3170 N N . PHE A 1 490 ? 134.219 -18.911 162.575 1.00 117.97 327 PHE A N 1
ATOM 3171 C CA . PHE A 1 490 ? 134.069 -19.315 161.172 1.00 114.39 327 PHE A CA 1
ATOM 3172 C C . PHE A 1 490 ? 132.915 -18.598 160.476 1.00 113.25 327 PHE A C 1
ATOM 3173 O O . PHE A 1 490 ? 133.012 -18.348 159.278 1.00 110.50 327 PHE A O 1
ATOM 3181 N N . PHE A 1 491 ? 131.845 -18.246 161.215 1.00 109.01 328 PHE A N 1
ATOM 3182 C CA . PHE A 1 491 ? 130.708 -17.521 160.648 1.00 107.08 328 PHE A CA 1
ATOM 3183 C C . PHE A 1 491 ? 131.128 -16.137 160.152 1.00 108.08 328 PHE A C 1
ATOM 3184 O O . PHE A 1 491 ? 130.601 -15.679 159.137 1.00 107.06 328 PHE A O 1
ATOM 3192 N N . LEU A 1 492 ? 132.114 -15.503 160.827 1.00 103.30 329 LEU A N 1
ATOM 3193 C CA . LEU A 1 492 ? 132.666 -14.207 160.428 1.00 101.40 329 LEU A CA 1
ATOM 3194 C C . LEU A 1 492 ? 133.481 -14.387 159.152 1.00 102.65 329 LEU A C 1
ATOM 3195 O O . LEU A 1 492 ? 133.365 -13.561 158.245 1.00 101.40 329 LEU A O 1
ATOM 3200 N N . ILE A 1 493 ? 134.259 -15.493 159.058 1.00 98.15 330 ILE A N 1
ATOM 3201 C CA . ILE A 1 493 ? 135.035 -15.835 157.858 1.00 95.90 330 ILE A CA 1
ATOM 3202 C C 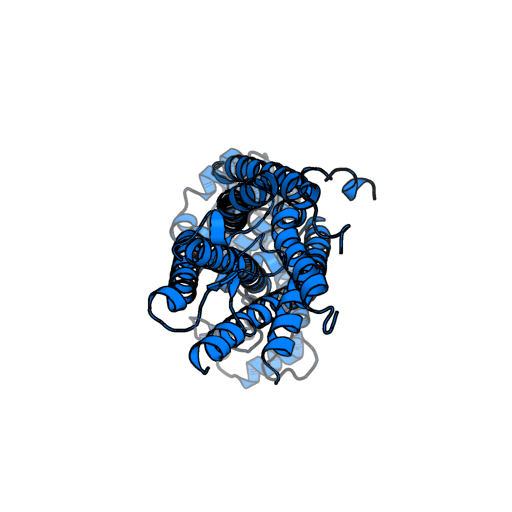. ILE A 1 493 ? 134.056 -16.057 156.693 1.00 98.14 330 ILE A C 1
ATOM 3203 O O . ILE A 1 493 ? 134.289 -15.533 155.607 1.00 97.66 330 ILE A O 1
ATOM 3208 N N . ALA A 1 494 ? 132.950 -16.796 156.937 1.00 93.95 331 ALA A N 1
ATOM 3209 C CA . ALA A 1 494 ? 131.920 -17.127 155.948 1.00 92.43 331 ALA A CA 1
ATOM 3210 C C . ALA A 1 494 ? 131.191 -15.908 155.373 1.00 95.08 331 ALA A C 1
ATOM 3211 O O . ALA A 1 494 ? 131.018 -15.832 154.154 1.00 93.41 331 ALA A O 1
ATOM 3213 N N . VAL A 1 495 ? 130.771 -14.959 156.232 1.00 92.10 332 VAL A N 1
ATOM 3214 C CA . VAL A 1 495 ? 130.087 -13.749 155.765 1.00 91.22 332 VAL A CA 1
ATOM 3215 C C . VAL A 1 495 ? 131.076 -12.829 155.020 1.00 93.96 332 VAL A C 1
ATOM 3216 O O . VAL A 1 495 ? 130.685 -12.177 154.049 1.00 93.07 332 VAL A O 1
ATOM 3220 N N . ARG A 1 496 ? 132.362 -12.813 155.455 1.00 90.06 333 ARG A N 1
ATOM 3221 C CA . ARG A 1 496 ? 133.418 -12.015 154.823 1.00 88.12 333 ARG A CA 1
ATOM 3222 C C . ARG A 1 496 ? 133.691 -12.496 153.411 1.00 89.99 333 ARG A C 1
ATOM 3223 O O . ARG A 1 496 ? 133.880 -11.663 152.521 1.00 89.47 333 ARG A O 1
ATOM 3231 N N . LEU A 1 497 ? 133.651 -13.836 153.194 1.00 85.72 334 LEU A N 1
ATOM 3232 C CA . LEU A 1 497 ? 133.832 -14.440 151.871 1.00 84.11 334 LEU A CA 1
ATOM 3233 C C . LEU A 1 497 ? 132.657 -14.088 150.983 1.00 85.95 334 LEU A C 1
ATOM 3234 O O . LEU A 1 497 ? 132.886 -13.679 149.858 1.00 85.43 334 LEU A O 1
ATOM 3239 N N . ALA A 1 498 ? 131.411 -14.156 151.504 1.00 82.62 335 ALA A N 1
ATOM 3240 C CA . ALA A 1 498 ? 130.197 -13.777 150.760 1.00 82.40 335 ALA A CA 1
ATOM 3241 C C . ALA A 1 498 ? 130.233 -12.304 150.343 1.00 86.04 335 ALA A C 1
ATOM 3242 O O . ALA A 1 498 ? 129.770 -11.978 149.252 1.00 84.43 335 ALA A O 1
ATOM 3244 N N . SER A 1 499 ? 130.826 -11.430 151.195 1.00 83.51 336 SER A N 1
ATOM 3245 C CA . SER A 1 499 ? 130.985 -9.997 150.929 1.00 83.39 336 SER A CA 1
ATOM 3246 C C . SER A 1 499 ? 132.033 -9.762 149.840 1.00 87.96 336 SER A C 1
ATOM 3247 O O . SER A 1 499 ? 131.925 -8.782 149.105 1.00 88.49 336 SER A O 1
ATOM 3250 N N . LEU A 1 500 ? 133.046 -10.663 149.738 1.00 83.81 337 LEU A N 1
ATOM 3251 C CA . LEU A 1 500 ? 134.139 -10.592 148.750 1.00 82.15 337 LEU A CA 1
ATOM 3252 C C . LEU A 1 500 ? 133.618 -10.775 147.316 1.00 84.12 337 LEU A C 1
ATOM 3253 O O . LEU A 1 500 ? 134.159 -10.172 146.385 1.00 83.92 337 LEU A O 1
ATOM 3258 N N . ASN A 1 501 ? 132.545 -11.565 147.145 1.00 79.29 338 ASN A N 1
ATOM 3259 C CA . ASN A 1 501 ? 131.934 -11.801 145.837 1.00 78.39 338 ASN A CA 1
ATOM 3260 C C . ASN A 1 501 ? 131.466 -10.505 145.159 1.00 82.95 338 ASN A C 1
ATOM 3261 O O . ASN A 1 501 ? 131.558 -10.393 143.933 1.00 83.66 338 ASN A O 1
ATOM 3266 N N . GLN A 1 502 ? 130.964 -9.540 145.949 1.00 78.81 339 GLN A N 1
ATOM 3267 C CA . GLN A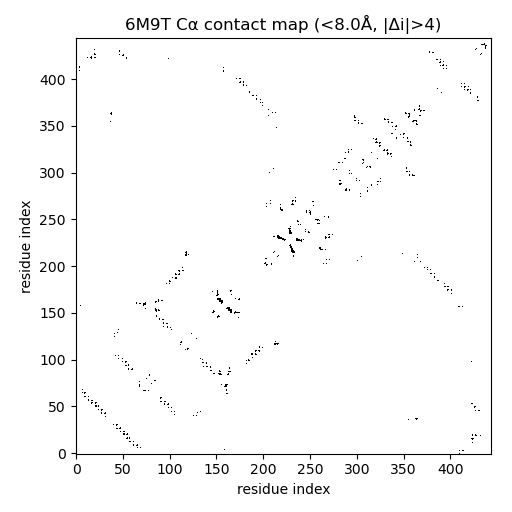 1 502 ? 130.487 -8.249 145.443 1.00 78.77 339 GLN A CA 1
ATOM 3268 C C . GLN A 1 502 ? 131.649 -7.250 145.238 1.00 82.45 339 GLN A C 1
ATOM 3269 O O . GLN A 1 502 ? 131.437 -6.181 144.655 1.00 82.52 339 GLN A O 1
ATOM 3275 N N . ILE A 1 503 ? 132.876 -7.615 145.691 1.00 77.96 340 ILE A N 1
ATOM 3276 C CA . ILE A 1 503 ? 134.098 -6.830 145.476 1.00 78.67 340 ILE A CA 1
ATOM 3277 C C . ILE A 1 503 ? 134.720 -7.309 144.144 1.00 82.84 340 ILE A C 1
ATOM 3278 O O . ILE A 1 503 ? 135.206 -6.493 143.351 1.00 81.68 340 ILE A O 1
ATOM 3283 N N . LEU A 1 504 ? 134.650 -8.641 143.890 1.00 79.89 341 LEU A N 1
ATOM 3284 C CA . LEU A 1 504 ? 135.181 -9.271 142.680 1.00 79.13 341 LEU A CA 1
ATOM 3285 C C . LEU A 1 504 ? 134.274 -9.092 141.468 1.00 83.56 341 LEU A C 1
ATOM 3286 O O . LEU A 1 504 ? 134.793 -9.029 140.353 1.00 83.89 341 LEU A O 1
ATOM 3291 N N . ASP A 1 505 ? 132.939 -8.967 141.676 1.00 80.46 342 ASP A N 1
ATOM 3292 C CA . ASP A 1 505 ? 131.944 -8.777 140.600 1.00 81.15 342 ASP A CA 1
ATOM 3293 C C . ASP A 1 505 ? 132.393 -7.785 139.488 1.00 88.60 342 ASP A C 1
ATOM 3294 O O . ASP A 1 505 ? 132.451 -8.212 138.329 1.00 88.91 342 ASP A O 1
ATOM 3299 N N . PRO A 1 506 ? 132.767 -6.500 139.776 1.00 86.58 343 PRO A N 1
ATOM 3300 C CA . PRO A 1 506 ? 133.177 -5.605 138.674 1.00 88.06 343 PRO A CA 1
ATOM 3301 C C . PRO A 1 506 ? 134.382 -6.109 137.878 1.00 91.89 343 PRO A C 1
ATOM 3302 O O . PRO A 1 506 ? 134.467 -5.855 136.681 1.00 92.05 343 PRO A O 1
ATOM 3306 N N . TRP A 1 507 ? 135.297 -6.840 138.540 1.00 88.09 344 TRP A N 1
ATOM 3307 C CA . TRP A 1 507 ? 136.496 -7.383 137.904 1.00 88.32 344 TRP A CA 1
ATOM 3308 C C . TRP A 1 507 ? 136.168 -8.569 137.001 1.00 91.19 344 TRP A C 1
ATOM 3309 O O . TRP A 1 507 ? 136.625 -8.603 135.861 1.00 90.83 344 TRP A O 1
ATOM 3320 N N . VAL A 1 508 ? 135.353 -9.517 137.501 1.00 86.82 345 VAL A N 1
ATOM 3321 C CA . VAL A 1 508 ? 134.948 -10.727 136.784 1.00 86.19 345 VAL A CA 1
ATOM 3322 C C . VAL A 1 508 ? 134.110 -10.385 135.553 1.00 91.47 345 VAL A C 1
ATOM 3323 O O . VAL A 1 508 ? 134.422 -10.875 134.469 1.00 93.05 345 VAL A O 1
ATOM 3327 N N . TYR A 1 509 ? 133.079 -9.525 135.712 1.00 87.59 346 TYR A N 1
ATOM 3328 C CA . TYR A 1 509 ? 132.160 -9.140 134.637 1.00 87.83 346 TYR A CA 1
ATOM 3329 C C . TYR A 1 509 ? 132.665 -8.104 133.656 1.00 93.26 346 TYR A C 1
ATOM 3330 O O . TYR A 1 509 ? 132.171 -8.102 132.528 1.00 94.53 346 TYR A O 1
ATOM 3339 N N . LEU A 1 510 ? 133.592 -7.199 134.049 1.00 89.62 347 LEU A N 1
ATOM 3340 C CA . LEU A 1 510 ? 133.989 -6.144 133.116 1.00 91.35 347 LEU A CA 1
ATOM 3341 C C . LEU A 1 510 ? 135.468 -5.729 133.127 1.00 97.21 347 LEU A C 1
ATOM 3342 O O . LEU A 1 510 ? 136.124 -5.842 132.093 1.00 97.59 347 LEU A O 1
ATOM 3347 N N . LEU A 1 511 ? 135.959 -5.188 134.258 1.00 95.51 348 LEU A N 1
ATOM 3348 C CA . LEU A 1 511 ? 137.285 -4.581 134.440 1.00 97.47 348 LEU A CA 1
ATOM 3349 C C . LEU A 1 511 ? 138.509 -5.432 134.036 1.00 103.39 348 LEU A C 1
ATOM 3350 O O . LEU A 1 511 ? 139.437 -4.854 133.470 1.00 105.00 348 LEU A O 1
ATOM 3355 N N . LEU A 1 512 ? 138.545 -6.754 134.330 1.00 99.68 349 LEU A N 1
ATOM 3356 C CA . LEU A 1 512 ? 139.702 -7.593 133.969 1.00 101.03 349 LEU A CA 1
ATOM 3357 C C . LEU A 1 512 ? 139.897 -7.749 132.461 1.00 109.98 349 LEU A C 1
ATOM 3358 O O . LEU A 1 512 ? 141.041 -7.758 132.001 1.00 112.06 349 LEU A O 1
ATOM 3363 N N . ARG A 1 513 ? 138.788 -7.856 131.696 1.00 107.39 350 ARG A N 1
ATOM 3364 C CA . ARG A 1 513 ? 138.812 -7.972 130.240 1.00 109.25 350 ARG A CA 1
ATOM 3365 C C . ARG A 1 513 ? 139.233 -6.625 129.643 1.00 116.28 350 ARG A C 1
ATOM 3366 O O . ARG A 1 513 ? 140.151 -6.588 128.826 1.00 118.26 350 ARG A O 1
ATOM 3374 N N . LYS A 1 514 ? 138.594 -5.522 130.096 1.00 113.36 351 LYS A N 1
ATOM 3375 C CA . LYS A 1 514 ? 138.860 -4.145 129.661 1.00 115.98 351 LYS A CA 1
ATOM 3376 C C . LYS A 1 514 ? 140.303 -3.684 129.931 1.00 123.43 351 LYS A C 1
ATOM 3377 O O . LYS A 1 514 ? 140.821 -2.870 129.170 1.00 125.80 351 LYS A O 1
ATOM 3383 N N . ILE A 1 515 ? 140.948 -4.204 130.994 1.00 120.58 352 ILE A N 1
ATOM 3384 C CA . ILE A 1 515 ? 142.337 -3.868 131.325 1.00 123.14 352 ILE A CA 1
ATOM 3385 C C . ILE A 1 515 ? 143.305 -4.863 130.658 1.00 131.76 352 ILE A C 1
ATOM 3386 O O . ILE A 1 515 ? 144.175 -4.433 129.899 1.00 134.63 352 ILE A O 1
ATOM 3391 N N . LEU A 1 516 ? 143.144 -6.178 130.926 1.00 128.79 353 LEU A N 1
ATOM 3392 C CA . LEU A 1 516 ? 144.017 -7.231 130.395 1.00 130.94 353 LEU A CA 1
ATOM 3393 C C . LEU A 1 516 ? 143.552 -7.832 129.053 1.00 139.34 353 LEU A C 1
ATOM 3394 O O . LEU A 1 516 ? 143.600 -9.051 128.861 1.00 138.10 353 LEU A O 1
ATOM 3399 N N . GLY A 1 517 ? 143.169 -6.958 128.124 1.00 141.03 2000 GLY A N 1
ATOM 3400 C CA . GLY A 1 517 ? 142.747 -7.335 126.776 1.00 143.79 2000 GLY A CA 1
ATOM 3401 C C . GLY A 1 517 ? 143.919 -7.584 125.843 1.00 154.40 2000 GLY A C 1
ATOM 3402 O O . GLY A 1 517 ? 143.798 -8.353 124.884 1.00 155.05 2000 GLY A O 1
ATOM 3403 N N . ARG A 1 518 ? 145.065 -6.921 126.121 1.00 155.32 2001 ARG A N 1
ATOM 3404 C CA . ARG A 1 518 ? 146.313 -7.046 125.363 1.00 159.68 2001 ARG A CA 1
ATOM 3405 C C . ARG A 1 518 ? 147.040 -8.389 125.622 1.00 165.37 2001 ARG A C 1
ATOM 3406 O O . ARG A 1 518 ? 147.334 -9.060 124.631 1.00 166.89 2001 ARG A O 1
ATOM 3409 N N . PRO A 1 519 ? 147.298 -8.853 126.888 1.00 161.64 2002 PRO A N 1
ATOM 3410 C CA . PRO A 1 519 ? 147.974 -10.158 127.070 1.00 162.36 2002 PRO A CA 1
ATOM 3411 C C . PRO A 1 519 ? 147.238 -11.365 126.478 1.00 167.58 2002 PRO A C 1
ATOM 3412 O O . PRO A 1 519 ? 147.859 -12.414 126.291 1.00 168.22 2002 PRO A O 1
ATOM 3416 N N . LEU A 1 520 ? 145.928 -11.210 126.172 1.00 164.24 2003 LEU A N 1
ATOM 3417 C CA . LEU A 1 520 ? 145.075 -12.227 125.547 1.00 164.12 2003 LEU A CA 1
ATOM 3418 C C . LEU A 1 520 ? 145.601 -12.523 124.133 1.00 172.58 2003 LEU A C 1
ATOM 3419 O O . LEU A 1 520 ? 145.707 -13.691 123.756 1.00 172.86 2003 LEU A O 1
ATOM 3424 N N . GLU A 1 521 ? 145.947 -11.462 123.370 1.00 172.41 2004 GLU A N 1
ATOM 3425 C CA . GLU A 1 521 ? 146.500 -11.565 122.016 1.00 176.32 2004 GLU A CA 1
ATOM 3426 C C . GLU A 1 521 ? 147.943 -12.086 122.055 1.00 183.13 2004 GLU A C 1
ATOM 3427 O O . GLU A 1 521 ? 148.370 -12.768 121.120 1.00 185.51 2004 GLU A O 1
ATOM 3429 N N . VAL A 1 522 ? 148.680 -11.771 123.143 1.00 179.16 2005 VAL A N 1
ATOM 3430 C CA . VAL A 1 522 ? 150.064 -12.196 123.366 1.00 181.45 2005 VAL A CA 1
ATOM 3431 C C . VAL A 1 522 ? 150.145 -13.702 123.642 1.00 184.75 2005 VAL A C 1
ATOM 3432 O O . VAL A 1 522 ? 150.983 -14.383 123.047 1.00 187.51 2005 VAL A O 1
ATOM 3434 N N . LEU A 1 523 ? 149.264 -14.218 124.527 1.00 177.46 2006 LEU A N 1
ATOM 3435 C CA . LEU A 1 523 ? 149.198 -15.634 124.897 1.00 206.48 2006 LEU A CA 1
ATOM 3436 C C . LEU A 1 523 ? 148.593 -16.468 123.770 1.00 239.15 2006 LEU A C 1
ATOM 3437 O O . LEU A 1 523 ? 149.185 -17.458 123.346 1.00 203.39 2006 LEU A O 1
#

Radius of gyration: 28.2 Å; Cα contacts (8 Å, |Δi|>4): 507; chains: 1; bounding box: 49×49×90 Å

GO terms:
  GO:0005515 protein binding (F, IPI)
  GO:0005886 plasma membrane (C, EXP)
  GO:0004957 prostaglandin E receptor activity (F, TAS)
  GO:0005635 nuclear envelope (C, TAS)
  GO:0005886 plasma membrane (C, TAS)
  GO:0007186 G protein-coupled receptor signaling pathway (P, TAS)
  GO:0008219 cell death (P, TAS)
  GO:0005886 plasma membrane (C, IDA)

B-factor: mean 128.85, std 29.77, range [60.59, 239.15]

Nearest PDB structures (foldseek):
  6m9t-assembly1_A  TM=1.002E+00  e=2.497E-61  Homo sapiens
  5wf6-assembly1_A  TM=5.645E-01  e=1.775E-29  Homo sapiens
  5d5a-assembly1_A  TM=5.187E-01  e=1.627E-29  Homo sapiens
  6ps6-assembly1_A  TM=5.227E-01  e=5.272E-29  Homo sapiens
  3pds-assembly1_A  TM=5.157E-01  e=4.833E-29  Homo sapiens

InterPro domains:
  IPR000265 Prostanoid EP3 receptor [PR00582] (43-54)
  IPR000265 Prostanoid EP3 receptor [PR00582] (73-91)
  IPR000265 Prostanoid EP3 receptor [PR00582] (115-130)
  IPR000265 Prostanoid EP3 receptor [PR00582] (131-144)
  IPR000265 Prostanoid EP3 receptor [PR00582] (258-279)
  IPR000265 Prostanoid EP3 receptor [PR00582] (301-317)
  IPR000276 G protein-coupled receptor, rhodopsin-like [PF00001] (65-346)
  IPR000276 G protein-coupled receptor, rhodopsin-like [PR00237] (50-74)
  IPR000276 G protein-coupled receptor, rhodopsin-like [PR00237] (137-159)
  IPR000276 G protein-coupled receptor, rhodopsin-like [PR00237] (173-194)
  IPR000276 G protein-coupled receptor, rhodopsin-like [PR00237] (280-304)
  IPR000276 G protein-coupled receptor, rhodopsin-like [PR00237] (328-354)
  IPR001244 Prostaglandin DP receptor [PR00428] (53-64)
  IPR001244 Prostaglandin DP receptor [PR00428] (102-114)
  IPR001244 Prostaglandin DP receptor [PR00428] (235-248)
  IPR001481 Prostanoid EP3 receptor, type 2 [PR00584] (2-12)
  IPR001481 Prostanoid EP3 receptor, type 2 [PR00584] (17-27)
  IPR001481 Prostanoid EP3 receptor, type 2 [PR00584] (33-45)
  IPR001481 Prostanoid EP3 receptor, type 2 [PR00584] (213-224)
  IPR001481 Prostanoid EP3 receptor, type 2 [PR00584] (317-324)

Secondary structure (P-SEA, 3-state):
ccccccaaaaaaaaaaaaaaaaaaaaaaaaaccccccccaaaaaaaaaaaaaaaaaaaaacaaaaaaaaaaccccccccccaaaaaaaaaaaaaaaaaaaaaaaaaaaaaaaacccaaaaaacccaaaaaaaaaaaaaaaaaaaacccccccccccccccccccccccaaaaaaaaaaaaaaaaaaaaaaaaaaaaaaaaaacccaaaaaaaacbbbbccccccccccccccccccccccccaaaaaaaaaaaccccccccccaaaaaaaaaaaaaaaaaaaaacccaaaaaaaccaaaaaaaaaaaacccaaaaaaaaaaaaaaaacaaaaaaaaaaccccccccaaaaaaaaaaaaccccccccccccaaaaaaaaaaaaaaaaaaacaaaaaaaaaaacccccaaaaaaaaaaaaaaaaaaaccccccccccccccccccc

Foldseek 3Di:
DVVLPDLVLLVVLLVLLQVLLVVLLVVLCVVQVPPDFAPCNLVSVLLNLLSVLLNVLSVLASVLLNVCVVVVFDLCVVPVDCVSQLVQQLSLQLSLLLNLVSLLVSLVLLLCCQVQVQCSLVPDPSVVSVVVSVVSNVVRSVLSCLVVVPQFGWDQAPPRSHIHQDQVCRSLVSLVCSLVSNVVSLVSLVVSLVSNLVSLVVDDDLLLLLLCNVQNAAQFWDADPVGFTAHGSGHTQDPDNDPVSSQVSLCVQQVHRQVGGDDNVSSVSSVVVVLVVLVVLQCPDPLSNLLCVLDDPLLNSLLSSVCSVQNSVRSSVLNVLSVCSSVVVLVVSLVSLCPDPVCVVDVLSSSQSSVCSNVVDNVNSDDSDLVSVVSSVLSVVLSVLSCVLAVQLSVLSVVSNPDVVDPSSVVNSVNSSSSSVSSSCSSVSSPVVCVPVVVVSVVD